Protein AF-A0A0G4H5V8-F1 (afdb_monomer_lite)

Radius of gyration: 31.7 Å; chains: 1; bounding box: 111×63×86 Å

Secondary structure (DSSP, 8-state):
------TTGGG--TTS----TT-EEEE--TT----TTS---EEEEEEEE-SSSEEEEEETTT--EEEEEGGGEEEGGG--PPPP----PPPPPP-----------------------PPPPPPPP--SPPPPPGGG--TT-EEEEEETTTTEEEEEEEEEEETTTTEEEEEEEE-S--S-GGGPPPEEEEE-TTSS-EEE-SSPPTT-EE-EEEEEGGGEEE-S----TTSPPPHHHHHHHTTS--S--------S-S-----PPP--SSPPP----SEEE--GGG---HHHHHHHHHHHHHHHHHHHHTT-EEEEEGGGS-HHHHHHPEEEEEEEEEEE-SSS-EEEEEEEEE--STTT----SPPPP--S--HHHHHHHHHHHTTSTT--HHHHEEEEEETTHHHHSBPPPPTT----EEEPPTTSTTTTTEEEEESB--TT-TTHHHHHHHHHHHHHHHTTEEE-SSTTEEEEESSSTT-TT--EEEEEEEETTEEEEEESSS-HHHHHHHHHHHSS--EEEE---TTSEEEETTEEEEEETTEEEE-

Foldseek 3Di:
DDDFDFLVNLQDDPVQDDDDQFFWKWFFDQDDDDDPDDDGTFIWGFHDDLGNFKTWIQTPVVRFIFIAGSVRIDHPPPDDPPDDPDPDDDDDDDDDDDDDDDDDDDDDDDDDDDDDDDDDDDDDDPDPDDQDALVVDDQQKKFWFADVVQRAIFIWGFHDGDNPPQKTWTQTKDFPDDDQQQPTAIATWWAAPLRPDIDGDNDHDPRTDGDIDIDHSVRTDGIRFDADPSRGGDPVVSVVNVPRDDPDDPPDDDPVQDADQDDDDDDDDDDDDDSDDQKDFDDLVVDDDPVLNVQQVVQVVVQVVLCVVLVFWDWAWLVVDDPVCNVLAFEKDKGWIFGDDDPPHTGIHIHTFTAQDCVRVVDDPADADDQAADVVLVVVQVSVQSSAPQFFLQFFKWKKFFPPQQSNFFDDQDPVNDFRWHAYHPPDPCNPTTIIGGRTGGHNHRNSLVRSVVQLVVLCVQLAWDDRSRRQKIWHWPDPRPDPPIDTQWMWGGGRRMIMIGGRVHGSVVVVVSSCVRGSTDMGIFDADPQQWDDTSNWIWRHDRRRIDTD

Organism: NCBI:txid1169474

Structure (mmCIF, N/CA/C/O backbone):
data_AF-A0A0G4H5V8-F1
#
_entry.id   AF-A0A0G4H5V8-F1
#
loop_
_atom_site.group_PDB
_atom_site.id
_atom_site.type_symbol
_atom_site.label_atom_id
_atom_site.label_alt_id
_atom_site.label_comp_id
_atom_site.label_asym_id
_atom_site.label_entity_id
_atom_site.label_seq_id
_atom_site.pdbx_PDB_ins_code
_atom_site.Cartn_x
_atom_site.Cartn_y
_atom_site.Cartn_z
_atom_site.occupancy
_atom_site.B_iso_or_equiv
_atom_site.auth_seq_id
_atom_site.auth_comp_id
_atom_site.auth_asym_id
_atom_site.auth_atom_id
_atom_site.pdbx_PDB_model_num
ATOM 1 N N . MET A 1 1 ? -2.722 22.878 10.806 1.00 26.52 1 MET A N 1
ATOM 2 C CA . MET A 1 1 ? -2.921 23.056 12.254 1.00 26.52 1 MET A CA 1
ATOM 3 C C . MET A 1 1 ? -4.417 22.971 12.486 1.00 26.52 1 MET A C 1
ATOM 5 O O . MET A 1 1 ? -5.141 23.813 11.977 1.00 26.52 1 MET A O 1
ATOM 9 N N . LEU A 1 2 ? -4.854 21.865 13.073 1.00 25.78 2 LEU A N 1
ATOM 10 C CA . LEU A 1 2 ? -6.201 21.616 13.584 1.00 25.78 2 LEU A CA 1
ATOM 11 C C . LEU A 1 2 ? -5.972 20.828 14.870 1.00 25.78 2 LEU A C 1
ATOM 13 O O . LEU A 1 2 ? -5.041 20.020 14.920 1.00 25.78 2 LEU A O 1
ATOM 17 N N . ASP A 1 3 ? -6.732 21.156 15.900 1.00 29.02 3 ASP A N 1
ATOM 18 C CA . ASP A 1 3 ? -6.190 21.107 17.250 1.00 29.02 3 ASP A CA 1
ATOM 19 C C . ASP A 1 3 ? -6.182 19.733 17.923 1.00 29.02 3 ASP A C 1
ATOM 21 O O . ASP A 1 3 ? -6.590 18.703 17.377 1.00 29.02 3 ASP A O 1
ATOM 25 N N . LEU A 1 4 ? -5.616 19.759 19.129 1.00 32.16 4 LEU A N 1
ATOM 26 C CA . LEU A 1 4 ? -5.672 18.708 20.132 1.00 32.16 4 LEU A CA 1
ATOM 27 C C . LEU A 1 4 ? -7.098 18.139 20.202 1.00 32.16 4 LEU A C 1
ATOM 29 O O . LEU A 1 4 ? -8.052 18.893 20.331 1.00 32.16 4 LEU A O 1
ATOM 33 N N . LEU A 1 5 ? -7.231 16.814 20.148 1.00 38.09 5 LEU A N 1
ATOM 34 C CA . LEU A 1 5 ? -8.481 16.140 20.488 1.00 38.09 5 LEU A CA 1
ATOM 35 C C . LEU A 1 5 ? -8.341 15.631 21.921 1.00 38.09 5 LEU A C 1
ATOM 37 O O . LEU A 1 5 ? -7.678 14.615 22.144 1.00 38.09 5 LEU A O 1
ATOM 41 N N . SER A 1 6 ? -8.915 16.332 22.898 1.00 39.09 6 SER A N 1
ATOM 42 C CA . SER A 1 6 ? -9.010 15.785 24.252 1.00 39.09 6 SER A CA 1
ATOM 43 C C . SER A 1 6 ? -10.015 14.629 24.297 1.00 39.09 6 SER A C 1
ATOM 45 O O . SER A 1 6 ? -10.951 14.537 23.493 1.00 39.09 6 SER A O 1
ATOM 47 N N . ALA A 1 7 ? -9.860 13.754 25.291 1.00 39.91 7 ALA A N 1
ATOM 48 C CA . ALA A 1 7 ? -10.780 12.646 25.535 1.00 39.91 7 ALA A CA 1
ATOM 49 C C . ALA A 1 7 ? -12.171 13.092 26.046 1.00 39.91 7 ALA A C 1
ATOM 51 O O . ALA A 1 7 ? -13.008 12.239 26.346 1.00 39.91 7 ALA A O 1
ATOM 52 N N . GLU A 1 8 ? -12.426 14.399 26.171 1.00 37.69 8 GLU A N 1
ATOM 53 C CA . GLU A 1 8 ? -13.725 14.984 26.534 1.00 37.69 8 GLU A CA 1
ATOM 54 C C . GLU A 1 8 ? -14.386 15.684 25.339 1.00 37.69 8 GLU A C 1
ATOM 56 O O . GLU A 1 8 ? -15.576 15.480 25.096 1.00 37.69 8 GLU A O 1
ATOM 61 N N . GLU A 1 9 ? -13.613 16.402 24.519 1.00 38.97 9 GLU A N 1
ATOM 62 C CA . GLU A 1 9 ? -14.087 16.973 23.248 1.00 38.97 9 GLU A CA 1
ATOM 63 C C . GLU A 1 9 ? -14.582 15.867 22.304 1.00 38.97 9 GLU A C 1
ATOM 65 O O . GLU A 1 9 ? -15.655 15.981 21.713 1.00 38.97 9 GLU A O 1
ATOM 70 N N . LEU A 1 10 ? -13.874 14.731 22.254 1.00 42.34 10 LEU A N 1
ATOM 71 C CA . LEU A 1 10 ? -14.280 13.554 21.475 1.00 42.34 10 LEU A CA 1
ATOM 72 C C . LEU A 1 10 ? -15.498 12.787 22.023 1.00 42.34 10 LEU A C 1
ATOM 74 O O . LEU A 1 10 ? -15.964 11.842 21.383 1.00 42.34 10 LEU A O 1
ATOM 78 N N . LYS A 1 11 ? -16.024 13.156 23.197 1.00 42.03 11 LYS A N 1
ATOM 79 C CA . LYS A 1 11 ? -17.272 12.583 23.731 1.00 42.03 11 LYS A CA 1
ATOM 80 C C . LYS A 1 11 ? -18.503 13.396 23.320 1.00 42.03 11 LYS A C 1
ATOM 82 O O . LYS A 1 11 ? -19.590 12.821 23.271 1.00 42.03 11 LYS A O 1
ATOM 87 N N . ASN A 1 12 ? -18.331 14.683 23.001 1.00 40.84 12 ASN A N 1
ATOM 88 C CA . ASN A 1 12 ? -19.408 15.673 22.911 1.00 40.84 12 ASN A CA 1
ATOM 89 C C . ASN A 1 12 ? -19.312 16.591 21.670 1.00 40.84 12 ASN A C 1
ATOM 91 O O . ASN A 1 12 ? -19.431 17.805 21.801 1.00 40.84 12 ASN A O 1
ATOM 95 N N . ASP A 1 13 ? -19.150 16.042 20.459 1.00 40.72 13 ASP A N 1
ATOM 96 C CA . ASP A 1 13 ? -19.415 16.796 19.217 1.00 40.72 13 ASP A CA 1
ATOM 97 C C . ASP A 1 13 ? -20.942 17.001 19.048 1.00 40.72 13 ASP A C 1
ATOM 99 O O . ASP A 1 13 ? -21.654 16.024 18.782 1.00 40.72 13 ASP A O 1
ATOM 103 N N . PRO A 1 14 ? -21.475 18.236 19.180 1.00 41.03 14 PRO A N 1
ATOM 104 C CA . PRO A 1 14 ? -22.914 18.496 19.119 1.00 41.03 14 PRO A CA 1
ATOM 105 C C . PRO A 1 14 ? -23.481 18.461 17.690 1.00 41.03 14 PRO A C 1
ATOM 107 O O . PRO A 1 14 ? -24.695 18.559 17.518 1.00 41.03 14 PRO A O 1
ATOM 110 N N . SER A 1 15 ? -22.639 18.335 16.656 1.00 40.31 15 SER A N 1
ATOM 111 C CA . SER A 1 15 ? -23.077 18.274 15.253 1.00 40.31 15 SER A CA 1
ATOM 112 C C . SER A 1 15 ? -23.499 16.869 14.800 1.00 40.31 15 SER A C 1
ATOM 114 O O . SER A 1 15 ? -24.153 16.716 13.765 1.00 40.31 15 SER A O 1
ATOM 116 N N . LEU A 1 16 ? -23.152 15.829 15.566 1.00 47.97 16 LEU A N 1
ATOM 117 C CA . LEU A 1 16 ? -23.389 14.433 15.203 1.00 47.97 16 LEU A CA 1
ATOM 118 C C . LEU A 1 16 ? -24.649 13.879 15.885 1.00 47.97 16 LEU A C 1
ATOM 120 O O . LEU A 1 16 ? -24.650 13.614 17.086 1.00 47.97 16 LEU A O 1
ATOM 124 N N . ARG A 1 17 ? -25.708 13.645 15.088 1.00 62.94 17 ARG A N 1
ATOM 125 C CA . ARG A 1 17 ? -26.963 12.990 15.517 1.00 62.94 17 ARG A CA 1
ATOM 126 C C . ARG A 1 17 ? -26.667 11.720 16.323 1.00 62.94 17 ARG A C 1
ATOM 128 O O . ARG A 1 17 ? -26.100 10.772 15.784 1.00 62.94 17 ARG A O 1
ATOM 135 N N . THR A 1 18 ? -27.073 11.701 17.588 1.00 72.19 18 THR A N 1
ATOM 136 C CA . THR A 1 18 ? -26.950 10.549 18.487 1.00 72.19 18 THR A CA 1
ATOM 137 C C . THR A 1 18 ? -28.110 9.569 18.308 1.00 72.19 18 THR A C 1
ATOM 139 O O . THR A 1 18 ? -29.171 9.941 17.812 1.00 72.19 18 THR A O 1
ATOM 142 N N . PHE A 1 19 ? -27.904 8.317 18.726 1.00 79.25 19 PHE A N 1
ATOM 143 C CA . PHE A 1 19 ? -28.938 7.279 18.734 1.00 79.25 19 PHE A CA 1
ATOM 144 C C . PHE A 1 19 ? -29.096 6.666 20.137 1.00 79.25 19 PHE A C 1
ATOM 146 O O . PHE A 1 19 ? -28.149 6.643 20.930 1.00 79.25 19 PHE A O 1
ATOM 153 N N . SER A 1 20 ? -30.287 6.156 20.433 1.00 83.00 20 SER A N 1
ATOM 154 C CA . SER A 1 20 ? -30.666 5.484 21.682 1.00 83.00 20 SER A CA 1
ATOM 155 C C . SER A 1 20 ? -30.776 3.969 21.493 1.00 83.00 20 SER A C 1
ATOM 157 O O . SER A 1 20 ? -30.981 3.485 20.383 1.00 83.00 20 SER A O 1
ATOM 159 N N . ALA A 1 21 ? -30.659 3.192 22.574 1.00 82.88 21 ALA A N 1
ATOM 160 C CA . ALA A 1 21 ? -30.933 1.755 22.517 1.00 82.88 21 ALA A CA 1
ATOM 161 C C . ALA A 1 21 ? -32.409 1.507 22.148 1.00 82.88 21 ALA A C 1
ATOM 163 O O . ALA A 1 21 ? -33.305 2.090 22.753 1.00 82.88 21 ALA A O 1
ATOM 164 N N . GLY A 1 22 ? -32.645 0.652 21.151 1.00 82.75 22 GLY A N 1
ATOM 165 C CA . GLY A 1 22 ? -33.952 0.435 20.525 1.00 82.75 22 GLY A CA 1
ATOM 166 C C . GLY A 1 22 ? -34.165 1.183 19.201 1.00 82.75 22 GLY A C 1
ATOM 167 O O . GLY A 1 22 ? -35.038 0.775 18.433 1.00 82.75 22 GLY A O 1
ATOM 168 N N . ASP A 1 23 ? -33.363 2.206 18.880 1.00 86.62 23 ASP A N 1
ATOM 169 C CA . ASP A 1 23 ? -33.519 2.966 17.632 1.00 86.62 23 ASP A CA 1
ATOM 170 C C . ASP A 1 23 ? -33.308 2.083 16.394 1.00 86.62 23 ASP A C 1
ATOM 172 O O . ASP A 1 23 ? -32.351 1.303 16.317 1.00 86.62 23 ASP A O 1
ATOM 176 N N . ARG A 1 24 ? -34.175 2.256 15.387 1.00 87.81 24 ARG A N 1
ATOM 177 C CA . ARG A 1 24 ? -34.030 1.627 14.067 1.00 87.81 24 ARG A CA 1
ATOM 178 C C . ARG A 1 24 ? -33.166 2.503 13.165 1.00 87.81 24 ARG A C 1
ATOM 180 O O . ARG A 1 24 ? -33.516 3.645 12.858 1.00 87.81 24 ARG A O 1
ATOM 187 N N . VAL A 1 25 ? -32.047 1.946 12.722 1.00 86.12 25 VAL A N 1
ATOM 188 C CA . VAL A 1 25 ? -31.023 2.629 11.929 1.00 86.12 25 VAL A CA 1
ATOM 189 C C . VAL A 1 25 ? -30.664 1.821 10.693 1.00 86.12 25 VAL A C 1
ATOM 191 O O . VAL A 1 25 ? -30.668 0.598 10.707 1.00 86.12 25 VAL A O 1
ATOM 194 N N . LEU A 1 26 ? -30.304 2.508 9.622 1.00 83.12 26 LEU A N 1
ATOM 195 C CA . LEU A 1 26 ? -29.723 1.923 8.424 1.00 83.12 26 LEU A CA 1
ATOM 196 C C . LEU A 1 26 ? -28.203 1.811 8.604 1.00 83.12 26 LEU A C 1
ATOM 198 O O . LEU A 1 26 ? -27.552 2.800 8.940 1.00 83.12 26 LEU A O 1
ATOM 202 N N . PHE A 1 27 ? -27.633 0.632 8.348 1.00 77.06 27 PHE A N 1
ATOM 203 C CA . PHE A 1 27 ? -26.201 0.324 8.453 1.00 77.06 27 PHE A CA 1
ATOM 204 C C . PHE A 1 27 ? -25.596 -0.096 7.103 1.00 77.06 27 PHE A C 1
ATOM 206 O O . PHE A 1 27 ? -26.189 -0.866 6.352 1.00 77.06 27 PHE A O 1
ATOM 213 N N . ASN A 1 28 ? -24.393 0.386 6.788 1.00 70.25 28 ASN A N 1
ATOM 214 C CA . ASN A 1 28 ? -23.673 0.063 5.546 1.00 70.25 28 ASN A CA 1
ATOM 215 C C . ASN A 1 28 ? -22.679 -1.097 5.780 1.00 70.25 28 ASN A C 1
ATOM 217 O O . ASN A 1 28 ? -21.627 -0.898 6.389 1.00 70.25 28 ASN A O 1
ATOM 221 N N . HIS A 1 29 ? -23.014 -2.310 5.318 1.00 54.62 29 HIS A N 1
ATOM 222 C CA . HIS A 1 29 ? -22.302 -3.548 5.686 1.00 54.62 29 HIS A CA 1
ATOM 223 C C . HIS A 1 29 ? -20.886 -3.674 5.064 1.00 54.62 29 HIS A C 1
ATOM 225 O O . HIS A 1 29 ? -20.757 -3.548 3.843 1.00 54.62 29 HIS A O 1
ATOM 231 N N . PRO A 1 30 ? -19.833 -4.044 5.831 1.00 46.50 30 PRO A N 1
ATOM 232 C CA . PRO A 1 30 ? -18.434 -4.094 5.363 1.00 46.50 30 PRO A CA 1
ATOM 233 C C . PRO A 1 30 ? -18.052 -5.082 4.242 1.00 46.50 30 PRO A C 1
ATOM 235 O O . PRO A 1 30 ? -16.892 -5.086 3.832 1.00 46.50 30 PRO A O 1
ATOM 238 N N . GLU A 1 31 ? -18.951 -5.970 3.802 1.00 39.50 31 GLU A N 1
ATOM 239 C CA . GLU A 1 31 ? -18.559 -7.247 3.160 1.00 39.50 31 GLU A CA 1
ATOM 240 C C . GLU A 1 31 ? -19.194 -7.525 1.789 1.00 39.50 31 GLU A C 1
ATOM 242 O O . GLU A 1 31 ? -18.703 -8.385 1.058 1.00 39.50 31 GLU A O 1
ATOM 247 N N . LYS A 1 32 ? -20.240 -6.789 1.384 1.00 42.03 32 LYS A N 1
ATOM 248 C CA . LYS A 1 32 ? -20.773 -6.902 0.018 1.00 42.03 32 LYS A CA 1
ATOM 249 C C . LYS A 1 32 ? -19.765 -6.313 -0.979 1.00 42.03 32 LYS A C 1
ATOM 251 O O . LYS A 1 32 ? -19.623 -5.093 -1.062 1.00 42.03 32 LYS A O 1
ATOM 256 N N . GLN A 1 33 ? -19.142 -7.158 -1.805 1.00 37.53 33 GLN A N 1
ATOM 257 C CA . GLN A 1 33 ? -18.724 -6.713 -3.141 1.00 37.53 33 GLN A CA 1
ATOM 258 C C . GLN A 1 33 ? -19.985 -6.328 -3.936 1.00 37.53 33 GLN A C 1
ATOM 260 O O . GLN A 1 33 ? -21.052 -6.901 -3.713 1.00 37.53 33 GLN A O 1
ATOM 265 N N . ARG A 1 34 ? -19.892 -5.311 -4.800 1.00 48.84 34 ARG A N 1
ATOM 266 C CA . ARG A 1 34 ? -21.060 -4.650 -5.401 1.00 48.84 34 ARG A CA 1
ATOM 267 C C . ARG A 1 34 ? -20.953 -4.515 -6.911 1.00 48.84 34 ARG A C 1
ATOM 269 O O . ARG A 1 34 ? -19.893 -4.175 -7.428 1.00 48.84 34 ARG A O 1
ATOM 276 N N . ASP A 1 35 ? -22.102 -4.653 -7.557 1.00 35.59 35 ASP A N 1
ATOM 277 C CA . ASP A 1 35 ? -22.381 -4.043 -8.853 1.00 35.59 35 ASP A CA 1
ATOM 278 C C . ASP A 1 35 ? -22.907 -2.603 -8.652 1.00 35.59 35 ASP A C 1
ATOM 280 O O . ASP A 1 35 ? -23.368 -2.247 -7.564 1.00 35.59 35 ASP A O 1
ATOM 284 N N . LYS A 1 36 ? -22.853 -1.745 -9.676 1.00 34.59 36 LYS A N 1
ATOM 285 C CA . LYS A 1 36 ? -23.056 -0.280 -9.554 1.00 34.59 36 LYS A CA 1
ATOM 286 C C . LYS A 1 36 ? -24.513 0.176 -9.282 1.00 34.59 36 LYS A C 1
ATOM 288 O O . LYS A 1 36 ? -24.812 1.348 -9.500 1.00 34.59 36 LYS A O 1
ATOM 293 N N . ARG A 1 37 ? -25.439 -0.712 -8.881 1.00 32.41 37 ARG A N 1
ATOM 294 C CA . ARG A 1 37 ? -26.902 -0.455 -8.922 1.00 32.41 37 ARG A CA 1
ATOM 295 C C . ARG A 1 37 ? -27.751 -0.890 -7.710 1.00 32.41 37 ARG A C 1
ATOM 297 O O . ARG A 1 37 ? -28.955 -0.663 -7.752 1.00 32.41 37 ARG A O 1
ATOM 304 N N . GLU A 1 38 ? -27.190 -1.476 -6.648 1.00 36.75 38 GLU A N 1
ATOM 305 C CA . GLU A 1 38 ? -27.955 -1.771 -5.412 1.00 36.75 38 GLU A CA 1
ATOM 306 C C . GLU A 1 38 ? -27.792 -0.684 -4.338 1.00 36.75 38 GLU A C 1
ATOM 308 O O . GLU A 1 38 ? -26.687 -0.180 -4.118 1.00 36.75 38 GLU A O 1
ATOM 313 N N . ASP A 1 39 ? -28.875 -0.389 -3.610 1.00 45.69 39 ASP A N 1
ATOM 314 C CA . ASP A 1 39 ? -28.857 0.529 -2.469 1.00 45.69 39 ASP A CA 1
ATOM 315 C C . ASP A 1 39 ? -28.046 -0.013 -1.277 1.00 45.69 39 ASP A C 1
ATOM 317 O O . ASP A 1 39 ? -27.973 -1.215 -1.007 1.00 45.69 39 ASP A O 1
ATOM 321 N N . LEU A 1 40 ? -27.371 0.897 -0.570 1.00 60.50 40 LEU A N 1
ATOM 322 C CA . LEU A 1 40 ? -26.175 0.556 0.213 1.00 60.50 40 LEU A CA 1
ATOM 323 C C . LEU A 1 40 ? -26.429 0.005 1.631 1.00 60.50 40 LEU A C 1
ATOM 325 O O . LEU A 1 40 ? -25.457 -0.355 2.301 1.00 60.50 40 LEU A O 1
ATOM 329 N N . TRP A 1 41 ? -27.677 -0.042 2.102 1.00 69.81 41 TRP A N 1
ATOM 330 C CA . TRP A 1 41 ? -27.992 -0.069 3.536 1.00 69.81 41 TRP A CA 1
ATOM 331 C C . TRP A 1 41 ? -28.858 -1.265 3.967 1.00 69.81 41 TRP A C 1
ATOM 333 O O . TRP A 1 41 ? -29.805 -1.640 3.283 1.00 69.81 41 TRP A O 1
ATOM 343 N N . GLU A 1 42 ? -28.547 -1.840 5.130 1.00 78.50 42 GLU A N 1
ATOM 344 C CA . GLU A 1 42 ? -29.331 -2.871 5.825 1.00 78.50 42 GLU A CA 1
ATOM 345 C C . GLU A 1 42 ? -29.970 -2.274 7.090 1.00 78.50 42 GLU A C 1
ATOM 347 O O . GLU A 1 42 ? -29.301 -1.559 7.834 1.00 78.50 42 GLU A O 1
ATOM 352 N N . ASP A 1 43 ? -31.241 -2.580 7.369 1.00 86.00 43 ASP A N 1
ATOM 353 C CA . ASP A 1 43 ? -31.868 -2.220 8.647 1.00 86.00 43 ASP A CA 1
ATOM 354 C C . ASP A 1 43 ? -31.156 -2.889 9.829 1.00 86.00 43 ASP A C 1
ATOM 356 O O . ASP A 1 43 ? -30.941 -4.102 9.854 1.00 86.00 43 ASP A O 1
ATOM 360 N N . ALA A 1 44 ? -30.904 -2.126 10.880 1.00 85.94 44 ALA A N 1
ATOM 361 C CA . ALA A 1 44 ? -30.344 -2.575 12.142 1.00 85.94 44 ALA A CA 1
ATOM 362 C C . ALA A 1 44 ? -31.038 -1.883 13.328 1.00 85.94 44 ALA A C 1
ATOM 364 O O . ALA A 1 44 ? -31.730 -0.874 13.177 1.00 85.94 44 ALA A O 1
ATOM 365 N N . ILE A 1 45 ? -30.855 -2.433 14.526 1.00 88.12 45 ILE A N 1
ATOM 366 C CA . ILE A 1 45 ? -31.380 -1.885 15.783 1.00 88.12 45 ILE A CA 1
ATOM 367 C C . ILE A 1 45 ? -30.207 -1.599 16.716 1.00 88.12 45 ILE A C 1
ATOM 369 O O . ILE A 1 45 ? -29.374 -2.480 16.939 1.00 88.12 45 ILE A O 1
ATOM 373 N N . ILE A 1 46 ? -30.133 -0.399 17.294 1.00 85.38 46 ILE A N 1
ATOM 374 C CA . ILE A 1 46 ? -29.136 -0.092 18.328 1.00 85.38 46 ILE A CA 1
ATOM 375 C C . ILE A 1 46 ? -29.406 -0.965 19.562 1.00 85.38 46 ILE A C 1
ATOM 377 O O . ILE A 1 46 ? -30.488 -0.913 20.144 1.00 85.38 46 ILE A O 1
ATOM 381 N N . LYS A 1 47 ? -28.414 -1.743 19.999 1.00 82.88 47 LYS A N 1
ATOM 382 C CA . LYS A 1 47 ? -28.468 -2.520 21.249 1.00 82.88 47 LYS A CA 1
ATOM 383 C C . LYS A 1 47 ? -27.896 -1.752 22.430 1.00 82.88 47 LYS A C 1
ATOM 385 O O . LYS A 1 47 ? -28.475 -1.769 23.508 1.00 82.88 47 LYS A O 1
ATOM 390 N N . GLN A 1 48 ? -26.758 -1.094 22.227 1.00 76.88 48 GLN A N 1
ATOM 391 C CA . GLN A 1 48 ? -26.006 -0.430 23.287 1.00 76.88 48 GLN A CA 1
ATOM 392 C C . GLN A 1 48 ? -25.197 0.728 22.703 1.00 76.88 48 GLN A C 1
ATOM 394 O O . GLN A 1 48 ? -24.693 0.631 21.585 1.00 76.88 48 GLN A O 1
ATOM 399 N N . ARG A 1 49 ? -25.040 1.805 23.472 1.00 77.06 49 ARG A N 1
ATOM 400 C CA . ARG A 1 49 ? -24.117 2.905 23.179 1.00 77.06 49 ARG A CA 1
ATOM 401 C C . ARG A 1 49 ? -22.917 2.791 24.118 1.00 77.06 49 ARG A C 1
ATOM 403 O O . ARG A 1 49 ? -23.114 2.695 25.323 1.00 77.06 49 ARG A O 1
ATOM 410 N N . HIS A 1 50 ? -21.703 2.814 23.569 1.00 59.97 50 HIS A N 1
ATOM 411 C CA . HIS A 1 50 ? -20.448 2.698 24.336 1.00 59.97 50 HIS A CA 1
ATOM 412 C C . HIS A 1 50 ? -19.742 4.041 24.547 1.00 59.97 50 HIS A C 1
ATOM 414 O O . HIS A 1 50 ? -18.851 4.153 25.376 1.00 59.97 50 HIS A O 1
ATOM 420 N N . GLY A 1 51 ? -20.138 5.080 23.812 1.00 61.84 51 GLY A N 1
ATOM 421 C CA . GLY A 1 51 ? -19.582 6.423 23.961 1.00 61.84 51 GLY A CA 1
ATOM 422 C C . GLY A 1 51 ? -20.217 7.419 22.996 1.00 61.84 51 GLY A C 1
ATOM 423 O O . GLY A 1 51 ? -21.273 7.148 22.418 1.00 61.84 51 GLY A O 1
ATOM 424 N N . GLY A 1 52 ? -19.554 8.559 22.779 1.00 56.88 52 GLY A N 1
ATOM 425 C CA . GLY A 1 52 ? -20.030 9.627 21.891 1.00 56.88 52 GLY A CA 1
ATOM 426 C C . GLY A 1 52 ? -20.483 9.110 20.519 1.00 56.88 52 GLY A C 1
ATOM 427 O O . GLY A 1 52 ? -21.593 9.418 20.078 1.00 56.88 52 GLY A O 1
ATOM 428 N N . HIS A 1 53 ? -19.666 8.252 19.896 1.00 63.25 53 HIS A N 1
ATOM 429 C CA . HIS A 1 53 ? -19.793 7.876 18.482 1.00 63.25 53 HIS A CA 1
ATOM 430 C C . HIS A 1 53 ? -19.772 6.361 18.193 1.00 63.25 53 HIS A C 1
ATOM 432 O O . HIS A 1 53 ? -19.619 5.974 17.034 1.00 63.25 53 HIS A O 1
ATOM 438 N N . VAL A 1 54 ? -19.912 5.496 19.206 1.00 65.12 54 VAL A N 1
ATOM 439 C CA . VAL A 1 54 ? -19.760 4.032 19.063 1.00 65.12 54 VAL A CA 1
ATOM 440 C C . VAL A 1 54 ? -20.958 3.286 19.646 1.00 65.12 54 VAL A C 1
ATOM 442 O O . VAL A 1 54 ? -21.375 3.550 20.776 1.00 65.12 54 VAL A O 1
ATOM 445 N N . TYR A 1 55 ? -21.485 2.334 18.874 1.00 73.19 55 TYR A N 1
ATOM 446 C CA . TYR A 1 55 ? -22.712 1.598 19.173 1.00 73.19 55 TYR A CA 1
ATOM 447 C C . TYR A 1 55 ? -22.541 0.103 18.886 1.00 73.19 55 TYR A C 1
ATOM 449 O O . TYR A 1 55 ? -21.982 -0.254 17.850 1.00 73.19 55 TYR A O 1
ATOM 457 N N . THR A 1 56 ? -23.083 -0.771 19.739 1.00 76.94 56 THR A N 1
ATOM 458 C CA . THR A 1 56 ? -23.459 -2.125 19.306 1.00 76.94 56 THR A CA 1
ATOM 459 C C . THR A 1 56 ? -24.788 -2.025 18.573 1.00 76.94 56 THR A C 1
ATOM 461 O O . THR A 1 56 ? -25.760 -1.504 19.123 1.00 76.94 56 THR A O 1
ATOM 464 N N . ILE A 1 57 ? -24.849 -2.567 17.363 1.00 81.81 57 ILE A N 1
ATOM 465 C CA . ILE A 1 57 ? -26.073 -2.721 16.573 1.00 81.81 57 ILE A CA 1
ATOM 466 C C . ILE A 1 57 ? -26.378 -4.205 16.377 1.00 81.81 57 ILE A C 1
ATOM 468 O O . ILE A 1 57 ? -25.451 -5.009 16.336 1.00 81.81 57 ILE A O 1
ATOM 472 N N . GLN A 1 58 ? -27.648 -4.568 16.210 1.00 82.62 58 GLN A N 1
ATOM 473 C CA . GLN A 1 58 ? -28.074 -5.876 15.710 1.00 82.62 58 GLN A CA 1
ATOM 474 C C . GLN A 1 58 ? -28.626 -5.723 14.293 1.00 82.62 58 GLN A C 1
ATOM 476 O O . GLN A 1 58 ? -29.543 -4.936 14.070 1.00 82.62 58 GLN A O 1
ATOM 481 N N . LEU A 1 59 ? -28.077 -6.479 13.347 1.00 81.12 59 LEU A N 1
ATOM 482 C CA . LEU A 1 59 ? -28.474 -6.492 11.941 1.00 81.12 59 LEU A CA 1
ATOM 483 C C . LEU A 1 59 ? -29.805 -7.233 11.757 1.00 81.12 59 LEU A C 1
ATOM 485 O O . LEU A 1 59 ? -29.944 -8.369 12.210 1.00 81.12 59 LEU A O 1
ATOM 489 N N . SER A 1 60 ? -30.786 -6.635 11.079 1.00 80.31 60 SER A N 1
ATOM 490 C CA . SER A 1 60 ? -32.144 -7.200 11.014 1.00 80.31 60 SER A CA 1
ATOM 491 C C . SER A 1 60 ? -32.222 -8.471 10.166 1.00 80.31 60 SER A C 1
ATOM 493 O O . SER A 1 60 ? -32.999 -9.367 10.499 1.00 80.31 60 SER A O 1
ATOM 495 N N . ARG A 1 61 ? -31.416 -8.597 9.097 1.00 72.75 61 ARG A N 1
ATOM 496 C CA . ARG A 1 61 ? -31.470 -9.764 8.196 1.00 72.75 61 ARG A CA 1
ATOM 497 C C . ARG A 1 61 ? -30.734 -10.974 8.761 1.00 72.75 61 ARG A C 1
ATOM 499 O O . ARG A 1 61 ? -31.156 -12.102 8.530 1.00 72.75 61 ARG A O 1
ATOM 506 N N . THR A 1 62 ? -29.625 -10.753 9.467 1.00 70.00 62 THR A N 1
ATOM 507 C CA . THR A 1 62 ? -28.780 -11.838 10.003 1.00 70.00 62 THR A CA 1
ATOM 508 C C . THR A 1 62 ? -28.982 -12.095 11.495 1.00 70.00 62 THR A C 1
ATOM 510 O O . THR A 1 62 ? -28.479 -13.094 12.003 1.00 70.00 62 THR A O 1
ATOM 513 N N . GLN A 1 63 ? -29.675 -11.195 12.203 1.00 75.38 63 GLN A N 1
ATOM 514 C CA . GLN A 1 63 ? -29.832 -11.161 13.665 1.00 75.38 63 GLN A CA 1
ATOM 515 C C . GLN A 1 63 ? -28.506 -11.121 14.453 1.00 75.38 63 GLN A C 1
ATOM 517 O O . GLN A 1 63 ? -28.518 -11.210 15.681 1.00 75.38 63 GLN A O 1
ATOM 522 N N . ARG A 1 64 ? -27.363 -10.932 13.778 1.00 68.56 64 ARG A N 1
ATOM 523 C CA . ARG A 1 64 ? -26.038 -10.810 14.401 1.00 68.56 64 ARG A CA 1
ATOM 524 C C . ARG A 1 64 ? -25.826 -9.411 14.960 1.00 68.56 64 ARG A C 1
ATOM 526 O O . ARG A 1 64 ? -26.243 -8.426 14.351 1.00 68.56 64 ARG A O 1
ATOM 533 N N . SER A 1 65 ? -25.122 -9.331 16.082 1.00 74.19 65 SER A N 1
ATOM 534 C CA . SER A 1 65 ? -24.663 -8.065 16.649 1.00 74.19 65 SER A CA 1
ATOM 535 C C . SER A 1 65 ? -23.273 -7.693 16.122 1.00 74.19 65 SER A C 1
ATOM 537 O O . SER A 1 65 ? -22.459 -8.565 15.836 1.00 74.19 65 SER A O 1
ATOM 539 N N . THR A 1 66 ? -22.973 -6.402 16.003 1.00 67.81 66 THR A N 1
ATOM 540 C CA . THR A 1 66 ? -21.634 -5.892 15.659 1.00 67.81 66 THR A CA 1
ATOM 541 C C . THR A 1 66 ? -21.428 -4.486 16.225 1.00 67.81 66 THR A C 1
ATOM 543 O O . THR A 1 66 ? -22.401 -3.815 16.574 1.00 67.81 66 THR A O 1
ATOM 546 N N . LEU A 1 67 ? -20.179 -4.020 16.317 1.00 70.88 67 LEU A N 1
ATOM 547 C CA . LEU A 1 67 ? -19.897 -2.612 16.600 1.00 70.88 67 LEU A CA 1
ATOM 548 C C . LEU A 1 67 ? -19.947 -1.781 15.315 1.00 70.88 67 LEU A C 1
ATOM 550 O O . LEU A 1 67 ? -19.397 -2.161 14.282 1.00 70.88 67 LEU A O 1
ATOM 554 N N . ALA A 1 68 ? -20.566 -0.609 15.412 1.00 67.44 68 ALA A N 1
ATOM 555 C CA . ALA A 1 68 ? -20.617 0.395 14.365 1.00 67.44 68 ALA A CA 1
ATOM 556 C C . ALA A 1 68 ? -20.202 1.766 14.915 1.00 67.44 68 ALA A C 1
ATOM 558 O O . ALA A 1 68 ? -20.625 2.192 15.994 1.00 67.44 68 ALA A O 1
ATOM 559 N N . HIS A 1 69 ? -19.391 2.480 14.137 1.00 73.12 69 HIS A N 1
ATOM 560 C CA . HIS A 1 69 ? -19.152 3.903 14.347 1.00 73.12 69 HIS A CA 1
ATOM 561 C C . HIS A 1 69 ? -20.333 4.714 13.792 1.00 73.12 69 HIS A C 1
ATOM 563 O O . HIS A 1 69 ? -20.933 4.330 12.789 1.00 73.12 69 HIS A O 1
ATOM 569 N N . ILE A 1 70 ? -20.641 5.866 14.391 1.00 68.75 70 ILE A N 1
ATOM 570 C CA . ILE A 1 70 ? -21.831 6.683 14.089 1.00 68.75 70 ILE A CA 1
ATOM 571 C C . ILE A 1 70 ? -21.979 7.054 12.603 1.00 68.75 70 ILE A C 1
ATOM 573 O O . ILE A 1 70 ? -23.087 7.147 12.091 1.00 68.75 70 ILE A O 1
ATOM 577 N N . ARG A 1 71 ? -20.860 7.197 11.877 1.00 64.69 71 ARG A N 1
ATOM 578 C CA . ARG A 1 71 ? -20.838 7.508 10.431 1.00 64.69 71 ARG A CA 1
ATOM 579 C C . ARG A 1 71 ? -21.157 6.314 9.518 1.00 64.69 71 ARG A C 1
ATOM 581 O O . ARG A 1 71 ? -21.330 6.503 8.318 1.00 64.69 71 ARG A O 1
ATOM 588 N N . CYS A 1 72 ? -21.239 5.106 10.071 1.00 68.62 72 CYS A N 1
ATOM 589 C CA . CYS A 1 72 ? -21.724 3.902 9.393 1.00 68.62 72 CYS A CA 1
ATOM 590 C C . CYS A 1 72 ? -23.244 3.715 9.557 1.00 68.62 72 CYS A C 1
ATOM 592 O O . CYS A 1 72 ? -23.769 2.710 9.081 1.00 68.62 72 CYS A O 1
ATOM 594 N N . LEU A 1 73 ? -23.926 4.654 10.232 1.00 72.94 73 LEU A N 1
ATOM 595 C CA . LEU A 1 73 ? -25.346 4.611 10.583 1.00 72.94 73 LEU A CA 1
ATOM 596 C C . LEU A 1 73 ? -26.112 5.803 9.984 1.00 72.94 73 LEU A C 1
ATOM 598 O O . LEU A 1 73 ? -25.561 6.891 9.811 1.00 72.94 73 LEU A O 1
ATOM 602 N N . ARG A 1 74 ? -27.403 5.608 9.707 1.00 80.31 74 ARG A N 1
ATOM 603 C CA . ARG A 1 74 ? -28.387 6.651 9.358 1.00 80.31 74 ARG A CA 1
ATOM 604 C C . ARG A 1 74 ? -29.735 6.350 10.030 1.00 80.31 74 ARG A C 1
ATOM 606 O O . ARG A 1 74 ? -29.991 5.184 10.316 1.00 80.31 74 ARG A O 1
ATOM 613 N N . PRO A 1 75 ? -30.626 7.330 10.259 1.00 78.81 75 PRO A N 1
ATOM 614 C CA . PRO A 1 75 ? -31.992 7.041 10.697 1.00 78.81 75 PRO A CA 1
ATOM 615 C C . PRO A 1 75 ? -32.757 6.219 9.648 1.00 78.81 75 PRO A C 1
ATOM 617 O O . PRO A 1 75 ? -32.657 6.500 8.456 1.00 78.81 75 PRO A O 1
ATOM 620 N N . SER A 1 76 ? -33.566 5.248 10.084 1.00 73.25 76 SER A N 1
ATOM 621 C CA . SER A 1 76 ? -34.457 4.475 9.193 1.00 73.25 76 SER A CA 1
ATOM 622 C C . SER A 1 76 ? -35.589 5.337 8.582 1.00 73.25 76 SER A C 1
ATOM 624 O O . SER A 1 76 ? -36.187 4.978 7.575 1.00 73.25 76 SER A O 1
ATOM 626 N N . SER A 1 77 ? -35.853 6.529 9.132 1.00 57.69 77 SER A N 1
ATOM 627 C CA . SER A 1 77 ? -36.915 7.445 8.687 1.00 57.69 77 SER A CA 1
ATOM 628 C C . SER A 1 77 ? -36.611 8.273 7.428 1.00 57.69 77 SER A C 1
ATOM 630 O O . SER A 1 77 ? -37.517 8.924 6.915 1.00 57.69 77 SER A O 1
ATOM 632 N N . GLU A 1 78 ? -35.378 8.269 6.905 1.00 47.03 78 GLU A N 1
ATOM 633 C CA . GLU A 1 78 ? -34.999 9.076 5.726 1.00 47.03 78 GLU A CA 1
ATOM 634 C C . GLU A 1 78 ? -35.204 8.351 4.374 1.00 47.03 78 GLU A C 1
ATOM 636 O O . GLU A 1 78 ? -34.844 8.885 3.326 1.00 47.03 78 GLU A O 1
ATOM 641 N N . THR A 1 79 ? -35.843 7.172 4.355 1.00 36.84 79 THR A N 1
ATOM 642 C CA . THR A 1 79 ? -36.258 6.479 3.119 1.00 36.84 79 THR A CA 1
ATOM 643 C C . THR A 1 79 ? -37.737 6.688 2.790 1.00 36.84 79 THR A C 1
ATOM 645 O O . THR A 1 79 ? -38.571 5.803 2.972 1.00 36.84 79 THR A O 1
ATOM 648 N N . SER A 1 80 ? -38.048 7.849 2.216 1.00 27.38 80 SER A N 1
ATOM 649 C CA . SER A 1 80 ? -39.119 7.965 1.218 1.00 27.38 80 SER A CA 1
ATOM 650 C C . SER A 1 80 ? -38.460 8.255 -0.132 1.00 27.38 80 SER A C 1
ATOM 652 O O . SER A 1 80 ? -37.828 9.306 -0.258 1.00 27.38 80 SER A O 1
ATOM 654 N N . PRO A 1 81 ? -38.545 7.366 -1.139 1.00 33.12 81 PRO A N 1
ATOM 655 C CA . PRO A 1 81 ? -38.046 7.697 -2.467 1.00 33.12 81 PRO A CA 1
ATOM 656 C C . PRO A 1 81 ? -38.870 8.861 -3.048 1.00 33.12 81 PRO A C 1
ATOM 658 O O . PRO A 1 81 ? -40.073 8.942 -2.775 1.00 33.12 81 PRO A O 1
ATOM 661 N N . PRO A 1 82 ? -38.284 9.742 -3.883 1.00 29.66 82 PRO A N 1
ATOM 662 C CA . PRO A 1 82 ? -39.092 10.625 -4.716 1.00 29.66 82 PRO A CA 1
ATOM 663 C C . PRO A 1 82 ? -40.000 9.734 -5.566 1.00 29.66 82 PRO A C 1
ATOM 665 O O . PRO A 1 82 ? -39.506 8.858 -6.276 1.00 29.66 82 PRO A O 1
ATOM 668 N N . ALA A 1 83 ? -41.317 9.899 -5.422 1.00 29.11 83 ALA A N 1
ATOM 669 C CA . ALA A 1 83 ? -42.283 8.915 -5.897 1.00 29.11 83 ALA A CA 1
ATOM 670 C C . ALA A 1 83 ? -42.062 8.580 -7.380 1.00 29.11 83 ALA A C 1
ATOM 672 O O . ALA A 1 83 ? -42.201 9.445 -8.251 1.00 29.11 83 ALA A O 1
ATOM 673 N N . SER A 1 84 ? -41.727 7.316 -7.657 1.00 29.00 84 SER A N 1
ATOM 674 C CA . SER A 1 84 ? -41.631 6.789 -9.015 1.00 29.00 84 SER A CA 1
ATOM 675 C C . SER A 1 84 ? -42.910 7.143 -9.761 1.00 29.00 84 SER A C 1
ATOM 677 O O . SER A 1 84 ? -43.995 6.767 -9.317 1.00 29.00 84 SER A O 1
ATOM 679 N N . ARG A 1 85 ? -42.798 7.865 -10.885 1.00 28.22 85 ARG A N 1
ATOM 680 C CA . ARG A 1 85 ? -43.949 8.180 -11.741 1.00 28.22 85 ARG A CA 1
ATOM 681 C C . ARG A 1 85 ? -44.534 6.877 -12.281 1.00 28.22 85 ARG A C 1
ATOM 683 O O . ARG A 1 85 ? -44.060 6.341 -13.280 1.00 28.22 85 ARG A O 1
ATOM 690 N N . SER A 1 86 ? -45.552 6.367 -11.599 1.00 26.28 86 SER A N 1
ATOM 691 C CA . SER A 1 86 ? -46.323 5.208 -12.017 1.00 26.28 86 SER A CA 1
ATOM 692 C C . SER A 1 86 ? -47.124 5.571 -13.263 1.00 26.28 86 SER A C 1
ATOM 694 O O . SER A 1 86 ? -48.153 6.239 -13.199 1.00 26.28 86 SER A O 1
ATOM 696 N N . PHE A 1 87 ? -46.643 5.114 -14.418 1.00 32.06 87 PHE A N 1
ATOM 697 C CA . PHE A 1 87 ? -47.449 5.072 -15.631 1.00 32.06 87 PHE A CA 1
ATOM 698 C C . PHE A 1 87 ? -48.597 4.078 -15.418 1.00 32.06 87 PHE A C 1
ATOM 700 O O . PHE A 1 87 ? -48.409 2.868 -15.516 1.00 32.06 87 PHE A O 1
ATOM 707 N N . LEU A 1 88 ? -49.783 4.602 -15.115 1.00 29.66 88 LEU A N 1
ATOM 708 C CA . LEU A 1 88 ? -51.053 3.881 -15.131 1.00 29.66 88 LEU A CA 1
ATOM 709 C C . LEU A 1 88 ? -52.089 4.693 -15.939 1.00 29.66 88 LEU A C 1
ATOM 711 O O . LEU A 1 88 ? -51.898 5.896 -16.135 1.00 29.66 88 LEU A O 1
ATOM 715 N N . PRO A 1 89 ? -53.098 4.028 -16.532 1.00 29.86 89 PRO A N 1
ATOM 716 C CA . PRO A 1 89 ? -53.678 4.468 -17.803 1.00 29.86 89 PRO A CA 1
ATOM 717 C C . PRO A 1 89 ? -54.736 5.576 -17.692 1.00 29.86 89 PRO A C 1
ATOM 719 O O . PRO A 1 89 ? -55.245 5.881 -16.616 1.00 29.86 89 PRO A O 1
ATOM 722 N N . HIS A 1 90 ? -55.093 6.147 -18.850 1.00 29.58 90 HIS A N 1
ATOM 723 C CA . HIS A 1 90 ? -56.183 7.115 -19.006 1.00 29.58 90 HIS A CA 1
ATOM 724 C C . HIS A 1 90 ? -57.507 6.638 -18.376 1.00 29.58 90 HIS A C 1
ATOM 726 O O . HIS A 1 90 ? -58.025 5.590 -18.769 1.00 29.58 90 HIS A O 1
ATOM 732 N N . PRO A 1 91 ? -58.127 7.449 -17.501 1.00 30.25 91 PRO A N 1
ATOM 733 C CA . PRO A 1 91 ? -59.559 7.386 -17.235 1.00 30.25 91 PRO A CA 1
ATOM 734 C C . PRO A 1 91 ? -60.356 7.926 -18.434 1.00 30.25 91 PRO A C 1
ATOM 736 O O . PRO A 1 91 ? -59.936 8.876 -19.094 1.00 30.25 91 PRO A O 1
ATOM 739 N N . LEU A 1 92 ? -61.522 7.337 -18.697 1.00 28.52 92 LEU A N 1
ATOM 740 C CA . LEU A 1 92 ? -62.472 7.792 -19.719 1.00 28.52 92 LEU A CA 1
ATOM 741 C C . LEU A 1 92 ? -63.289 9.009 -19.239 1.00 28.52 92 LEU A C 1
ATOM 743 O O . LEU A 1 92 ? -63.489 9.202 -18.039 1.00 28.52 92 LEU A O 1
ATOM 747 N N . ASN A 1 93 ? -63.804 9.798 -20.187 1.00 31.09 93 ASN A N 1
ATOM 748 C CA . ASN A 1 93 ? -64.676 10.952 -19.923 1.00 31.09 93 ASN A CA 1
ATOM 749 C C . ASN A 1 93 ? -66.023 10.555 -19.275 1.00 31.09 93 ASN A C 1
ATOM 751 O O . ASN A 1 93 ? -66.652 9.598 -19.733 1.00 31.09 93 ASN A O 1
ATOM 755 N N . PRO A 1 94 ? -66.557 11.369 -18.344 1.00 32.25 94 PRO A N 1
ATOM 756 C CA . PRO A 1 94 ? -67.993 11.515 -18.094 1.00 32.25 94 PRO A CA 1
ATOM 757 C C . PRO A 1 94 ? -68.637 12.567 -19.043 1.00 32.25 94 PRO A C 1
ATOM 759 O O . PRO A 1 94 ? -67.911 13.358 -19.649 1.00 32.25 94 PRO A O 1
ATOM 762 N N . PRO A 1 95 ? -69.979 12.602 -19.203 1.00 36.84 95 PRO A N 1
ATOM 763 C CA . PRO A 1 95 ? -70.638 13.320 -20.309 1.00 36.84 95 PRO A CA 1
ATOM 764 C C . PRO A 1 95 ? -71.333 14.664 -19.955 1.00 36.84 95 PRO A C 1
ATOM 766 O O . PRO A 1 95 ? -71.713 14.873 -18.811 1.00 36.84 95 PRO A O 1
ATOM 769 N N . HIS A 1 96 ? -71.521 15.508 -20.992 1.00 30.28 96 HIS A N 1
ATOM 770 C CA . HIS A 1 96 ? -72.688 16.352 -21.399 1.00 30.28 96 HIS A CA 1
ATOM 771 C C . HIS A 1 96 ? -73.692 16.932 -20.356 1.00 30.28 96 HIS A C 1
ATOM 773 O O . HIS A 1 96 ? -74.014 16.246 -19.391 1.00 30.28 96 HIS A O 1
ATOM 779 N N . PRO A 1 97 ? -74.326 18.124 -20.589 1.00 36.78 97 PRO A N 1
ATOM 780 C CA . PRO A 1 97 ? -75.007 18.493 -21.853 1.00 36.78 97 PRO A CA 1
ATOM 781 C C . PRO A 1 97 ? -74.867 20.009 -22.265 1.00 36.78 97 PRO A C 1
ATOM 783 O O . PRO A 1 97 ? -73.744 20.491 -22.151 1.00 36.78 97 PRO A O 1
ATOM 786 N N . PRO A 1 98 ? -75.816 20.730 -22.933 1.00 37.97 98 PRO A N 1
ATOM 787 C CA . PRO A 1 98 ? -75.580 21.123 -24.340 1.00 37.97 98 PRO A CA 1
ATOM 788 C C . PRO A 1 98 ? -75.908 22.594 -24.753 1.00 37.97 98 PRO A C 1
ATOM 790 O O . PRO A 1 98 ? -76.574 23.311 -24.023 1.00 37.97 98 PRO A O 1
ATOM 793 N N . SER A 1 99 ? -75.549 22.965 -26.000 1.00 26.55 99 SER A N 1
ATOM 794 C CA . SER A 1 99 ? -76.216 23.943 -26.916 1.00 26.55 99 SER A CA 1
ATOM 795 C C . SER A 1 99 ? -76.559 25.368 -26.397 1.00 26.55 99 SER A C 1
ATOM 797 O O . SER A 1 99 ? -77.387 25.539 -25.512 1.00 26.55 99 SER A O 1
ATOM 799 N N . SER A 1 100 ? -76.103 26.472 -27.011 1.00 28.08 100 SER A N 1
ATOM 800 C CA . SER A 1 100 ? -76.533 26.898 -28.365 1.00 28.08 100 SER A CA 1
ATOM 801 C C . SER A 1 100 ? -75.915 28.246 -28.818 1.00 28.08 100 SER A C 1
ATOM 803 O O . SER A 1 100 ? -75.735 29.126 -27.983 1.00 28.08 100 SER A O 1
ATOM 805 N N . SER A 1 101 ? -75.772 28.458 -30.146 1.00 28.66 101 SER A N 1
ATOM 806 C CA . SER A 1 101 ? -75.695 29.768 -30.875 1.00 28.66 101 SER A CA 1
ATOM 807 C C . SER A 1 101 ? -74.546 30.765 -30.543 1.00 28.66 101 SER A C 1
ATOM 809 O O . SER A 1 101 ? -73.979 30.712 -29.463 1.00 28.66 101 SER A O 1
ATOM 811 N N . LEU A 1 102 ? -74.107 31.705 -31.404 1.00 28.36 102 LEU A N 1
ATOM 812 C CA . LEU A 1 102 ? -74.573 32.236 -32.713 1.00 28.36 102 LEU A CA 1
ATOM 813 C C . LEU A 1 102 ? -73.352 32.625 -33.615 1.00 28.36 102 LEU A C 1
ATOM 815 O O . LEU A 1 102 ? -72.220 32.294 -33.269 1.00 28.36 102 LEU A O 1
ATOM 819 N N . SER A 1 103 ? -73.571 33.271 -34.772 1.00 28.16 103 SER A N 1
ATOM 820 C CA . SER A 1 103 ? -72.609 33.409 -35.901 1.00 28.16 103 SER A CA 1
ATOM 821 C C . SER A 1 103 ? -71.887 34.778 -36.041 1.00 28.16 103 SER A C 1
ATOM 823 O O . SER A 1 103 ? -72.123 35.688 -35.252 1.00 28.16 103 SER A O 1
ATOM 825 N N . ASP A 1 104 ? -71.106 34.907 -37.133 1.00 29.55 104 A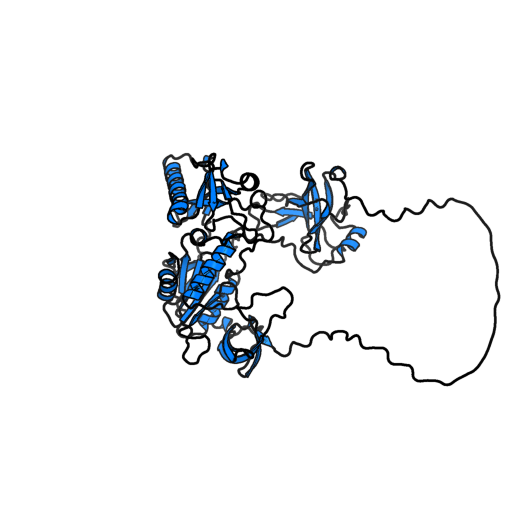SP A N 1
ATOM 826 C CA . ASP A 1 104 ? -70.644 36.132 -37.840 1.00 29.55 104 ASP A CA 1
ATOM 827 C C . ASP A 1 104 ? -69.406 36.888 -37.279 1.00 29.55 104 ASP A C 1
ATOM 829 O O . ASP A 1 104 ? -69.194 36.948 -36.075 1.00 29.55 104 ASP A O 1
ATOM 833 N N . SER A 1 105 ? -68.513 37.498 -38.088 1.00 28.38 105 SER A N 1
ATOM 834 C CA . SER A 1 105 ? -68.424 37.613 -39.567 1.00 28.38 105 SER A CA 1
ATOM 835 C C . SER A 1 105 ? -66.973 37.846 -40.071 1.00 28.38 105 SER A C 1
ATOM 837 O O . SER A 1 105 ? -66.089 38.198 -39.292 1.00 28.38 105 SER A O 1
ATOM 839 N N . GLN A 1 106 ? -66.728 37.689 -41.383 1.00 30.73 106 GLN A N 1
ATOM 840 C CA . GLN A 1 106 ? -65.466 38.031 -42.094 1.00 30.73 106 GLN A CA 1
ATOM 841 C C . GLN A 1 106 ? -65.517 39.492 -42.635 1.00 30.73 106 GLN A C 1
ATOM 843 O O . GLN A 1 106 ? -66.622 40.035 -42.701 1.00 30.73 106 GLN A O 1
ATOM 848 N N . PRO A 1 107 ? -64.398 40.162 -43.030 1.00 34.09 107 PRO A N 1
ATOM 849 C CA . PRO A 1 107 ? -63.791 39.961 -44.365 1.00 34.09 107 PRO A CA 1
ATOM 850 C C . PRO A 1 107 ? -62.251 40.211 -44.462 1.00 34.09 107 PRO A C 1
ATOM 852 O O . PRO A 1 107 ? -61.555 40.402 -43.469 1.00 34.09 107 PRO A O 1
ATOM 855 N N . SER A 1 108 ? -61.720 40.199 -45.692 1.00 29.05 108 SER A N 1
ATOM 856 C CA . SER A 1 108 ? -60.340 40.566 -46.124 1.00 29.05 108 SER A CA 1
ATOM 857 C C . SER A 1 108 ? -60.426 41.770 -47.116 1.00 29.05 108 SER A C 1
ATOM 859 O O . SER A 1 108 ? -61.538 42.299 -47.206 1.00 29.05 108 SER A O 1
ATOM 861 N N . PRO A 1 109 ? -59.412 42.240 -47.904 1.00 49.81 109 PRO A N 1
ATOM 862 C CA . PRO A 1 109 ? -58.012 41.821 -48.181 1.00 49.81 109 PRO A CA 1
ATOM 863 C C . PRO A 1 109 ? -57.026 42.991 -47.801 1.00 49.81 109 PRO A C 1
ATOM 865 O O . PRO A 1 109 ? -57.297 43.527 -46.726 1.00 49.81 109 PRO A O 1
ATOM 868 N N . PRO A 1 110 ? -55.944 43.465 -48.503 1.00 33.91 110 PRO A N 1
ATOM 869 C CA . PRO A 1 110 ? -55.273 43.110 -49.774 1.00 33.91 110 PRO A CA 1
ATOM 870 C C . PRO A 1 110 ? -53.709 43.027 -49.709 1.00 33.91 110 PRO A C 1
ATOM 872 O O . PRO A 1 110 ? -53.125 42.579 -48.728 1.00 33.91 110 PRO A O 1
ATOM 875 N N . SER A 1 111 ? -53.028 43.393 -50.806 1.00 29.25 111 SER A N 1
ATOM 876 C CA . SER A 1 111 ? -51.566 43.499 -51.066 1.00 29.25 111 SER A CA 1
ATOM 877 C C . SER A 1 111 ? -51.371 44.589 -52.166 1.00 29.25 111 SER A C 1
ATOM 879 O O . SER A 1 111 ? -52.384 45.220 -52.490 1.00 29.25 111 SER A O 1
ATOM 881 N N . PRO A 1 112 ? -50.205 44.834 -52.830 1.00 47.97 112 PRO A N 1
ATOM 882 C CA . PRO A 1 112 ? -48.820 44.346 -52.678 1.00 47.97 112 PRO A CA 1
ATOM 883 C C . PRO A 1 112 ? -47.910 45.493 -52.134 1.00 47.97 112 PRO A C 1
ATOM 885 O O . PRO A 1 112 ? -48.295 45.944 -51.055 1.00 47.97 112 PRO A O 1
ATOM 888 N N . PRO A 1 113 ? -46.786 46.025 -52.712 1.00 39.75 113 PRO A N 1
ATOM 889 C CA . PRO A 1 113 ? -46.062 45.817 -53.991 1.00 39.75 113 PRO A CA 1
ATOM 890 C C . PRO A 1 113 ? -44.747 44.995 -53.852 1.00 39.75 113 PRO A C 1
ATOM 892 O O . PRO A 1 113 ? -44.535 44.321 -52.850 1.00 39.75 113 PRO A O 1
ATOM 895 N N . HIS A 1 114 ? -43.858 45.056 -54.859 1.00 32.53 114 HIS A N 1
ATOM 896 C CA . HIS A 1 114 ? -42.496 44.486 -54.856 1.00 32.53 114 HIS A CA 1
ATOM 897 C C . HIS A 1 114 ? -41.403 45.571 -54.786 1.00 32.53 114 HIS A C 1
ATOM 899 O O . HIS A 1 114 ? -41.562 46.640 -55.374 1.00 32.53 114 HIS A O 1
ATOM 905 N N . ALA A 1 115 ? -40.243 45.234 -54.209 1.00 29.09 115 ALA A N 1
ATOM 906 C CA . ALA A 1 115 ? -38.938 45.826 -54.532 1.00 29.09 115 ALA A CA 1
ATOM 907 C C . ALA A 1 115 ? -37.823 44.790 -54.267 1.00 29.09 115 ALA A C 1
ATOM 909 O O . ALA A 1 115 ? -37.948 43.974 -53.355 1.00 29.09 115 ALA A O 1
ATOM 910 N N . SER A 1 116 ? -36.759 44.784 -55.077 1.00 28.89 116 SER A N 1
ATOM 911 C CA . SER A 1 116 ? -35.816 43.654 -55.159 1.00 28.89 116 SER A CA 1
ATOM 912 C C . SER A 1 116 ? -34.482 43.901 -54.449 1.00 28.89 116 SER A C 1
ATOM 914 O O . SER A 1 116 ? -33.846 44.931 -54.662 1.00 28.89 116 SER A O 1
ATOM 916 N N . SER A 1 117 ? -33.989 42.904 -53.711 1.00 31.75 117 SER A N 1
ATOM 917 C CA . SER A 1 117 ? -32.556 42.668 -53.449 1.00 31.75 117 SER A CA 1
ATOM 918 C C . SER A 1 117 ? -32.341 41.205 -53.024 1.00 31.75 117 SER A C 1
ATOM 920 O O . SER A 1 117 ? -33.280 40.589 -52.517 1.00 31.75 117 SER A O 1
ATOM 922 N N . PRO A 1 118 ? -31.168 40.603 -53.295 1.00 32.06 118 PRO A N 1
ATOM 923 C CA . PRO A 1 118 ? -30.999 39.154 -53.214 1.00 32.06 118 PRO A CA 1
ATOM 924 C C . PRO A 1 118 ? -30.908 38.646 -51.772 1.00 32.06 118 PRO A C 1
ATOM 926 O O . PRO A 1 118 ? -30.181 39.198 -50.951 1.00 32.06 118 PRO A O 1
ATOM 929 N N . ILE A 1 119 ? -31.592 37.533 -51.507 1.00 31.72 119 ILE A N 1
ATOM 930 C CA . ILE A 1 119 ? -31.369 36.693 -50.326 1.00 31.72 119 ILE A CA 1
ATOM 931 C C . ILE A 1 119 ? -30.055 35.925 -50.556 1.00 31.72 119 ILE A C 1
ATOM 933 O O . ILE A 1 119 ? -29.997 35.134 -51.502 1.00 31.72 119 ILE A O 1
ATOM 937 N N . PRO A 1 120 ? -29.001 36.111 -49.737 1.00 29.94 120 PRO A N 1
ATOM 938 C CA . PRO A 1 120 ? -27.893 35.162 -49.693 1.00 29.94 120 PRO A CA 1
ATOM 939 C C . PRO A 1 120 ? -28.444 33.817 -49.218 1.00 29.94 120 PRO A C 1
ATOM 941 O O . PRO A 1 120 ? -29.270 33.795 -48.303 1.00 29.94 120 PRO A O 1
ATOM 944 N N . LEU A 1 121 ? -28.016 32.708 -49.829 1.00 31.16 121 LEU A N 1
ATOM 945 C CA . LEU A 1 121 ? -28.483 31.382 -49.418 1.00 31.16 121 LEU A CA 1
ATOM 946 C C . LEU A 1 121 ? -28.291 31.187 -47.910 1.00 31.16 121 LEU A C 1
ATOM 948 O O . LEU A 1 121 ? -27.287 31.623 -47.342 1.00 31.16 121 LEU A O 1
ATOM 952 N N . ALA A 1 122 ? -29.250 30.504 -47.281 1.00 33.59 122 ALA A N 1
ATOM 953 C CA . ALA A 1 122 ? -29.074 30.033 -45.918 1.00 33.59 122 ALA A CA 1
ATOM 954 C C . ALA A 1 122 ? -27.754 29.243 -45.834 1.00 33.59 122 ALA A C 1
ATOM 956 O O . ALA A 1 122 ? -27.520 28.392 -46.700 1.00 33.59 122 ALA A O 1
ATOM 957 N N . PRO A 1 123 ? -26.899 29.491 -44.825 1.00 31.80 123 PRO A N 1
ATOM 958 C CA . PRO A 1 123 ? -25.833 28.560 -44.503 1.00 31.80 123 PRO A CA 1
ATOM 959 C C . PRO A 1 123 ? -26.470 27.187 -44.295 1.00 31.80 123 PRO A C 1
ATOM 961 O O . PRO A 1 123 ? -27.431 27.071 -43.531 1.00 31.80 123 PRO A O 1
ATOM 964 N N . SER A 1 124 ? -25.974 26.181 -45.014 1.00 31.31 124 SER A N 1
ATOM 965 C CA . SER A 1 124 ? -26.432 24.801 -44.874 1.00 31.31 124 SER A CA 1
ATOM 966 C C . SER A 1 124 ? -26.418 24.381 -43.406 1.00 31.31 124 SER A C 1
ATOM 968 O O . SER A 1 124 ? -25.561 24.833 -42.640 1.00 31.31 124 SER A O 1
ATOM 970 N N . GLU A 1 125 ? -27.320 23.475 -43.024 1.00 34.62 125 GLU A N 1
ATOM 971 C CA . GLU A 1 125 ? -27.172 22.752 -41.759 1.00 34.62 125 GLU A CA 1
ATOM 972 C C . GLU A 1 125 ? -25.741 22.196 -41.675 1.00 34.62 125 GLU A C 1
ATOM 974 O O . GLU A 1 125 ? -25.242 21.684 -42.685 1.00 34.62 125 GLU A O 1
ATOM 979 N N . PRO A 1 126 ? -25.046 22.325 -40.529 1.00 33.09 126 PRO A N 1
ATOM 980 C CA . PRO A 1 126 ? -23.678 21.852 -40.419 1.00 33.09 126 PRO A CA 1
ATOM 981 C C . PRO A 1 126 ? -23.662 20.340 -40.634 1.00 33.09 126 PRO A C 1
ATOM 983 O O . PRO A 1 126 ? -24.160 19.57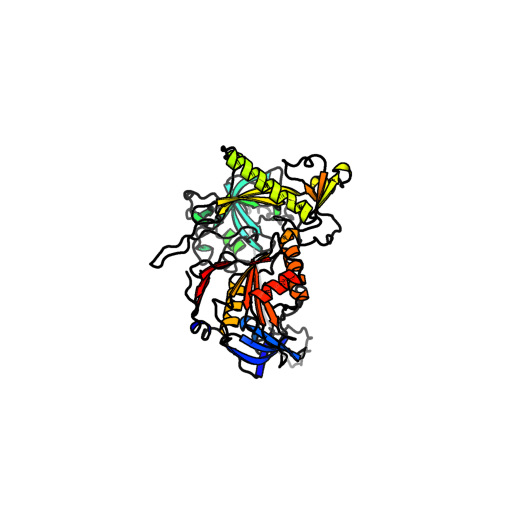5 -39.805 1.00 33.09 126 PRO A O 1
ATOM 986 N N . THR A 1 127 ? -23.086 19.927 -41.765 1.00 32.00 127 THR A N 1
ATOM 987 C CA . THR A 1 127 ? -22.778 18.533 -42.081 1.00 32.00 127 THR A CA 1
ATOM 988 C C . THR A 1 127 ? -22.096 17.895 -40.877 1.00 32.00 127 THR A C 1
ATOM 990 O O . THR A 1 127 ? -21.279 18.554 -40.234 1.00 32.00 127 THR A O 1
ATOM 993 N N . LEU A 1 128 ? -22.427 16.633 -40.575 1.00 39.28 128 LEU A N 1
ATOM 994 C CA . LEU A 1 128 ? -21.861 15.878 -39.451 1.00 39.28 128 LEU A CA 1
ATOM 995 C C . LEU A 1 128 ? -20.333 16.051 -39.422 1.00 39.28 128 LEU A C 1
ATOM 997 O O . LEU A 1 128 ? -19.644 15.544 -40.304 1.00 39.28 128 LEU A O 1
ATOM 1001 N N . GLY A 1 129 ? -19.849 16.849 -38.467 1.00 38.62 129 GLY A N 1
ATOM 1002 C CA . GLY A 1 129 ? -18.570 17.537 -38.617 1.00 38.62 129 GLY A CA 1
ATOM 1003 C C . GLY A 1 129 ? -17.380 16.590 -38.681 1.00 38.62 129 GLY A C 1
ATOM 1004 O O . GLY A 1 129 ? -17.238 15.712 -37.830 1.00 38.62 129 GLY A O 1
ATOM 1005 N N . GLU A 1 130 ? -16.500 16.813 -39.658 1.00 47.94 130 GLU A N 1
ATOM 1006 C CA . GLU A 1 130 ? -15.149 16.259 -39.621 1.00 47.94 130 GLU A CA 1
ATOM 1007 C C . GLU A 1 130 ? -14.454 16.742 -38.338 1.00 47.94 130 GLU A C 1
ATOM 1009 O O . GLU A 1 130 ? -14.580 17.907 -37.945 1.00 47.94 130 GLU A O 1
ATOM 1014 N N . LEU A 1 131 ? -13.745 15.838 -37.655 1.00 56.47 131 LEU A N 1
ATOM 1015 C CA . LEU A 1 131 ? -12.914 16.218 -36.514 1.00 56.47 131 LEU A CA 1
ATOM 1016 C C . LEU A 1 131 ? -11.818 17.180 -37.007 1.00 56.47 131 LEU A C 1
ATOM 1018 O O . LEU A 1 131 ? -11.224 16.912 -38.054 1.00 56.47 131 LEU A O 1
ATOM 1022 N N . PRO A 1 132 ? -11.539 18.284 -36.287 1.00 62.94 132 PRO A N 1
ATOM 1023 C CA . PRO A 1 132 ? -10.547 19.260 -36.722 1.00 62.94 132 PRO A CA 1
ATOM 1024 C C . PRO A 1 132 ? -9.171 18.598 -36.820 1.00 62.94 132 PRO A C 1
ATOM 1026 O O . PRO A 1 132 ? -8.749 17.900 -35.895 1.00 62.94 132 PRO A O 1
ATOM 1029 N N . SER A 1 133 ? -8.465 18.835 -37.922 1.00 77.00 133 SER A N 1
ATOM 1030 C CA . SER A 1 133 ? -7.120 18.304 -38.124 1.00 77.00 133 SER A CA 1
ATOM 1031 C C . SER A 1 133 ? -6.153 18.942 -37.131 1.00 77.00 133 SER A C 1
ATOM 1033 O O . SER A 1 133 ? -6.289 20.118 -36.788 1.00 77.00 133 SER A O 1
ATOM 1035 N N . ILE A 1 134 ? -5.111 18.218 -36.712 1.00 76.00 134 ILE A N 1
ATOM 1036 C CA . ILE A 1 134 ? -4.056 18.809 -35.879 1.00 76.00 134 ILE A CA 1
ATOM 1037 C C . ILE A 1 134 ? -3.372 20.010 -36.562 1.00 76.00 134 ILE A C 1
ATOM 1039 O O . ILE A 1 134 ? -2.981 20.958 -35.883 1.00 76.00 134 ILE A O 1
ATOM 1043 N N . HIS A 1 135 ? -3.316 20.029 -37.899 1.00 77.25 135 HIS A N 1
ATOM 1044 C CA . HIS A 1 135 ? -2.773 21.152 -38.671 1.00 77.25 135 HIS A CA 1
ATOM 1045 C C . HIS A 1 135 ? -3.645 22.422 -38.619 1.00 77.25 135 HIS A C 1
ATOM 1047 O O . HIS A 1 135 ? -3.148 23.510 -38.913 1.00 77.25 135 HIS A O 1
ATOM 1053 N N . ASP A 1 136 ? -4.914 22.317 -38.208 1.00 82.19 136 ASP A N 1
ATOM 1054 C CA . ASP A 1 136 ? -5.794 23.478 -38.041 1.00 82.19 136 ASP A CA 1
ATOM 1055 C C . ASP A 1 136 ? -5.449 24.289 -36.782 1.00 82.19 136 ASP A C 1
ATOM 1057 O O . ASP A 1 136 ? -5.926 25.414 -36.633 1.00 82.19 136 ASP A O 1
ATOM 1061 N N . PHE A 1 137 ? -4.694 23.722 -35.832 1.00 85.00 137 PHE A N 1
ATOM 1062 C CA . PHE A 1 137 ? -4.366 24.352 -34.550 1.00 85.00 137 PHE A CA 1
ATOM 1063 C C . PHE A 1 137 ? -3.107 25.206 -34.637 1.00 85.00 137 PHE A C 1
ATOM 1065 O O . PHE A 1 137 ? -2.157 24.897 -35.357 1.00 85.00 137 PHE A O 1
ATOM 1072 N N . HIS A 1 138 ? -3.077 26.300 -33.874 1.00 86.19 138 HIS A N 1
ATOM 1073 C CA . HIS A 1 138 ? -1.955 27.238 -33.885 1.00 86.19 138 HIS A CA 1
ATOM 1074 C C . HIS A 1 138 ? -1.426 27.508 -32.474 1.00 86.19 138 HIS A C 1
ATOM 1076 O O . HIS A 1 138 ? -2.182 27.629 -31.507 1.00 86.19 138 HIS A O 1
ATOM 1082 N N . GLN A 1 139 ? -0.101 27.641 -32.348 1.00 85.75 139 GLN A N 1
ATOM 1083 C CA . GLN A 1 139 ? 0.525 27.975 -31.071 1.00 85.75 139 GLN A CA 1
ATOM 1084 C C . GLN A 1 139 ? 0.003 29.331 -30.577 1.00 85.75 139 GLN A C 1
ATOM 1086 O O . GLN A 1 139 ? 0.112 30.356 -31.247 1.00 85.75 139 GLN A O 1
ATOM 1091 N N . GLY A 1 140 ? -0.557 29.334 -29.373 1.00 84.56 140 GLY A N 1
ATOM 1092 C CA . GLY A 1 140 ? -1.169 30.493 -28.747 1.00 84.56 140 GLY A CA 1
ATOM 1093 C C . GLY A 1 140 ? -2.690 30.591 -28.888 1.00 84.56 140 GLY A C 1
ATOM 1094 O O . GLY A 1 140 ? -3.266 31.507 -28.298 1.00 84.56 140 GLY A O 1
ATOM 1095 N N . GLU A 1 141 ? -3.343 29.663 -29.589 1.00 88.69 141 GLU A N 1
ATOM 1096 C CA . GLU A 1 141 ? -4.803 29.541 -29.596 1.00 88.69 141 GLU A CA 1
ATOM 1097 C C . GLU A 1 141 ? -5.342 29.226 -28.187 1.00 88.69 141 GLU A C 1
ATOM 1099 O O . GLU A 1 141 ? -4.736 28.465 -27.432 1.00 88.69 141 GLU A O 1
ATOM 1104 N N . MET A 1 142 ? -6.488 29.807 -27.827 1.00 88.88 142 MET A N 1
ATOM 1105 C CA . MET A 1 142 ? -7.228 29.468 -26.607 1.00 88.88 142 MET A CA 1
ATOM 1106 C C . MET A 1 142 ? -8.331 28.457 -26.933 1.00 88.88 142 MET A C 1
ATOM 1108 O O . MET A 1 142 ? -9.155 28.720 -27.812 1.00 88.88 142 MET A O 1
ATOM 1112 N N . ILE A 1 143 ? -8.381 27.351 -26.193 1.00 85.31 143 ILE A N 1
ATOM 1113 C CA . ILE A 1 143 ? -9.345 26.261 -26.394 1.00 85.31 143 ILE A CA 1
ATOM 1114 C C . ILE A 1 143 ? -10.062 25.891 -25.090 1.00 85.31 143 ILE A C 1
ATOM 1116 O O . ILE A 1 143 ? -9.564 26.161 -23.991 1.00 85.31 143 ILE A O 1
ATOM 1120 N N . ILE A 1 144 ? -11.208 25.220 -25.223 1.00 82.06 144 ILE A N 1
ATOM 1121 C CA . ILE A 1 144 ? -11.823 24.436 -24.148 1.00 82.06 144 ILE A CA 1
ATOM 1122 C C . ILE A 1 144 ? -11.835 22.965 -24.542 1.00 82.06 144 ILE A C 1
ATOM 1124 O O . ILE A 1 144 ? -12.276 22.618 -25.639 1.00 82.06 144 ILE A O 1
ATOM 1128 N N . TRP A 1 145 ? -11.413 22.116 -23.608 1.00 84.62 145 TRP A N 1
ATOM 1129 C CA . TRP A 1 145 ? -11.541 20.662 -23.690 1.00 84.62 145 TRP A CA 1
ATOM 1130 C C . TRP A 1 145 ? -12.402 20.124 -22.542 1.00 84.62 145 TRP A C 1
ATOM 1132 O O . TRP A 1 145 ? -12.650 20.818 -21.550 1.00 84.62 145 TRP A O 1
ATOM 1142 N N . GLU A 1 146 ? -12.880 18.894 -22.689 1.00 80.25 146 GLU A N 1
ATOM 1143 C CA . GLU A 1 146 ? -13.813 18.219 -21.793 1.00 80.25 146 GLU A CA 1
ATOM 1144 C C . GLU A 1 146 ? -13.289 16.831 -21.420 1.00 80.25 146 GLU A C 1
ATOM 1146 O O . GLU A 1 146 ? -13.102 15.981 -22.283 1.00 80.25 146 GLU A O 1
ATOM 1151 N N . VAL A 1 147 ? -13.078 16.589 -20.124 1.00 71.19 147 VAL A N 1
ATOM 1152 C CA . VAL A 1 147 ? -12.552 15.303 -19.633 1.00 71.19 147 VAL A CA 1
ATOM 1153 C C . VAL A 1 147 ? -13.694 14.298 -19.496 1.00 71.19 147 VAL A C 1
ATOM 1155 O O . VAL A 1 147 ? -14.541 14.425 -18.600 1.00 71.19 147 VAL A O 1
ATOM 1158 N N . SER A 1 148 ? -13.706 13.309 -20.391 1.00 64.12 148 SER A N 1
ATOM 1159 C CA . SER A 1 148 ? -14.806 12.369 -20.642 1.00 64.12 148 SER A CA 1
ATOM 1160 C C . SER A 1 148 ? -15.381 11.687 -19.395 1.00 64.12 148 SER A C 1
ATOM 1162 O O . SER A 1 148 ? -16.602 11.596 -19.263 1.00 64.12 148 SER A O 1
ATOM 1164 N N . GLU A 1 149 ? -14.554 11.277 -18.430 1.00 57.06 149 GLU A N 1
ATOM 1165 C CA . GLU A 1 149 ? -14.993 10.591 -17.203 1.00 57.06 149 GLU A CA 1
ATOM 1166 C C . GLU A 1 149 ? -15.739 11.507 -16.224 1.00 57.06 149 GLU A C 1
ATOM 1168 O O . GLU A 1 149 ? -16.412 11.029 -15.310 1.00 57.06 149 GLU A O 1
ATOM 1173 N N . THR A 1 150 ? -15.598 12.827 -16.377 1.00 59.78 150 THR A N 1
ATOM 1174 C CA . THR A 1 150 ? -16.130 13.822 -15.431 1.00 59.78 150 THR A CA 1
ATOM 1175 C C . THR A 1 150 ? -17.080 14.835 -16.060 1.00 59.78 150 THR A C 1
ATOM 1177 O O . THR A 1 150 ? -17.764 15.539 -15.318 1.00 59.78 150 THR A O 1
ATOM 1180 N N . GLN A 1 151 ? -17.108 14.938 -17.396 1.00 68.75 151 GLN A N 1
ATOM 1181 C CA . GLN A 1 151 ? -17.853 15.955 -18.157 1.00 68.75 151 GLN A CA 1
ATOM 1182 C C . GLN A 1 151 ? -17.526 17.402 -17.714 1.00 68.75 151 GLN A C 1
ATOM 1184 O O . GLN A 1 151 ? -18.305 18.340 -17.916 1.00 68.75 151 GLN A O 1
ATOM 1189 N N . LYS A 1 152 ? -16.355 17.590 -17.084 1.00 67.75 152 LYS A N 1
ATOM 1190 C CA . LYS A 1 152 ? -15.825 18.894 -16.685 1.00 67.75 152 LYS A CA 1
ATOM 1191 C C . LYS A 1 152 ? -15.071 19.514 -17.852 1.00 67.75 152 LYS A C 1
ATOM 1193 O O . LYS A 1 152 ? -14.225 18.865 -18.464 1.00 67.75 152 LYS A O 1
ATOM 1198 N N . ARG A 1 153 ? -15.359 20.792 -18.097 1.00 76.62 153 ARG A N 1
ATOM 1199 C CA . ARG A 1 153 ? -14.723 21.617 -19.126 1.00 76.62 153 ARG A CA 1
ATOM 1200 C C . ARG A 1 153 ? -13.625 22.487 -18.525 1.00 76.62 153 ARG A C 1
ATOM 1202 O O . ARG A 1 153 ? -13.813 23.069 -17.453 1.00 76.62 153 ARG A O 1
ATOM 1209 N N . PHE A 1 154 ? -12.503 22.594 -19.226 1.00 80.19 154 PHE A N 1
ATOM 1210 C CA . PHE A 1 154 ? -11.319 23.336 -18.794 1.00 80.19 154 PHE A CA 1
ATOM 1211 C C . PHE A 1 154 ? -10.853 24.294 -19.888 1.00 80.19 154 PHE A C 1
ATOM 1213 O O . PHE A 1 154 ? -11.009 24.006 -21.068 1.00 80.19 154 PHE A O 1
ATOM 1220 N N . LEU A 1 155 ? -10.299 25.439 -19.486 1.00 85.94 155 LEU A N 1
ATOM 1221 C CA . LEU A 1 155 ? -9.775 26.469 -20.383 1.00 85.94 155 LEU A CA 1
ATOM 1222 C C . LEU A 1 155 ? -8.249 26.370 -20.433 1.00 85.94 155 LEU A C 1
ATOM 1224 O O . LEU A 1 155 ? -7.602 26.236 -19.391 1.00 85.94 155 LEU A O 1
ATOM 1228 N N . GLY A 1 156 ? -7.659 26.526 -21.615 1.00 84.06 156 GLY A N 1
ATOM 1229 C CA . GLY A 1 156 ? -6.208 26.599 -21.745 1.00 84.06 156 GLY A CA 1
ATOM 1230 C C . GLY A 1 156 ? -5.739 27.208 -23.056 1.00 84.06 156 GLY A C 1
ATOM 1231 O O . GLY A 1 156 ? -6.537 27.533 -23.933 1.00 84.06 156 GLY A O 1
ATOM 1232 N N . LYS A 1 157 ? -4.422 27.379 -23.157 1.00 88.25 157 LYS A N 1
ATOM 1233 C CA . LYS A 1 157 ? -3.726 27.963 -24.302 1.00 88.25 157 LYS A CA 1
ATOM 1234 C C . LYS A 1 157 ? -2.805 26.923 -24.929 1.00 88.25 157 LYS A C 1
ATOM 1236 O O . LYS A 1 157 ? -1.948 26.394 -24.226 1.00 88.25 157 LYS A O 1
ATOM 1241 N N . VAL A 1 158 ? -2.942 26.658 -26.224 1.00 86.25 158 VAL A N 1
ATOM 1242 C CA . VAL A 1 158 ? -2.033 25.775 -26.970 1.00 86.25 158 VAL A CA 1
ATOM 1243 C C . VAL A 1 158 ? -0.620 26.363 -26.914 1.00 86.25 158 VAL A C 1
ATOM 1245 O O . VAL A 1 158 ? -0.412 27.528 -27.257 1.00 86.25 158 VAL A O 1
ATOM 1248 N N . VAL A 1 159 ? 0.355 25.577 -26.463 1.00 87.06 159 VAL A N 1
ATOM 1249 C CA . VAL A 1 159 ? 1.780 25.951 -26.390 1.00 87.06 159 VAL A CA 1
ATOM 1250 C C . VAL A 1 159 ? 2.684 25.028 -27.205 1.00 87.06 159 VAL A C 1
ATOM 1252 O O . VAL A 1 159 ? 3.795 25.435 -27.535 1.00 87.06 159 VAL A O 1
ATOM 1255 N N . GLY A 1 160 ? 2.200 23.849 -27.589 1.00 79.06 160 GLY A N 1
ATOM 1256 C CA . GLY A 1 160 ? 2.895 22.884 -28.438 1.00 79.06 160 GLY A CA 1
ATOM 1257 C C . GLY A 1 160 ? 1.897 21.992 -29.175 1.00 79.06 160 GLY A C 1
ATOM 1258 O O . GLY A 1 160 ? 0.736 21.891 -28.779 1.00 79.06 160 GLY A O 1
ATOM 1259 N N . ILE A 1 161 ? 2.342 21.390 -30.274 1.00 82.31 161 ILE A N 1
ATOM 1260 C CA . ILE A 1 161 ? 1.534 20.573 -31.186 1.00 82.31 161 ILE A CA 1
ATOM 1261 C C . ILE A 1 161 ? 2.422 19.398 -31.616 1.00 82.31 161 ILE A C 1
ATOM 1263 O O . ILE A 1 161 ? 3.504 19.640 -32.152 1.00 82.31 161 ILE A O 1
ATOM 1267 N N . ASP A 1 162 ? 2.012 18.151 -31.364 1.00 75.69 162 ASP A N 1
ATOM 1268 C CA . ASP A 1 162 ? 2.742 16.957 -31.812 1.00 75.69 162 ASP A CA 1
ATOM 1269 C C . ASP A 1 162 ? 2.003 16.254 -32.957 1.00 75.69 162 ASP A C 1
ATOM 1271 O O . ASP A 1 162 ? 1.190 15.348 -32.760 1.00 75.69 162 ASP A O 1
ATOM 1275 N N . GLU A 1 163 ? 2.357 16.651 -34.180 1.00 75.44 163 GLU A N 1
ATOM 1276 C CA . GLU A 1 163 ? 1.857 16.093 -35.444 1.00 75.44 163 GLU A CA 1
ATOM 1277 C C . GLU A 1 163 ? 2.061 14.570 -35.585 1.00 75.44 163 GLU A C 1
ATOM 1279 O O . GLU A 1 163 ? 1.481 13.959 -36.477 1.00 75.44 163 GLU A O 1
ATOM 1284 N N . LYS A 1 164 ? 2.888 13.930 -34.741 1.00 68.06 164 LYS A N 1
ATOM 1285 C CA . LYS A 1 164 ? 3.142 12.476 -34.789 1.00 68.06 164 LYS A CA 1
ATOM 1286 C C . LYS A 1 164 ? 2.277 11.660 -33.837 1.00 68.06 164 LYS A C 1
ATOM 1288 O O . LYS A 1 164 ? 2.271 10.434 -33.951 1.00 68.06 164 LYS A O 1
ATOM 1293 N N . THR A 1 165 ? 1.620 12.303 -32.876 1.00 59.22 165 THR A N 1
ATOM 1294 C CA . THR A 1 165 ? 0.736 11.636 -31.907 1.00 59.22 165 THR A CA 1
ATOM 1295 C C . THR A 1 165 ? -0.692 12.174 -31.919 1.00 59.22 165 THR A C 1
ATOM 1297 O O . THR A 1 165 ? -1.540 11.589 -31.256 1.00 59.22 165 THR A O 1
ATOM 1300 N N . GLU A 1 166 ? -0.958 13.233 -32.693 1.00 73.88 166 GLU A N 1
ATOM 1301 C CA . GLU A 1 166 ? -2.249 13.935 -32.762 1.00 73.88 166 GLU A CA 1
ATOM 1302 C C . GLU A 1 166 ? -2.668 14.545 -31.408 1.00 73.88 166 GLU A C 1
ATOM 1304 O O . GLU A 1 166 ? -3.846 14.619 -31.060 1.00 73.88 166 GLU A O 1
ATOM 1309 N N . LEU A 1 167 ? -1.673 15.014 -30.641 1.00 73.00 167 LEU A N 1
ATOM 1310 C CA . LEU A 1 167 ? -1.843 15.603 -29.310 1.00 73.00 167 LEU A CA 1
ATOM 1311 C C . LEU A 1 167 ? -1.411 17.075 -29.264 1.00 73.00 167 LEU A C 1
ATOM 1313 O O . LEU A 1 167 ? -0.425 17.485 -29.884 1.00 73.00 167 LEU A O 1
ATOM 1317 N N . LEU A 1 168 ? -2.122 17.867 -28.460 1.00 71.50 168 LEU A N 1
ATOM 1318 C CA . LEU A 1 168 ? -1.797 19.264 -28.168 1.00 71.50 168 LEU A CA 1
ATOM 1319 C C . LEU A 1 168 ? -1.182 19.398 -26.770 1.00 71.50 168 LEU A C 1
ATOM 1321 O O . LEU A 1 168 ? -1.734 18.893 -25.792 1.00 71.50 168 LEU A O 1
ATOM 1325 N N . GLU A 1 169 ? -0.090 20.155 -26.650 1.00 78.06 169 GLU A N 1
ATOM 1326 C CA . GLU A 1 169 ? 0.382 20.650 -25.354 1.00 78.06 169 GLU A CA 1
ATOM 1327 C C . GLU A 1 169 ? -0.364 21.944 -25.014 1.00 78.06 169 GLU A C 1
ATOM 1329 O O . GLU A 1 169 ? -0.266 22.946 -25.730 1.00 78.06 169 GLU A O 1
ATOM 1334 N N . VAL A 1 170 ? -1.107 21.944 -23.909 1.00 73.88 170 VAL A N 1
ATOM 1335 C CA . VAL A 1 170 ? -2.028 23.022 -23.532 1.00 73.88 170 VAL A CA 1
ATOM 1336 C C . VAL A 1 170 ? -1.691 23.530 -22.135 1.00 73.88 170 VAL A C 1
ATOM 1338 O O . VAL A 1 170 ? -1.824 22.817 -21.144 1.00 73.88 170 VAL A O 1
ATOM 1341 N N . HIS A 1 171 ? -1.282 24.792 -22.029 1.00 85.50 171 HIS A N 1
ATOM 1342 C CA . HIS A 1 171 ? -1.096 25.468 -20.745 1.00 85.50 171 HIS A CA 1
ATOM 1343 C C . HIS A 1 171 ? -2.468 25.772 -20.137 1.00 85.50 171 HIS A C 1
ATOM 1345 O O . HIS A 1 171 ? -3.240 26.534 -20.718 1.00 85.50 171 HIS A O 1
ATOM 1351 N N . ALA A 1 172 ? -2.785 25.195 -18.978 1.00 84.19 172 ALA A N 1
ATOM 1352 C CA . ALA A 1 172 ? -4.068 25.375 -18.300 1.00 84.19 172 ALA A CA 1
ATOM 1353 C C . ALA A 1 172 ? -4.266 26.806 -17.756 1.00 84.19 172 ALA A C 1
ATOM 1355 O O . ALA A 1 172 ? -3.318 27.475 -17.332 1.00 84.19 172 ALA A O 1
ATOM 1356 N N . TRP A 1 173 ? -5.513 27.284 -17.747 1.00 86.50 173 TRP A N 1
ATOM 1357 C CA . TRP A 1 173 ? -5.923 28.594 -17.224 1.00 86.50 173 TRP A CA 1
ATOM 1358 C C . TRP A 1 173 ? -7.056 28.446 -16.203 1.00 86.50 173 TRP A C 1
ATOM 1360 O O . TRP A 1 173 ? -7.899 27.556 -16.292 1.00 86.50 173 TRP A O 1
ATOM 1370 N N . GLY A 1 174 ? -7.111 29.352 -15.227 1.00 83.94 174 GLY A N 1
ATOM 1371 C CA . GLY A 1 174 ? -8.119 29.313 -14.165 1.00 83.94 174 GLY A CA 1
ATOM 1372 C C . GLY A 1 174 ? -8.265 30.638 -13.425 1.00 83.94 174 GLY A C 1
ATOM 1373 O O . GLY A 1 174 ? -7.653 31.640 -13.793 1.00 83.94 174 GLY A O 1
ATOM 1374 N N . SER A 1 175 ? -9.098 30.657 -12.382 1.00 77.75 175 SER A N 1
ATOM 1375 C CA . SER A 1 175 ? -9.417 31.868 -11.617 1.00 77.75 175 SER A CA 1
ATOM 1376 C C . SER A 1 175 ? -9.327 31.637 -10.111 1.00 77.75 175 SER A C 1
ATOM 1378 O O . SER A 1 175 ? -9.718 30.584 -9.615 1.00 77.75 175 SER A O 1
ATOM 1380 N N . LEU A 1 176 ? -8.868 32.658 -9.381 1.00 60.72 176 LEU A N 1
ATOM 1381 C CA . LEU A 1 176 ? -8.825 32.690 -7.911 1.00 60.72 176 LEU A CA 1
ATOM 1382 C C . LEU A 1 176 ? -10.150 33.134 -7.263 1.00 60.72 176 LEU A C 1
ATOM 1384 O O . LEU A 1 176 ? -10.243 33.150 -6.039 1.00 60.72 176 LEU A O 1
ATOM 1388 N N . ARG A 1 177 ? -11.155 33.560 -8.043 1.00 59.03 177 ARG A N 1
ATOM 1389 C CA . ARG A 1 177 ? -12.421 34.090 -7.507 1.00 59.03 177 ARG A CA 1
ATOM 1390 C C . ARG A 1 177 ? -13.567 33.090 -7.669 1.00 59.03 177 ARG A C 1
ATOM 1392 O O . ARG A 1 177 ? -13.903 32.698 -8.785 1.00 59.03 177 ARG A O 1
ATOM 1399 N N . HIS A 1 178 ? -14.196 32.744 -6.548 1.00 56.12 178 HIS A N 1
ATOM 1400 C CA . HIS A 1 178 ? -15.475 32.030 -6.505 1.00 56.12 178 HIS A CA 1
ATOM 1401 C C . HIS A 1 178 ? -16.630 32.947 -6.972 1.00 56.12 178 HIS A C 1
ATOM 1403 O O . HIS A 1 178 ? -16.467 34.167 -7.062 1.00 56.12 178 HIS A O 1
ATOM 1409 N N . GLY A 1 179 ? -17.795 32.367 -7.285 1.00 60.84 179 GLY A N 1
ATOM 1410 C CA . GLY A 1 179 ? -18.949 33.070 -7.867 1.00 60.84 179 GLY A CA 1
ATOM 1411 C C . GLY A 1 179 ? -19.132 32.827 -9.373 1.00 60.84 179 GLY A C 1
ATOM 1412 O O . GLY A 1 179 ? -18.407 32.038 -9.982 1.00 60.84 179 GLY A O 1
ATOM 1413 N N . ALA A 1 180 ? -20.124 33.481 -9.986 1.00 69.25 180 ALA A N 1
ATOM 1414 C CA . ALA A 1 180 ? -20.570 33.199 -11.359 1.00 69.25 180 ALA A CA 1
ATOM 1415 C C . ALA A 1 180 ? -19.475 33.397 -12.431 1.00 69.25 180 ALA A C 1
ATOM 1417 O O . ALA A 1 180 ? -18.768 34.405 -12.414 1.00 69.25 180 ALA A O 1
ATOM 1418 N N . LEU A 1 181 ? -19.395 32.480 -13.411 1.00 68.50 181 LEU A N 1
ATOM 1419 C CA . LEU A 1 181 ? -18.364 32.461 -14.468 1.00 68.50 181 LEU A CA 1
ATOM 1420 C C . LEU A 1 181 ? -18.181 33.814 -15.178 1.00 68.50 181 LEU A C 1
ATOM 1422 O O . LEU A 1 181 ? -17.050 34.255 -15.358 1.00 68.50 181 LEU A O 1
ATOM 1426 N N . LYS A 1 182 ? -19.283 34.509 -15.496 1.00 69.50 182 LYS A N 1
ATOM 1427 C CA . LYS A 1 182 ? -19.293 35.831 -16.158 1.00 69.50 182 LYS A CA 1
ATOM 1428 C C . LYS A 1 182 ? -18.519 36.939 -15.422 1.00 69.50 182 LYS A C 1
ATOM 1430 O O . LYS A 1 182 ? -18.165 37.949 -16.022 1.00 69.50 182 LYS A O 1
ATOM 1435 N N . ASN A 1 183 ? -18.255 36.751 -14.127 1.00 73.62 183 ASN A N 1
ATOM 1436 C CA . ASN A 1 183 ? -17.528 37.693 -13.275 1.00 73.62 183 ASN A CA 1
ATOM 1437 C C . ASN A 1 183 ? -16.091 37.227 -12.957 1.00 73.62 183 ASN A C 1
ATOM 1439 O O . ASN A 1 183 ? -15.373 37.931 -12.243 1.00 73.62 183 ASN A O 1
ATOM 1443 N N . ARG A 1 184 ? -15.662 36.051 -13.442 1.00 81.06 184 ARG A N 1
ATOM 1444 C CA . ARG A 1 184 ? -14.317 35.511 -13.192 1.00 81.06 184 ARG A CA 1
ATOM 1445 C C . ARG A 1 184 ? -13.306 36.083 -14.187 1.00 81.06 184 ARG A C 1
ATOM 1447 O O . ARG A 1 184 ? -13.568 36.161 -15.383 1.00 81.06 184 ARG A O 1
ATOM 1454 N N . MET A 1 185 ? -12.133 36.441 -13.671 1.00 79.75 185 MET A N 1
ATOM 1455 C CA . MET A 1 185 ? -10.941 36.761 -14.462 1.00 79.75 185 MET A CA 1
ATOM 1456 C C . MET A 1 185 ? -10.065 35.510 -14.523 1.00 79.75 185 MET A C 1
ATOM 1458 O O . MET A 1 185 ? -9.742 34.949 -13.471 1.00 79.75 185 MET A O 1
ATOM 1462 N N . PHE A 1 186 ? -9.706 35.067 -15.720 1.00 83.19 186 PHE A N 1
ATOM 1463 C CA . PHE A 1 186 ? -8.890 33.886 -15.967 1.00 83.19 186 PHE A CA 1
ATOM 1464 C C . PHE A 1 186 ? -7.439 34.286 -16.235 1.00 83.19 186 PHE A C 1
ATOM 1466 O O . PHE A 1 186 ? -7.163 35.231 -16.972 1.00 83.19 186 PHE A O 1
ATOM 1473 N N . ALA A 1 187 ? -6.511 33.540 -15.644 1.00 83.88 187 ALA A N 1
ATOM 1474 C CA . ALA A 1 187 ? -5.078 33.736 -15.803 1.00 83.88 187 ALA A CA 1
ATOM 1475 C C . ALA A 1 187 ? -4.356 32.381 -15.956 1.00 83.88 187 ALA A C 1
ATOM 1477 O O . ALA A 1 187 ? -4.878 31.360 -15.489 1.00 83.88 187 ALA A O 1
ATOM 1478 N N . PRO A 1 188 ? -3.154 32.360 -16.567 1.00 82.31 188 PRO A N 1
ATOM 1479 C CA . PRO A 1 188 ? -2.359 31.146 -16.717 1.00 82.31 188 PRO A CA 1
ATOM 1480 C C . PRO A 1 188 ? -2.055 30.483 -15.372 1.00 82.31 188 PRO A C 1
ATOM 1482 O O . PRO A 1 188 ? -1.789 31.161 -14.372 1.00 82.31 188 PRO A O 1
ATOM 1485 N N . MET A 1 189 ? -2.077 29.152 -15.361 1.00 84.06 189 MET A N 1
ATOM 1486 C CA . MET A 1 189 ? -1.834 28.331 -14.183 1.00 84.06 189 MET A CA 1
ATOM 1487 C C . MET A 1 189 ? -0.350 27.972 -14.043 1.00 84.06 189 MET A C 1
ATOM 1489 O O . MET A 1 189 ? 0.270 27.454 -14.969 1.00 84.06 189 MET A O 1
ATOM 1493 N N . TRP A 1 190 ? 0.222 28.204 -12.864 1.00 81.56 190 TRP A N 1
ATOM 1494 C CA . TRP A 1 190 ? 1.625 27.914 -12.564 1.00 81.56 190 TRP A CA 1
ATOM 1495 C C . TRP A 1 190 ? 1.738 26.959 -11.381 1.00 81.56 190 TRP A C 1
ATOM 1497 O O . TRP A 1 190 ? 1.225 27.253 -10.296 1.00 81.56 190 TRP A O 1
ATOM 1507 N N . ARG A 1 191 ? 2.446 25.841 -11.563 1.00 77.00 191 ARG A N 1
ATOM 1508 C CA . ARG A 1 191 ? 2.659 24.809 -10.537 1.00 77.00 191 ARG A CA 1
ATOM 1509 C C . ARG A 1 191 ? 4.125 24.795 -10.104 1.00 77.00 191 ARG A C 1
ATOM 1511 O O . ARG A 1 191 ? 5.029 24.895 -10.932 1.00 77.00 191 ARG A O 1
ATOM 1518 N N . ARG A 1 192 ? 4.405 24.657 -8.804 1.00 76.69 192 ARG A N 1
ATOM 1519 C CA . ARG A 1 192 ? 5.778 24.337 -8.360 1.00 76.69 192 ARG A CA 1
ATOM 1520 C C . ARG A 1 192 ? 6.170 22.920 -8.806 1.00 76.69 192 ARG A C 1
ATOM 1522 O O . ARG A 1 192 ? 5.298 22.053 -8.802 1.00 76.69 192 ARG A O 1
ATOM 1529 N N . PRO A 1 193 ? 7.463 22.629 -9.054 1.00 61.53 193 PRO A N 1
ATOM 1530 C CA . PRO A 1 193 ? 7.939 21.259 -9.289 1.00 61.53 193 PRO A CA 1
ATOM 1531 C C . PRO A 1 193 ? 7.575 20.258 -8.176 1.00 61.53 193 PRO A C 1
ATOM 1533 O O . PRO A 1 193 ? 7.519 19.061 -8.422 1.00 61.53 193 PRO A O 1
ATOM 1536 N N . THR A 1 194 ? 7.291 20.740 -6.961 1.00 55.81 194 THR A N 1
ATOM 1537 C CA . THR A 1 194 ? 6.814 19.940 -5.819 1.00 55.81 194 THR A CA 1
ATOM 1538 C C . THR A 1 194 ? 5.290 19.750 -5.772 1.00 55.81 194 THR A C 1
ATOM 1540 O O . THR A 1 194 ? 4.767 19.297 -4.761 1.00 55.81 194 THR A O 1
ATOM 1543 N N . GLY A 1 195 ? 4.546 20.133 -6.815 1.00 48.50 195 GLY A N 1
ATOM 1544 C CA . GLY A 1 195 ? 3.112 19.863 -6.986 1.00 48.50 195 GLY A CA 1
ATOM 1545 C C . GLY A 1 195 ? 2.147 20.682 -6.113 1.00 48.50 195 GLY A C 1
ATOM 1546 O O . GLY A 1 195 ? 1.177 21.233 -6.625 1.00 48.50 195 GLY A O 1
ATOM 1547 N N . HIS A 1 196 ? 2.412 20.805 -4.810 1.00 51.12 196 HIS A N 1
ATOM 1548 C CA . HIS A 1 196 ? 1.437 21.217 -3.787 1.00 51.12 196 HIS A CA 1
ATOM 1549 C C . HIS A 1 196 ? 1.025 22.703 -3.773 1.00 51.12 196 HIS A C 1
ATOM 1551 O O . HIS A 1 196 ? 0.239 23.105 -2.914 1.00 51.12 196 HIS A O 1
ATOM 1557 N N . ARG A 1 197 ? 1.549 23.552 -4.669 1.00 66.38 197 ARG A N 1
ATOM 1558 C CA . ARG A 1 197 ? 1.123 24.959 -4.787 1.00 66.38 197 ARG A CA 1
ATOM 1559 C C . ARG A 1 197 ? 0.926 25.369 -6.241 1.00 66.38 197 ARG A C 1
ATOM 1561 O O . ARG A 1 197 ? 1.842 25.266 -7.059 1.00 66.38 197 ARG A O 1
ATOM 1568 N N . ILE A 1 198 ? -0.278 25.878 -6.485 1.00 71.38 198 ILE A N 1
ATOM 1569 C CA . ILE A 1 198 ? -0.800 26.397 -7.746 1.00 71.38 198 ILE A CA 1
ATOM 1570 C C . ILE A 1 198 ? -0.966 27.914 -7.602 1.00 71.38 198 ILE A C 1
ATOM 1572 O O . ILE A 1 198 ? -1.328 28.397 -6.526 1.00 71.38 198 ILE A O 1
ATOM 1576 N N . ARG A 1 199 ? -0.717 28.672 -8.671 1.00 78.50 199 ARG A N 1
ATOM 1577 C CA . ARG A 1 199 ? -1.016 30.109 -8.759 1.00 78.50 199 ARG A CA 1
ATOM 1578 C C . ARG A 1 199 ? -1.625 30.444 -10.115 1.00 78.50 199 ARG A C 1
ATOM 1580 O O . ARG A 1 199 ? -1.113 29.980 -11.125 1.00 78.50 199 ARG A O 1
ATOM 1587 N N . TYR A 1 200 ? -2.642 31.302 -10.133 1.00 82.00 200 TYR A N 1
ATOM 1588 C CA . TYR A 1 200 ? -3.200 31.874 -11.362 1.00 82.00 200 TYR A CA 1
ATOM 1589 C C . TYR A 1 200 ? -2.775 33.343 -11.453 1.00 82.00 200 TYR A C 1
ATOM 1591 O O . TYR A 1 200 ? -3.183 34.156 -10.624 1.00 82.00 200 TYR A O 1
ATOM 1599 N N . GLN A 1 201 ? -1.887 33.669 -12.394 1.00 83.50 201 GLN A N 1
ATOM 1600 C CA . GLN A 1 201 ? -1.330 35.018 -12.588 1.00 83.50 201 GLN A CA 1
ATOM 1601 C C . GLN A 1 201 ? -0.724 35.146 -13.996 1.00 83.50 201 GLN A C 1
ATOM 1603 O O . GLN A 1 201 ? -0.230 34.163 -14.533 1.00 83.50 201 GLN A O 1
ATOM 1608 N N . HIS A 1 202 ? -0.735 36.330 -14.618 1.00 82.44 202 HIS A N 1
ATOM 1609 C CA . HIS A 1 202 ? -0.238 36.479 -16.001 1.00 82.44 202 HIS A CA 1
ATOM 1610 C C . HIS A 1 202 ? 1.292 36.401 -16.131 1.00 82.44 202 HIS A C 1
ATOM 1612 O O . HIS A 1 202 ? 1.794 35.947 -17.153 1.00 82.44 202 HIS A O 1
ATOM 1618 N N . GLN A 1 203 ? 2.037 36.801 -15.097 1.00 85.75 203 GLN A N 1
ATOM 1619 C CA . GLN A 1 203 ? 3.496 36.654 -15.039 1.00 85.75 203 GLN A CA 1
ATOM 1620 C C . GLN A 1 203 ? 3.877 35.338 -14.353 1.00 85.75 203 GLN A C 1
ATOM 1622 O O . GLN A 1 203 ? 3.270 34.987 -13.339 1.00 85.75 203 GLN A O 1
ATOM 1627 N N . GLN A 1 204 ? 4.912 34.652 -14.842 1.00 84.69 204 GLN A N 1
ATOM 1628 C CA . GLN A 1 204 ? 5.440 33.430 -14.229 1.00 84.69 204 GLN A CA 1
ATOM 1629 C C . GLN A 1 204 ? 6.034 33.718 -12.832 1.00 84.69 204 GLN A C 1
ATOM 1631 O O . GLN A 1 204 ? 6.980 34.500 -12.721 1.00 84.69 204 GLN A O 1
ATOM 1636 N N . PRO A 1 205 ? 5.525 33.108 -11.744 1.00 84.50 205 PRO A N 1
ATOM 1637 C CA . PRO A 1 205 ? 6.090 33.304 -10.414 1.00 84.50 205 PRO A CA 1
ATOM 1638 C C . PRO A 1 205 ? 7.402 32.511 -10.241 1.00 84.50 205 PRO A C 1
ATOM 1640 O O . PRO A 1 205 ? 7.464 31.349 -10.652 1.00 84.50 205 PRO A O 1
ATOM 1643 N N . PRO A 1 206 ? 8.432 33.060 -9.560 1.00 76.00 206 PRO A N 1
ATOM 1644 C CA . PRO A 1 206 ? 9.719 32.387 -9.371 1.00 76.00 206 PRO A CA 1
ATOM 1645 C C . PRO A 1 206 ? 9.592 30.957 -8.825 1.00 76.00 206 PRO A C 1
ATOM 1647 O O . PRO A 1 206 ? 8.813 30.695 -7.900 1.00 76.00 206 PRO A O 1
ATOM 1650 N N . SER A 1 207 ? 10.363 30.033 -9.404 1.00 78.44 207 SER A N 1
ATOM 1651 C CA . SER A 1 207 ? 10.350 28.593 -9.083 1.00 78.44 207 SER A CA 1
ATOM 1652 C C . SER A 1 207 ? 9.013 27.869 -9.339 1.00 78.44 207 SER A C 1
ATOM 1654 O O . SER A 1 207 ? 8.713 26.883 -8.661 1.00 78.44 207 SER A O 1
ATOM 1656 N N . HIS A 1 208 ? 8.205 28.340 -10.294 1.00 80.19 208 HIS A N 1
ATOM 1657 C CA . HIS A 1 208 ? 7.029 27.625 -10.806 1.00 80.19 208 HIS A CA 1
ATOM 1658 C C . HIS A 1 208 ? 7.151 27.428 -12.322 1.00 80.19 208 HIS A C 1
ATOM 1660 O O . HIS A 1 208 ? 7.667 28.297 -13.025 1.00 80.19 208 HIS A O 1
ATOM 1666 N N . ASN A 1 209 ? 6.632 26.308 -12.811 1.00 80.38 209 ASN A N 1
ATOM 1667 C CA . ASN A 1 209 ? 6.538 25.958 -14.227 1.00 80.38 209 ASN A CA 1
ATOM 1668 C C . ASN A 1 209 ? 5.095 26.207 -14.715 1.00 80.38 209 ASN A C 1
ATOM 1670 O O . ASN A 1 209 ? 4.184 26.249 -13.876 1.00 80.38 209 ASN A O 1
ATOM 1674 N N . PRO A 1 210 ? 4.855 26.385 -16.028 1.00 78.12 210 PRO A N 1
ATOM 1675 C CA . PRO A 1 210 ? 3.496 26.375 -16.564 1.00 78.12 210 PRO A CA 1
ATOM 1676 C C . PRO A 1 210 ? 2.853 25.002 -16.324 1.00 78.12 210 PRO A C 1
ATOM 1678 O O . PRO A 1 210 ? 3.542 23.981 -16.365 1.00 78.12 210 PRO A O 1
ATOM 1681 N N . ASP A 1 211 ? 1.549 24.971 -16.050 1.00 78.88 211 ASP A N 1
ATOM 1682 C CA . ASP A 1 211 ? 0.818 23.711 -15.916 1.00 78.88 211 ASP A CA 1
ATOM 1683 C C . ASP A 1 211 ? 0.372 23.215 -17.292 1.00 78.88 211 ASP A C 1
ATOM 1685 O O . ASP A 1 211 ? -0.569 23.762 -17.865 1.00 78.88 211 ASP A O 1
ATOM 1689 N N . ILE A 1 212 ? 1.088 22.233 -17.842 1.00 78.12 212 ILE A N 1
ATOM 1690 C CA . ILE A 1 212 ? 0.828 21.695 -19.181 1.00 78.12 212 ILE A CA 1
ATOM 1691 C C . ILE A 1 212 ? -0.016 20.426 -19.080 1.00 78.12 212 ILE A C 1
ATOM 1693 O O . ILE A 1 212 ? 0.370 19.458 -18.423 1.00 78.12 212 ILE A O 1
ATOM 1697 N N . CYS A 1 213 ? -1.156 20.440 -19.760 1.00 72.62 213 CYS A N 1
ATOM 1698 C CA . CYS A 1 213 ? -1.972 19.274 -20.061 1.00 72.62 213 CYS A CA 1
ATOM 1699 C C . CYS A 1 213 ? -1.648 18.784 -21.481 1.00 72.62 213 CYS A C 1
ATOM 1701 O O . CYS A 1 213 ? -1.293 19.587 -22.343 1.00 72.62 213 CYS A O 1
ATOM 1703 N N . ILE A 1 214 ? -1.776 17.480 -21.718 1.00 76.06 214 ILE A N 1
ATOM 1704 C CA . ILE A 1 214 ? -1.665 16.872 -23.049 1.00 76.06 214 ILE A CA 1
ATOM 1705 C C . ILE A 1 214 ? -3.074 16.441 -23.443 1.00 76.06 214 ILE A C 1
ATOM 1707 O O . ILE A 1 214 ? -3.666 15.654 -22.708 1.00 76.06 214 ILE A O 1
ATOM 1711 N N . ILE A 1 215 ? -3.605 17.006 -24.527 1.00 74.94 215 ILE A N 1
ATOM 1712 C CA . ILE A 1 215 ? -5.025 16.933 -24.905 1.00 74.94 215 ILE A CA 1
ATOM 1713 C C . ILE A 1 215 ? -5.167 16.275 -26.279 1.00 74.94 215 ILE A C 1
ATOM 1715 O O . ILE A 1 215 ? -4.421 16.628 -27.196 1.00 74.94 215 ILE A O 1
ATOM 1719 N N . ALA A 1 216 ? -6.118 15.353 -26.426 1.00 77.38 216 ALA A N 1
ATOM 1720 C CA . ALA A 1 216 ? -6.460 14.733 -27.707 1.00 77.38 216 ALA A CA 1
ATOM 1721 C C . ALA A 1 216 ? -7.529 15.538 -28.471 1.00 77.38 216 ALA A C 1
ATOM 1723 O O . ALA A 1 216 ? -8.333 16.258 -27.875 1.00 77.38 216 ALA A O 1
ATOM 1724 N N . LEU A 1 217 ? -7.546 15.429 -29.805 1.00 78.00 217 LEU A N 1
ATOM 1725 C CA . LEU A 1 217 ? -8.432 16.224 -30.673 1.00 78.00 217 LEU A CA 1
ATOM 1726 C C . LEU A 1 217 ? -9.929 16.020 -30.370 1.00 78.00 217 LEU A C 1
ATOM 1728 O O . LEU A 1 217 ? -10.716 16.961 -30.476 1.00 78.00 217 LEU A O 1
ATOM 1732 N N . ASP A 1 218 ? -10.321 14.815 -29.951 1.00 78.56 218 ASP A N 1
ATOM 1733 C CA . ASP A 1 218 ? -11.696 14.427 -29.620 1.00 78.56 218 ASP A CA 1
ATOM 1734 C C . ASP A 1 218 ? -12.158 14.885 -28.223 1.00 78.56 218 ASP A C 1
ATOM 1736 O O . ASP A 1 218 ? -13.358 14.879 -27.940 1.00 78.56 218 ASP A O 1
ATOM 1740 N N . GLU A 1 219 ? -11.252 15.358 -27.361 1.00 78.50 219 GLU A N 1
ATOM 1741 C CA . GLU A 1 219 ? -11.593 16.009 -26.086 1.00 78.50 219 GLU A CA 1
ATOM 1742 C C . GLU A 1 219 ? -12.005 17.481 -26.271 1.00 78.50 219 GLU A C 1
ATOM 1744 O O . GLU A 1 219 ? -12.603 18.087 -25.378 1.00 78.50 219 GLU A O 1
ATOM 1749 N N . ILE A 1 220 ? -11.690 18.091 -27.417 1.00 81.75 220 ILE A N 1
ATOM 1750 C CA . ILE A 1 220 ? -11.860 19.530 -27.661 1.00 81.75 220 ILE A CA 1
ATOM 1751 C C . ILE A 1 220 ? -13.341 19.861 -27.920 1.00 81.75 220 ILE A C 1
ATOM 1753 O O . ILE A 1 220 ? -14.086 19.086 -28.524 1.00 81.75 220 ILE A O 1
ATOM 1757 N N . ARG A 1 221 ? -13.804 21.015 -27.416 1.00 82.38 221 ARG A N 1
ATOM 1758 C CA . ARG A 1 221 ? -15.209 21.469 -27.503 1.00 82.38 221 ARG A CA 1
ATOM 1759 C C . ARG A 1 221 ? -15.380 22.892 -28.018 1.00 82.38 221 ARG A C 1
ATOM 1761 O O . ARG A 1 221 ? -16.352 23.156 -28.716 1.00 82.38 221 ARG A O 1
ATOM 1768 N N . GLU A 1 222 ? -14.458 23.799 -27.702 1.00 83.44 222 GLU A N 1
ATOM 1769 C CA . GLU A 1 222 ? -14.431 25.155 -28.267 1.00 83.44 222 GLU A CA 1
ATOM 1770 C C . GLU A 1 222 ? -12.998 25.559 -28.625 1.00 83.44 222 GLU A C 1
ATOM 1772 O O . GLU A 1 222 ? -12.033 25.108 -28.005 1.00 83.44 222 GLU A O 1
ATOM 1777 N N . ARG A 1 223 ? -12.880 26.433 -29.626 1.00 86.31 223 ARG A N 1
ATOM 1778 C CA . ARG A 1 223 ? -11.631 26.868 -30.263 1.00 86.31 223 ARG A CA 1
ATOM 1779 C C . ARG A 1 223 ? -11.602 28.385 -30.444 1.00 86.31 223 ARG A C 1
ATOM 1781 O O . ARG A 1 223 ? -12.638 29.038 -30.328 1.00 86.31 223 ARG A O 1
ATOM 1788 N N . CYS A 1 224 ? -10.426 28.945 -30.735 1.00 83.44 224 CYS A N 1
ATOM 1789 C CA . CYS A 1 224 ? -10.229 30.377 -31.017 1.00 83.44 224 CYS A CA 1
ATOM 1790 C C . CYS A 1 224 ? -10.828 31.351 -29.965 1.00 83.44 224 CYS A C 1
ATOM 1792 O O . CYS A 1 224 ? -11.309 32.437 -30.304 1.00 83.44 224 CYS A O 1
ATOM 1794 N N . ILE A 1 225 ? -10.808 30.988 -28.676 1.00 83.56 225 ILE A N 1
ATOM 1795 C CA . ILE A 1 225 ? -11.538 31.712 -27.618 1.00 83.56 225 ILE A CA 1
ATOM 1796 C C . ILE A 1 225 ? -10.863 33.050 -27.273 1.00 83.56 225 ILE A C 1
ATOM 1798 O O . ILE A 1 225 ? -9.879 33.117 -26.533 1.00 83.56 225 ILE A O 1
ATOM 1802 N N . SER A 1 226 ? -11.438 34.152 -27.748 1.00 83.69 226 SER A N 1
ATOM 1803 C CA . SER A 1 226 ? -10.953 35.500 -27.430 1.00 83.69 226 SER A CA 1
ATOM 1804 C C . SER A 1 226 ? -11.392 35.936 -26.026 1.00 83.69 226 SER A C 1
ATOM 1806 O O . SER A 1 226 ? -12.559 36.267 -25.807 1.00 83.69 226 SER A O 1
ATOM 1808 N N . LEU A 1 227 ? -10.457 35.949 -25.068 1.00 82.25 227 LEU A N 1
ATOM 1809 C CA . LEU A 1 227 ? -10.664 36.560 -23.748 1.00 82.25 227 LEU A CA 1
ATOM 1810 C C . LEU A 1 227 ? -10.698 38.096 -23.842 1.00 82.25 227 LEU A C 1
ATOM 1812 O O . LEU A 1 227 ? -10.036 38.689 -24.693 1.00 82.25 227 LEU A O 1
ATOM 1816 N N . SER A 1 228 ? -11.421 38.749 -22.928 1.00 80.69 228 SER A N 1
ATOM 1817 C CA . SER A 1 228 ? -11.387 40.213 -22.787 1.00 80.69 228 SER A CA 1
ATOM 1818 C C . SER A 1 228 ? -10.011 40.710 -22.297 1.00 80.69 228 SER A C 1
ATOM 1820 O O . SER A 1 228 ? -9.245 39.917 -21.735 1.00 80.69 228 SER A O 1
ATOM 1822 N N . PRO A 1 229 ? -9.686 42.015 -22.423 1.00 72.88 229 PRO A N 1
ATOM 1823 C CA . PRO A 1 229 ? -8.438 42.584 -21.895 1.00 72.88 229 PRO A CA 1
ATOM 1824 C C . PRO A 1 229 ? -8.236 42.356 -20.386 1.00 72.88 229 PRO A C 1
ATOM 1826 O O . PRO A 1 229 ? -7.107 42.283 -19.908 1.00 72.88 229 PRO A O 1
ATOM 1829 N N . GLU A 1 230 ? -9.325 42.188 -19.632 1.00 73.88 230 GLU A N 1
ATOM 1830 C CA . GLU A 1 230 ? -9.345 41.877 -18.196 1.00 73.88 230 GLU A CA 1
ATOM 1831 C C . GLU A 1 230 ? -9.341 40.359 -17.908 1.00 73.88 230 GLU A C 1
ATOM 1833 O O . GLU A 1 230 ? -9.580 39.939 -16.772 1.00 73.88 230 GLU A O 1
ATOM 1838 N N . GLY A 1 231 ? -9.124 39.525 -18.930 1.00 76.50 231 GLY A N 1
ATOM 1839 C CA . GLY A 1 231 ? -9.070 38.067 -18.836 1.00 76.50 231 GLY A CA 1
ATOM 1840 C C . GLY A 1 231 ? -10.430 37.382 -18.664 1.00 76.50 231 GLY A C 1
ATOM 1841 O O . GLY A 1 231 ? -10.481 36.290 -18.102 1.00 76.50 231 GLY A O 1
ATOM 1842 N N . ARG A 1 232 ? -11.549 37.994 -19.074 1.00 82.06 232 ARG A N 1
ATOM 1843 C CA . ARG A 1 232 ? -12.888 37.383 -18.931 1.00 82.06 232 ARG A CA 1
ATOM 1844 C C . ARG A 1 232 ? -13.283 36.577 -20.166 1.00 82.06 232 ARG A C 1
ATOM 1846 O O . ARG A 1 232 ? -12.886 36.909 -21.278 1.00 82.06 232 ARG A O 1
ATOM 1853 N N . LEU A 1 233 ? -14.097 35.541 -19.967 1.00 80.19 233 LEU A N 1
ATOM 1854 C CA . LEU A 1 233 ? -14.677 34.754 -21.059 1.00 80.19 233 LEU A CA 1
ATOM 1855 C C . LEU A 1 233 ? -15.764 35.545 -21.815 1.00 80.19 233 LEU A C 1
ATOM 1857 O O . LEU A 1 233 ? -16.521 36.283 -21.174 1.00 80.19 233 LEU A O 1
ATOM 1861 N N . PRO A 1 234 ? -15.889 35.369 -23.144 1.00 77.56 234 PRO A N 1
ATOM 1862 C CA . PRO A 1 234 ? -16.936 36.007 -23.934 1.00 77.56 234 PRO A CA 1
ATOM 1863 C C . PRO A 1 234 ? -18.319 35.399 -23.649 1.00 77.56 234 PRO A C 1
ATOM 1865 O O . PRO A 1 234 ? -18.453 34.243 -23.242 1.00 77.56 234 PRO A O 1
ATOM 1868 N N . HIS A 1 235 ? -19.378 36.179 -23.893 1.00 66.75 235 HIS A N 1
ATOM 1869 C CA . HIS A 1 235 ? -20.759 35.778 -23.593 1.00 66.75 235 HIS A CA 1
ATOM 1870 C C . HIS A 1 235 ? -21.253 34.541 -24.364 1.00 66.75 235 HIS A C 1
ATOM 1872 O O . HIS A 1 235 ? -22.120 33.837 -23.852 1.00 66.75 235 HIS A O 1
ATOM 1878 N N . SER A 1 236 ? -20.680 34.243 -25.533 1.00 64.25 236 SER A N 1
ATOM 1879 C CA . SER A 1 236 ? -20.927 33.016 -26.304 1.00 64.25 236 SER A CA 1
ATOM 1880 C C . SER A 1 236 ? -20.455 31.763 -25.555 1.00 64.25 236 SER A C 1
ATOM 1882 O O . SER A 1 236 ? -21.269 30.919 -25.185 1.00 64.25 236 SER A O 1
ATOM 1884 N N . THR A 1 237 ? -19.161 31.683 -25.241 1.00 64.44 237 THR A N 1
ATOM 1885 C CA . THR A 1 237 ? -18.539 30.575 -24.491 1.00 64.44 237 THR A CA 1
ATOM 1886 C C . THR A 1 237 ? -19.141 30.395 -23.094 1.00 64.44 237 THR A C 1
ATOM 1888 O O . THR A 1 237 ? -19.265 29.281 -22.585 1.00 64.44 237 THR A O 1
ATOM 1891 N N . LEU A 1 238 ? -19.605 31.479 -22.463 1.00 60.84 238 LEU A N 1
ATOM 1892 C CA . LEU A 1 238 ? -20.313 31.388 -21.183 1.00 60.84 238 LEU A CA 1
ATOM 1893 C C . LEU A 1 238 ? -21.628 30.592 -21.272 1.00 60.84 238 LEU A C 1
ATOM 1895 O O . LEU A 1 238 ? -21.979 29.935 -20.293 1.00 60.84 238 LEU A O 1
ATOM 1899 N N . ALA A 1 239 ? -22.334 30.598 -22.408 1.00 52.44 239 ALA A N 1
ATOM 1900 C CA . ALA A 1 239 ? -23.521 29.762 -22.600 1.00 52.44 239 ALA A CA 1
ATOM 1901 C C . ALA A 1 239 ? -23.149 28.269 -22.678 1.00 52.44 239 ALA A C 1
ATOM 1903 O O . ALA A 1 239 ? -23.738 27.452 -21.970 1.00 52.44 239 ALA A O 1
ATOM 1904 N N . ALA A 1 240 ? -22.117 27.925 -23.455 1.00 50.78 240 ALA A N 1
ATOM 1905 C CA . ALA A 1 240 ? -21.633 26.551 -23.621 1.00 50.78 240 ALA A CA 1
ATOM 1906 C C . ALA A 1 240 ? -21.037 25.945 -22.332 1.00 50.78 240 ALA A C 1
ATOM 1908 O O . ALA A 1 240 ? -21.142 24.738 -22.107 1.00 50.78 240 ALA A O 1
ATOM 1909 N N . LEU A 1 241 ? -20.461 26.765 -21.448 1.00 53.97 241 LEU A N 1
ATOM 1910 C CA . LEU A 1 241 ? -19.967 26.331 -20.135 1.00 53.97 241 LEU A CA 1
ATOM 1911 C C . LEU A 1 241 ? -21.056 26.196 -19.054 1.00 53.97 241 LEU A C 1
ATOM 1913 O O . LEU A 1 241 ? -20.801 25.585 -18.018 1.00 53.97 241 LEU A O 1
ATOM 1917 N N . SER A 1 242 ? -22.258 26.748 -19.251 1.00 44.69 242 SER A N 1
ATOM 1918 C CA . SER A 1 242 ? -23.269 26.854 -18.180 1.00 44.69 242 SER A CA 1
ATOM 1919 C C . SER A 1 242 ? -24.075 25.572 -17.909 1.00 44.69 242 SER A C 1
ATOM 1921 O O . SER A 1 242 ? -24.928 25.575 -17.025 1.00 44.69 242 SER A O 1
ATOM 1923 N N . VAL A 1 243 ? -23.827 24.477 -18.638 1.00 37.34 243 VAL A N 1
ATOM 1924 C CA . VAL A 1 243 ? -24.629 23.237 -18.549 1.00 37.34 243 VAL A CA 1
ATOM 1925 C C . VAL A 1 243 ? -24.118 22.251 -17.481 1.00 37.34 243 VAL A C 1
ATOM 1927 O O . VAL A 1 243 ? -24.915 21.484 -16.946 1.00 37.34 243 VAL A O 1
ATOM 1930 N N . THR A 1 244 ? -22.826 22.272 -17.117 1.00 34.69 244 THR A N 1
ATOM 1931 C CA . THR A 1 244 ? -22.223 21.273 -16.197 1.00 34.69 244 THR A CA 1
ATOM 1932 C C . THR A 1 244 ? -21.414 21.840 -15.019 1.00 34.69 244 THR A C 1
ATOM 1934 O O . THR A 1 244 ? -20.749 21.084 -14.308 1.00 34.69 244 THR A O 1
ATOM 1937 N N . THR A 1 245 ? -21.487 23.143 -14.713 1.00 32.34 245 THR A N 1
ATOM 1938 C CA . THR A 1 245 ? -20.818 23.693 -13.514 1.00 32.34 245 THR A CA 1
ATOM 1939 C C . THR A 1 245 ? -21.598 23.465 -12.218 1.00 32.34 245 THR A C 1
ATOM 1941 O O . THR A 1 245 ? -22.218 24.382 -11.680 1.00 32.34 245 THR A O 1
ATOM 1944 N N . ALA A 1 246 ? -21.468 22.268 -11.647 1.00 25.23 246 ALA A N 1
ATOM 1945 C CA . ALA A 1 246 ? -21.502 22.136 -10.192 1.00 25.23 246 ALA A CA 1
ATOM 1946 C C . ALA A 1 246 ? -20.314 22.911 -9.583 1.00 25.23 246 ALA A C 1
ATOM 1948 O O . ALA A 1 246 ? -19.219 22.915 -10.156 1.00 25.23 246 ALA A O 1
ATOM 1949 N N . GLU A 1 247 ? -20.493 23.552 -8.423 1.00 33.47 247 GLU A N 1
ATOM 1950 C CA . GLU A 1 247 ? -19.411 24.280 -7.743 1.00 33.47 247 GLU A CA 1
ATOM 1951 C C . GLU A 1 247 ? -18.389 23.310 -7.129 1.00 33.47 247 GLU A C 1
ATOM 1953 O O . GLU A 1 247 ? -18.427 22.958 -5.954 1.00 33.47 247 GLU A O 1
ATOM 1958 N N . SER A 1 248 ? -17.463 22.852 -7.969 1.00 28.67 248 SER A N 1
ATOM 1959 C CA . SER A 1 248 ? -16.393 21.922 -7.633 1.00 28.67 248 SER A CA 1
ATOM 1960 C C . SER A 1 248 ? -15.061 22.534 -8.052 1.00 28.67 248 SER A C 1
ATOM 1962 O O . SER A 1 248 ? -14.848 22.817 -9.232 1.00 28.67 248 SER A O 1
ATOM 1964 N N . GLU A 1 249 ? -14.166 22.753 -7.086 1.00 31.86 249 GLU A N 1
ATOM 1965 C CA . GLU A 1 249 ? -12.821 23.270 -7.346 1.00 31.86 249 GLU A CA 1
ATOM 1966 C C . GLU A 1 249 ? -12.057 22.408 -8.363 1.00 31.86 249 GLU A C 1
ATOM 1968 O O . GLU A 1 249 ? -12.256 21.191 -8.467 1.00 31.86 249 GLU A O 1
ATOM 1973 N N . TYR A 1 250 ? -11.103 23.029 -9.062 1.00 31.05 250 TYR A N 1
ATOM 1974 C CA . TYR A 1 250 ? -10.098 22.299 -9.827 1.00 31.05 250 TYR A CA 1
ATOM 1975 C C . TYR A 1 250 ? -9.093 21.628 -8.881 1.00 31.05 250 TYR A C 1
ATOM 1977 O O . TYR A 1 250 ? -7.984 22.109 -8.653 1.00 31.05 250 TYR A O 1
ATOM 1985 N N . ARG A 1 251 ? -9.494 20.476 -8.340 1.00 26.14 251 ARG A N 1
ATOM 1986 C CA . ARG A 1 251 ? -8.557 19.391 -8.055 1.00 26.14 251 ARG A CA 1
ATOM 1987 C C . ARG A 1 251 ? -8.521 18.495 -9.296 1.00 26.14 251 ARG A C 1
ATOM 1989 O O . ARG A 1 251 ? -9.504 17.783 -9.514 1.00 26.14 251 ARG A O 1
ATOM 1996 N N . PRO A 1 252 ? -7.452 18.519 -10.116 1.00 27.28 252 PRO A N 1
ATOM 1997 C CA . PRO A 1 252 ? -7.228 17.434 -11.064 1.00 27.28 252 PRO A CA 1
ATOM 1998 C C . PRO A 1 252 ? -7.108 16.122 -10.282 1.00 27.28 252 PRO A C 1
ATOM 2000 O O . PRO A 1 252 ? -6.675 16.130 -9.124 1.00 27.28 252 PRO A O 1
ATOM 2003 N N . SER A 1 253 ? -7.523 15.012 -10.896 1.00 25.00 253 SER A N 1
ATOM 2004 C CA . SER A 1 253 ? -7.500 13.699 -10.246 1.00 25.00 253 SER A CA 1
ATOM 2005 C C . SER A 1 253 ? -6.093 13.393 -9.731 1.00 25.00 253 SER A C 1
ATOM 2007 O O . SER A 1 253 ? -5.130 13.397 -10.498 1.00 25.00 253 SER A O 1
ATOM 2009 N N . LEU A 1 254 ? -5.966 13.171 -8.421 1.00 26.05 254 LEU A N 1
ATOM 2010 C CA . LEU A 1 254 ? -4.709 12.726 -7.833 1.00 26.05 254 LEU A CA 1
ATOM 2011 C C . LEU A 1 254 ? -4.563 11.233 -8.105 1.00 26.05 254 LEU A C 1
ATOM 2013 O O . LEU A 1 254 ? -5.094 10.405 -7.367 1.00 26.05 254 LEU A O 1
ATOM 2017 N N . ASP A 1 255 ? -3.807 10.924 -9.156 1.00 23.39 255 ASP A N 1
ATOM 2018 C CA . ASP A 1 255 ? -3.073 9.668 -9.276 1.00 23.39 255 ASP A CA 1
ATOM 2019 C C . ASP A 1 255 ? -2.405 9.367 -7.912 1.00 23.39 255 ASP A C 1
ATOM 2021 O O . ASP A 1 255 ? -1.619 10.200 -7.436 1.00 23.39 255 ASP A O 1
ATOM 2025 N N . PRO A 1 256 ? -2.735 8.254 -7.222 1.00 25.20 256 PRO A N 1
ATOM 2026 C CA . PRO A 1 256 ? -2.330 7.993 -5.833 1.00 25.20 256 PRO A CA 1
ATOM 2027 C C . PRO A 1 256 ? -0.841 7.610 -5.686 1.00 25.20 256 PRO A C 1
ATOM 2029 O O . PRO A 1 256 ? -0.458 6.867 -4.785 1.00 25.20 256 PRO A O 1
ATOM 2032 N N . SER A 1 257 ? 0.012 8.120 -6.577 1.00 29.62 257 SER A N 1
ATOM 2033 C CA . SER A 1 257 ? 1.399 7.710 -6.798 1.00 29.62 257 SER A CA 1
ATOM 2034 C C . SER A 1 257 ? 2.448 8.739 -6.317 1.00 29.62 257 SER A C 1
ATOM 2036 O O . SER A 1 257 ? 3.603 8.686 -6.753 1.00 29.62 257 SER A O 1
ATOM 2038 N N . VAL A 1 258 ? 2.093 9.672 -5.418 1.00 23.70 258 VAL A N 1
ATOM 2039 C CA . VAL A 1 258 ? 3.044 10.614 -4.782 1.00 23.70 258 VAL A CA 1
ATOM 2040 C C . VAL A 1 258 ? 2.732 10.817 -3.292 1.00 23.70 258 VAL A C 1
ATOM 2042 O O . VAL A 1 258 ? 1.652 11.287 -2.943 1.00 23.70 258 VAL A O 1
ATOM 2045 N N . CYS A 1 259 ? 3.706 10.528 -2.421 1.00 23.28 259 CYS A N 1
ATOM 2046 C CA . CYS A 1 259 ? 3.619 10.761 -0.974 1.00 23.28 259 CYS A CA 1
ATOM 2047 C C . CYS A 1 259 ? 3.615 12.275 -0.633 1.00 23.28 259 CYS A C 1
ATOM 2049 O O . CYS A 1 259 ? 4.506 12.996 -1.100 1.00 23.28 259 CYS A O 1
ATOM 2051 N N . PRO A 1 260 ? 2.637 12.794 0.136 1.00 25.50 260 PRO A N 1
ATOM 2052 C CA . PRO A 1 260 ? 2.530 14.220 0.466 1.00 25.50 260 PRO A CA 1
ATOM 2053 C C . PRO A 1 260 ? 3.439 14.692 1.622 1.00 25.50 260 PRO A C 1
ATOM 2055 O O . PRO A 1 260 ? 3.033 14.708 2.781 1.00 25.50 260 PRO A O 1
ATOM 2058 N N . ALA A 1 261 ? 4.611 15.254 1.299 1.00 23.22 261 ALA A N 1
ATOM 2059 C CA . ALA A 1 261 ? 5.521 15.832 2.300 1.00 23.22 261 ALA A CA 1
ATOM 2060 C C . ALA A 1 261 ? 6.092 17.220 1.926 1.00 23.22 261 ALA A C 1
ATOM 2062 O O . ALA A 1 261 ? 7.277 17.339 1.616 1.00 23.22 261 ALA A O 1
ATOM 2063 N N . ALA A 1 262 ? 5.273 18.287 1.995 1.00 21.77 262 ALA A N 1
ATOM 2064 C CA . ALA A 1 262 ? 5.747 19.674 2.197 1.00 21.77 262 ALA A CA 1
ATOM 2065 C C . ALA A 1 262 ? 4.620 20.695 2.499 1.00 21.77 262 ALA A C 1
ATOM 2067 O O . ALA A 1 262 ? 4.175 21.424 1.607 1.00 21.77 262 ALA A O 1
ATOM 2068 N N . PHE A 1 263 ? 4.241 20.862 3.772 1.00 22.58 263 PHE A N 1
ATOM 2069 C CA . PHE A 1 263 ? 3.626 22.111 4.248 1.00 22.58 263 PHE A CA 1
ATOM 2070 C C . PHE A 1 263 ? 4.440 22.690 5.408 1.00 22.58 263 PHE A C 1
ATOM 2072 O O . PHE A 1 263 ? 4.359 22.227 6.539 1.00 22.58 263 PHE A O 1
ATOM 2079 N N . ALA A 1 264 ? 5.236 23.721 5.114 1.00 24.34 264 ALA A N 1
ATOM 2080 C CA . ALA A 1 264 ? 5.974 24.453 6.136 1.00 24.34 264 ALA A CA 1
ATOM 2081 C C . ALA A 1 264 ? 5.000 25.191 7.068 1.00 24.34 264 ALA A C 1
ATOM 2083 O O . ALA A 1 264 ? 4.129 25.932 6.600 1.00 24.34 264 ALA A O 1
ATOM 2084 N N . ALA A 1 265 ? 5.166 24.997 8.375 1.00 24.91 265 ALA A N 1
ATOM 2085 C CA . ALA A 1 265 ? 4.435 25.739 9.391 1.00 24.91 265 ALA A CA 1
ATOM 2086 C C . ALA A 1 265 ? 4.872 27.214 9.429 1.00 24.91 265 ALA A C 1
ATOM 2088 O O . ALA A 1 265 ? 6.044 27.531 9.229 1.00 24.91 265 ALA A O 1
ATOM 2089 N N . SER A 1 266 ? 3.932 28.100 9.764 1.00 23.27 266 SER A N 1
ATOM 2090 C CA . SER A 1 266 ? 4.262 29.326 10.497 1.00 23.27 266 SER A CA 1
ATOM 2091 C C . SER A 1 266 ? 4.113 29.003 11.983 1.00 23.27 266 SER A C 1
ATOM 2093 O O . SER A 1 266 ? 3.162 28.311 12.353 1.00 23.27 266 SER A O 1
ATOM 2095 N N . ALA A 1 267 ? 5.068 29.419 12.812 1.00 25.00 267 ALA A N 1
ATOM 2096 C CA . ALA A 1 267 ? 5.238 28.877 14.158 1.00 25.00 267 ALA A CA 1
ATOM 2097 C C . ALA A 1 267 ? 4.831 29.857 15.266 1.00 25.00 267 ALA A C 1
ATOM 2099 O O . ALA A 1 267 ? 5.208 31.026 15.238 1.00 25.00 267 ALA A O 1
ATOM 2100 N N . THR A 1 268 ? 4.176 29.329 16.303 1.00 23.41 268 THR A N 1
ATOM 2101 C CA . THR A 1 268 ? 4.095 29.946 17.636 1.00 23.41 268 THR A CA 1
ATOM 2102 C C . THR A 1 268 ? 4.275 28.877 18.719 1.00 23.41 268 THR A C 1
ATOM 2104 O O . THR A 1 268 ? 3.368 28.092 18.976 1.00 23.41 268 THR A O 1
ATOM 2107 N N . ALA A 1 269 ? 5.460 28.872 19.335 1.00 27.38 269 ALA A N 1
ATOM 2108 C CA . ALA A 1 269 ? 5.775 28.340 20.668 1.00 27.38 269 ALA A CA 1
ATOM 2109 C C . ALA A 1 269 ? 5.225 26.950 21.083 1.00 27.38 269 ALA A C 1
ATOM 2111 O O . ALA A 1 269 ? 4.372 26.820 21.957 1.00 27.38 269 ALA A O 1
ATOM 2112 N N . SER A 1 270 ? 5.818 25.885 20.549 1.00 26.53 270 SER A N 1
ATOM 2113 C CA . SER A 1 270 ? 6.265 24.706 21.323 1.00 26.53 270 SER A CA 1
ATOM 2114 C C . SER A 1 270 ? 7.221 23.892 20.443 1.00 26.53 270 SER A C 1
ATOM 2116 O O . SER A 1 270 ? 7.139 23.993 19.218 1.00 26.53 270 SER A O 1
ATOM 2118 N N . GLU A 1 271 ? 8.180 23.174 21.036 1.00 28.94 271 GLU A N 1
ATOM 2119 C CA . GLU A 1 271 ? 9.294 22.576 20.282 1.00 28.94 271 GLU A CA 1
ATOM 2120 C C . GLU A 1 271 ? 8.797 21.564 19.226 1.00 28.94 271 GLU A C 1
ATOM 2122 O O . GLU A 1 271 ? 8.130 20.587 19.579 1.00 28.94 271 GLU A O 1
ATOM 2127 N N . PRO A 1 272 ? 9.056 21.797 17.923 1.00 32.06 272 PRO A N 1
ATOM 2128 C CA . PRO A 1 272 ? 8.514 20.964 16.858 1.00 32.06 272 PRO A CA 1
ATOM 2129 C C . PRO A 1 272 ? 9.396 19.741 16.586 1.00 32.06 272 PRO A C 1
ATOM 2131 O O . PRO A 1 272 ? 10.621 19.844 16.530 1.00 32.06 272 PRO A O 1
ATOM 2134 N N . CYS A 1 273 ? 8.768 18.597 16.295 1.00 36.81 273 CYS A N 1
ATOM 2135 C CA . CYS A 1 273 ? 9.482 17.446 15.746 1.00 36.81 273 CYS A CA 1
ATOM 2136 C C . CYS A 1 273 ? 10.168 17.815 14.408 1.00 36.81 273 CYS A C 1
ATOM 2138 O O . CYS A 1 273 ? 9.695 18.663 13.643 1.00 36.81 273 CYS A O 1
ATOM 2140 N N . SER A 1 274 ? 11.324 17.203 14.141 1.00 36.53 274 SER A N 1
ATOM 2141 C CA . SER A 1 274 ? 12.274 17.632 13.105 1.00 36.53 274 SER A CA 1
ATOM 2142 C C . SER A 1 274 ? 11.738 17.387 11.680 1.00 36.53 274 SER A C 1
ATOM 2144 O O . SER A 1 274 ? 11.846 16.288 11.134 1.00 36.53 274 SER A O 1
ATOM 2146 N N . ASN A 1 275 ? 11.202 18.446 11.054 1.00 38.75 275 ASN A N 1
ATOM 2147 C CA . ASN A 1 275 ? 10.582 18.505 9.712 1.00 38.75 275 ASN A CA 1
ATOM 2148 C C . ASN A 1 275 ? 11.512 18.171 8.508 1.00 38.75 275 ASN A C 1
ATOM 2150 O O . ASN A 1 275 ? 11.249 18.582 7.376 1.00 38.75 275 ASN A O 1
ATOM 2154 N N . ALA A 1 276 ? 12.624 17.458 8.704 1.00 47.22 276 ALA A N 1
ATOM 2155 C CA . ALA A 1 276 ? 13.574 17.157 7.634 1.00 47.22 276 ALA A CA 1
ATOM 2156 C C . ALA A 1 276 ? 13.107 15.994 6.738 1.00 47.22 276 ALA A C 1
ATOM 2158 O O . ALA A 1 276 ? 12.727 14.926 7.220 1.00 47.22 276 ALA A O 1
ATOM 2159 N N . THR A 1 277 ? 13.223 16.166 5.417 1.00 54.06 277 THR A N 1
ATOM 2160 C CA . THR A 1 277 ? 12.780 15.188 4.411 1.00 54.06 277 THR A CA 1
ATOM 2161 C C . THR A 1 277 ? 13.413 13.810 4.625 1.00 54.06 277 THR A C 1
ATOM 2163 O O . THR A 1 277 ? 14.641 13.659 4.577 1.00 54.06 277 THR A O 1
ATOM 2166 N N . THR A 1 278 ? 12.585 12.782 4.827 1.00 68.75 278 THR A N 1
ATOM 2167 C CA . THR A 1 278 ? 13.042 11.419 5.151 1.00 68.75 278 THR A CA 1
ATOM 2168 C C . THR A 1 278 ? 13.905 10.811 4.045 1.00 68.75 278 THR A C 1
ATOM 2170 O O . THR A 1 278 ? 14.877 10.127 4.351 1.00 68.75 278 THR A O 1
ATOM 2173 N N . HIS A 1 279 ? 13.622 11.115 2.775 1.00 73.88 279 HIS A N 1
ATOM 2174 C CA . HIS A 1 279 ? 14.398 10.671 1.615 1.00 73.88 279 HIS A CA 1
ATOM 2175 C C . HIS A 1 279 ? 14.878 11.861 0.774 1.00 73.88 279 HIS A C 1
ATOM 2177 O O . HIS A 1 279 ? 14.105 12.770 0.482 1.00 73.88 279 HIS A O 1
ATOM 2183 N N . ILE A 1 280 ? 16.139 11.827 0.342 1.00 80.69 280 ILE A N 1
ATOM 2184 C CA . ILE A 1 280 ? 16.691 12.718 -0.694 1.00 80.69 280 ILE A CA 1
ATOM 2185 C C . ILE A 1 280 ? 17.019 11.860 -1.920 1.00 80.69 280 ILE A C 1
ATOM 2187 O O . ILE A 1 280 ? 17.597 10.787 -1.764 1.00 80.69 280 ILE A O 1
ATOM 2191 N N . LEU A 1 281 ? 16.645 12.299 -3.125 1.00 82.62 281 LEU A N 1
ATOM 2192 C CA . LEU A 1 281 ? 16.956 11.586 -4.372 1.00 82.62 281 LEU A CA 1
ATOM 2193 C C . LEU A 1 281 ? 18.457 11.644 -4.682 1.00 82.62 281 LEU A C 1
ATOM 2195 O O . LEU A 1 281 ? 19.039 12.726 -4.740 1.00 82.62 281 LEU A O 1
ATOM 2199 N N . VAL A 1 282 ? 19.059 10.484 -4.942 1.00 83.62 282 VAL A N 1
ATOM 2200 C CA . VAL A 1 282 ? 20.466 10.369 -5.346 1.00 83.62 282 VAL A CA 1
ATOM 2201 C C . VAL A 1 282 ? 20.568 10.458 -6.866 1.00 83.62 282 VAL A C 1
ATOM 2203 O O . VAL A 1 282 ? 19.919 9.704 -7.592 1.00 83.62 282 VAL A O 1
ATOM 2206 N N . ARG A 1 283 ? 21.426 11.350 -7.368 1.00 81.50 283 ARG A N 1
ATOM 2207 C CA . ARG A 1 283 ? 21.862 11.339 -8.770 1.00 81.50 283 ARG A CA 1
ATOM 2208 C C . ARG A 1 283 ? 23.211 10.633 -8.829 1.00 81.50 283 ARG A C 1
ATOM 2210 O O . ARG A 1 283 ? 24.213 11.213 -8.448 1.00 81.50 283 ARG A O 1
ATOM 2217 N N . VAL A 1 284 ? 23.240 9.387 -9.304 1.00 77.75 284 VAL A N 1
ATOM 2218 C CA . VAL A 1 284 ? 24.441 8.521 -9.248 1.00 77.75 284 VAL A CA 1
ATOM 2219 C C . VAL A 1 284 ? 25.674 9.158 -9.905 1.00 77.75 284 VAL A C 1
ATOM 2221 O O . VAL A 1 284 ? 26.770 9.046 -9.379 1.00 77.75 284 VAL A O 1
ATOM 2224 N N . ARG A 1 285 ? 25.493 9.908 -11.001 1.00 80.12 285 ARG A N 1
ATOM 2225 C CA . ARG A 1 285 ? 26.568 10.659 -11.686 1.00 80.12 285 ARG A CA 1
ATOM 2226 C C . ARG A 1 285 ? 27.194 11.792 -10.848 1.00 80.12 285 ARG A C 1
ATOM 2228 O O . ARG A 1 285 ? 28.225 12.331 -11.235 1.00 80.12 285 ARG A O 1
ATOM 2235 N N . ASP A 1 286 ? 26.519 12.215 -9.780 1.00 81.94 286 ASP A N 1
ATOM 2236 C CA . ASP A 1 286 ? 26.977 13.266 -8.874 1.00 81.94 286 ASP A CA 1
ATOM 2237 C C . ASP A 1 286 ? 27.818 12.665 -7.716 1.00 81.94 286 ASP A C 1
ATOM 2239 O O . ASP A 1 286 ? 28.544 13.414 -7.065 1.00 81.94 286 ASP A O 1
ATOM 2243 N N . LEU A 1 287 ? 27.763 11.337 -7.489 1.00 83.62 287 LEU A N 1
ATOM 2244 C CA . LEU A 1 287 ? 28.574 10.616 -6.495 1.00 83.62 287 LEU A CA 1
ATOM 2245 C C . LEU A 1 287 ? 30.026 10.509 -6.976 1.00 83.62 287 LEU A C 1
ATOM 2247 O O . LEU A 1 287 ? 30.309 9.846 -7.977 1.00 83.62 287 LEU A O 1
ATOM 2251 N N . LYS A 1 288 ? 30.954 11.144 -6.258 1.00 83.44 288 LYS A N 1
ATOM 2252 C CA . LYS A 1 288 ? 32.386 11.177 -6.618 1.00 83.44 288 LYS A CA 1
ATOM 2253 C C . LYS A 1 288 ? 33.282 10.395 -5.665 1.00 83.44 288 LYS A C 1
ATOM 2255 O O . LYS A 1 288 ? 34.404 10.075 -6.045 1.00 83.44 288 LYS A O 1
ATOM 2260 N N . ASP A 1 289 ? 32.805 10.119 -4.458 1.00 88.31 289 ASP A N 1
ATOM 2261 C CA . ASP A 1 289 ? 33.540 9.360 -3.455 1.00 88.31 289 ASP A CA 1
ATOM 2262 C C . ASP A 1 289 ? 33.452 7.849 -3.765 1.00 88.31 289 ASP A C 1
ATOM 2264 O O . ASP A 1 289 ? 32.340 7.324 -3.912 1.00 88.31 289 ASP A O 1
ATOM 2268 N N . PRO A 1 290 ? 34.585 7.127 -3.877 1.00 89.12 290 PRO A N 1
ATOM 2269 C CA . PRO A 1 290 ? 34.590 5.673 -4.002 1.00 89.12 290 PRO A CA 1
ATOM 2270 C C . PRO A 1 290 ? 33.833 4.944 -2.881 1.00 89.12 290 PRO A C 1
ATOM 2272 O O . PRO A 1 290 ? 33.259 3.887 -3.146 1.00 89.12 290 PRO A O 1
ATOM 2275 N N . GLU A 1 291 ? 33.789 5.481 -1.655 1.00 88.00 291 GLU A N 1
ATOM 2276 C CA . GLU A 1 291 ? 33.038 4.857 -0.562 1.00 88.00 291 GLU A CA 1
ATOM 2277 C C . GLU A 1 291 ? 31.524 5.018 -0.759 1.00 88.00 291 GLU A C 1
ATOM 2279 O O . GLU A 1 291 ? 30.799 4.023 -0.715 1.00 88.00 291 GLU A O 1
ATOM 2284 N N . GLU A 1 292 ? 31.035 6.223 -1.084 1.00 86.31 292 GLU A N 1
ATOM 2285 C CA . GLU A 1 292 ? 29.622 6.438 -1.443 1.00 86.31 292 GLU A CA 1
ATOM 2286 C C . GLU A 1 292 ? 29.192 5.533 -2.607 1.00 86.31 292 GLU A C 1
ATOM 2288 O O . GLU A 1 292 ? 28.109 4.942 -2.579 1.00 86.31 292 GLU A O 1
ATOM 2293 N N . GLN A 1 293 ? 30.049 5.384 -3.624 1.00 88.12 293 GLN A N 1
ATOM 2294 C CA . GLN A 1 293 ? 29.800 4.495 -4.760 1.00 88.12 293 GLN A CA 1
ATOM 2295 C C . GLN A 1 293 ? 29.741 3.018 -4.334 1.00 88.12 293 GLN A C 1
ATOM 2297 O O . GLN A 1 293 ? 28.854 2.291 -4.785 1.00 88.12 293 GLN A O 1
ATOM 2302 N N . ALA A 1 294 ? 30.627 2.565 -3.441 1.00 89.25 294 ALA A N 1
ATOM 2303 C CA . ALA A 1 294 ? 30.603 1.202 -2.912 1.00 89.25 294 ALA A CA 1
ATOM 2304 C C . ALA A 1 294 ? 29.354 0.936 -2.049 1.00 89.25 294 ALA A C 1
ATOM 2306 O O . ALA A 1 294 ? 28.695 -0.095 -2.216 1.00 89.25 294 ALA A O 1
ATOM 2307 N N . GLN A 1 295 ? 28.974 1.879 -1.180 1.00 87.81 295 GLN A N 1
ATOM 2308 C CA . GLN A 1 295 ? 27.751 1.804 -0.372 1.00 87.81 295 GLN A CA 1
ATOM 2309 C C . GLN A 1 295 ? 26.487 1.784 -1.254 1.00 87.81 295 GLN A C 1
ATOM 2311 O O . GLN A 1 295 ? 25.578 0.979 -1.028 1.00 87.81 295 GLN A O 1
ATOM 2316 N N . HIS A 1 296 ? 26.438 2.614 -2.302 1.00 90.12 296 HIS A N 1
ATOM 2317 C CA . HIS A 1 296 ? 25.363 2.640 -3.300 1.00 90.12 296 HIS A CA 1
ATOM 2318 C C . HIS A 1 296 ? 25.229 1.304 -4.049 1.00 90.12 296 HIS A C 1
ATOM 2320 O O . HIS A 1 296 ? 24.132 0.740 -4.113 1.00 90.12 296 HIS A O 1
ATOM 2326 N N . GLN A 1 297 ? 26.338 0.747 -4.543 1.00 89.69 297 GLN A N 1
ATOM 2327 C CA . GLN A 1 297 ? 26.355 -0.555 -5.219 1.00 89.69 297 GLN A CA 1
ATOM 2328 C C . GLN A 1 297 ? 25.944 -1.700 -4.281 1.00 89.69 297 GLN A C 1
ATOM 2330 O O . GLN A 1 297 ? 25.169 -2.573 -4.680 1.00 89.69 297 GLN A O 1
ATOM 2335 N N . ALA A 1 298 ? 26.393 -1.685 -3.022 1.00 90.62 298 ALA A N 1
ATOM 2336 C CA . ALA A 1 298 ? 25.956 -2.642 -2.006 1.00 90.62 298 ALA A CA 1
ATOM 2337 C C . ALA A 1 298 ? 24.443 -2.537 -1.734 1.00 90.62 298 ALA A C 1
ATOM 2339 O O . ALA A 1 298 ? 23.766 -3.562 -1.623 1.00 90.62 298 ALA A O 1
ATOM 2340 N N . GLY A 1 299 ? 23.895 -1.316 -1.708 1.00 90.38 299 GLY A N 1
ATOM 2341 C CA . GLY A 1 299 ? 22.457 -1.049 -1.622 1.00 90.38 299 GLY A CA 1
ATOM 2342 C C . GLY A 1 299 ? 21.668 -1.671 -2.778 1.00 90.38 299 GLY A C 1
ATOM 2343 O O . GLY A 1 299 ? 20.723 -2.427 -2.535 1.00 90.38 299 GLY A O 1
ATOM 2344 N N . ARG A 1 300 ? 22.093 -1.437 -4.028 1.00 93.31 300 ARG A N 1
ATOM 2345 C CA . ARG A 1 300 ? 21.491 -2.066 -5.219 1.00 93.31 300 ARG A CA 1
ATOM 2346 C C . ARG A 1 300 ? 21.591 -3.589 -5.187 1.00 93.31 300 ARG A C 1
ATOM 2348 O O . ARG A 1 300 ? 20.585 -4.264 -5.386 1.00 93.31 300 ARG A O 1
ATOM 2355 N N . LYS A 1 301 ? 22.765 -4.149 -4.873 1.00 93.31 301 LYS A N 1
ATOM 2356 C CA . LYS A 1 301 ? 22.976 -5.606 -4.785 1.00 93.31 301 LYS A CA 1
ATOM 2357 C C . LYS A 1 301 ? 22.083 -6.254 -3.720 1.00 93.31 301 LYS A C 1
ATOM 2359 O O . LYS A 1 301 ? 21.513 -7.314 -3.969 1.00 93.31 301 LYS A O 1
ATOM 2364 N N . LYS A 1 302 ? 21.916 -5.607 -2.559 1.00 92.81 302 LYS A N 1
ATOM 2365 C CA . LYS A 1 302 ? 21.026 -6.066 -1.479 1.00 92.81 302 LYS A CA 1
ATOM 2366 C C . LYS A 1 302 ? 19.550 -6.028 -1.883 1.00 92.81 302 LYS A C 1
ATOM 2368 O O . LYS A 1 302 ? 18.812 -6.942 -1.534 1.00 92.81 302 LYS A O 1
ATOM 2373 N N . GLU A 1 303 ? 19.119 -4.994 -2.602 1.00 94.44 303 GLU A N 1
ATOM 2374 C CA . GLU A 1 303 ? 17.743 -4.884 -3.101 1.00 94.44 303 GLU A CA 1
ATOM 2375 C C . GLU A 1 303 ? 17.458 -5.904 -4.216 1.00 94.44 303 GLU A C 1
ATOM 2377 O O . GLU A 1 303 ? 16.441 -6.591 -4.162 1.00 94.44 303 GLU A O 1
ATOM 2382 N N . LEU A 1 304 ? 18.379 -6.073 -5.173 1.00 94.38 304 LEU A N 1
ATOM 2383 C CA . LEU A 1 304 ? 18.278 -7.079 -6.236 1.00 94.38 304 LEU A CA 1
ATOM 2384 C C . LEU A 1 304 ? 18.206 -8.503 -5.666 1.00 94.38 304 LEU A C 1
ATOM 2386 O O . LEU A 1 304 ? 17.367 -9.288 -6.095 1.00 94.38 304 LEU A O 1
ATOM 2390 N N . GLY A 1 305 ? 19.016 -8.822 -4.649 1.00 94.75 305 GLY A N 1
ATOM 2391 C CA . GLY A 1 305 ? 19.001 -10.136 -3.995 1.00 94.75 305 GLY A CA 1
ATOM 2392 C C . GLY A 1 305 ? 17.627 -10.552 -3.451 1.00 94.75 305 GLY A C 1
ATOM 2393 O O . GLY A 1 305 ? 17.319 -11.744 -3.408 1.00 94.75 305 GLY A O 1
ATOM 2394 N N . LYS A 1 306 ? 16.754 -9.587 -3.115 1.00 94.56 306 LYS A N 1
ATOM 2395 C CA . LYS A 1 306 ? 15.372 -9.864 -2.692 1.00 94.56 306 LYS A CA 1
ATOM 2396 C C . LYS A 1 306 ? 14.523 -10.487 -3.794 1.00 94.56 306 LYS A C 1
ATOM 2398 O O . LYS A 1 306 ? 13.626 -11.255 -3.466 1.00 94.56 306 LYS A O 1
ATOM 2403 N N . PHE A 1 307 ? 14.781 -10.180 -5.068 1.00 94.50 307 PHE A N 1
ATOM 2404 C CA . PHE A 1 307 ? 14.008 -10.755 -6.173 1.00 94.50 307 PHE A CA 1
ATOM 2405 C C . PHE A 1 307 ? 14.183 -12.277 -6.226 1.00 94.50 307 PHE A C 1
ATOM 2407 O O . PHE A 1 307 ? 13.203 -12.985 -6.449 1.00 94.50 307 PHE A O 1
ATOM 2414 N N . GLU A 1 308 ? 15.381 -12.776 -5.906 1.00 92.81 308 GLU A N 1
ATOM 2415 C CA . GLU A 1 308 ? 15.634 -14.212 -5.751 1.00 92.81 308 GLU A CA 1
ATOM 2416 C C . GLU A 1 308 ? 15.147 -14.727 -4.381 1.00 92.81 308 GLU A C 1
ATOM 2418 O O . GLU A 1 308 ? 14.413 -15.708 -4.325 1.00 92.81 308 GLU A O 1
ATOM 2423 N N . THR A 1 309 ? 15.464 -14.038 -3.269 1.00 94.38 309 THR A N 1
ATOM 2424 C CA . THR A 1 309 ? 15.071 -14.474 -1.902 1.00 94.38 309 THR A CA 1
ATOM 2425 C C . THR A 1 309 ? 13.558 -14.644 -1.737 1.00 94.38 309 THR A C 1
ATOM 2427 O O . THR A 1 309 ? 13.111 -15.555 -1.046 1.00 94.38 309 THR A O 1
ATOM 2430 N N . TYR A 1 310 ? 12.763 -13.775 -2.363 1.00 94.00 310 TYR A N 1
ATOM 2431 C CA . TYR A 1 310 ? 11.304 -13.838 -2.306 1.00 94.00 310 TYR A CA 1
ATOM 2432 C C . TYR A 1 310 ? 10.676 -14.589 -3.491 1.00 94.00 310 TYR A C 1
ATOM 2434 O O . TYR A 1 310 ? 9.455 -14.738 -3.492 1.00 94.00 310 TYR A O 1
ATOM 2442 N N . GLY A 1 311 ? 11.445 -15.068 -4.479 1.00 95.12 311 GLY A N 1
ATOM 2443 C CA . GLY A 1 311 ? 10.902 -15.720 -5.680 1.00 95.12 311 GLY A CA 1
ATOM 2444 C C . GLY A 1 311 ? 9.953 -14.802 -6.458 1.00 95.12 311 GLY A C 1
ATOM 2445 O O . GLY A 1 311 ? 8.789 -15.131 -6.674 1.00 95.12 311 GLY A O 1
ATOM 2446 N N . VAL A 1 312 ? 10.423 -13.595 -6.785 1.00 96.06 312 VAL A N 1
ATOM 2447 C CA . VAL A 1 312 ? 9.615 -12.518 -7.388 1.00 96.06 312 VAL A CA 1
ATOM 2448 C C . VAL A 1 312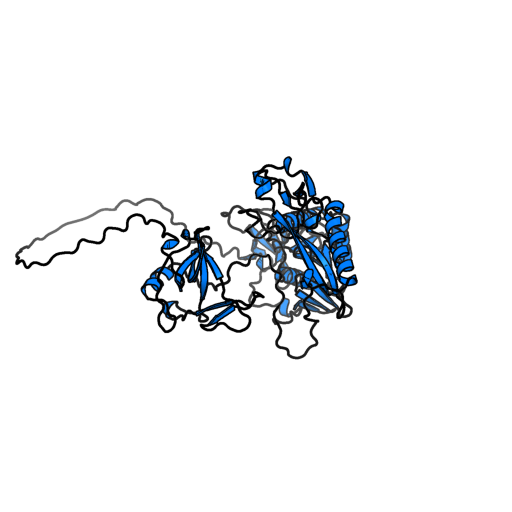 ? 9.432 -12.709 -8.894 1.00 96.06 312 VAL A C 1
ATOM 2450 O O . VAL A 1 312 ? 8.421 -12.266 -9.444 1.00 96.06 312 VAL A O 1
ATOM 2453 N N . LYS A 1 313 ? 10.396 -13.358 -9.558 1.00 95.44 313 LYS A N 1
ATOM 2454 C CA . LYS A 1 313 ? 10.433 -13.526 -11.014 1.00 95.44 313 LYS A CA 1
ATOM 2455 C C . LYS A 1 313 ? 10.956 -14.883 -11.470 1.00 95.44 313 LYS A C 1
ATOM 2457 O O . LYS A 1 313 ? 11.666 -15.556 -10.729 1.00 95.44 313 LYS A O 1
ATOM 2462 N N . GLU A 1 314 ? 10.711 -15.184 -12.740 1.00 96.12 314 GLU A N 1
ATOM 2463 C CA . GLU A 1 314 ? 11.452 -16.166 -13.538 1.00 96.12 314 GLU A CA 1
ATOM 2464 C C . GLU A 1 314 ? 12.200 -15.447 -14.672 1.00 96.12 314 GLU A C 1
ATOM 2466 O O . GLU A 1 314 ? 11.652 -14.534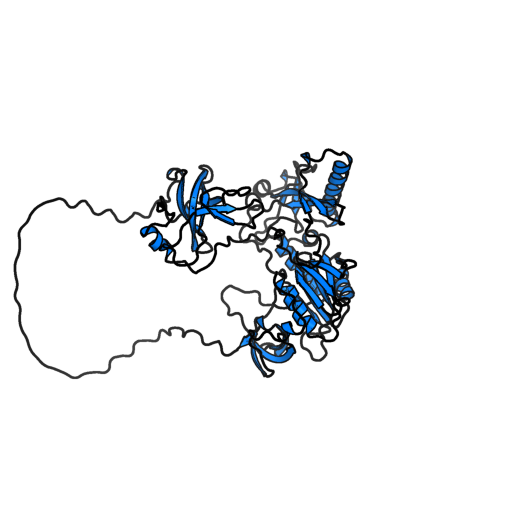 -15.295 1.00 96.12 314 GLU A O 1
ATOM 2471 N N . SER A 1 315 ? 13.450 -15.835 -14.945 1.00 97.12 315 SER A N 1
ATOM 2472 C CA . SER A 1 315 ? 14.243 -15.283 -16.055 1.00 97.12 315 SER A CA 1
ATOM 2473 C C . SER A 1 315 ? 13.961 -16.066 -17.341 1.00 97.12 315 SER A C 1
ATOM 2475 O O . SER A 1 315 ? 14.413 -17.198 -17.491 1.00 97.12 315 SER A O 1
ATOM 2477 N N . ILE A 1 316 ? 13.225 -15.467 -18.280 1.00 97.81 316 ILE A N 1
ATOM 2478 C CA . ILE A 1 316 ? 12.809 -16.097 -19.541 1.00 97.81 316 ILE A CA 1
ATOM 2479 C C . ILE A 1 316 ? 13.646 -15.531 -20.702 1.00 97.81 316 ILE A C 1
ATOM 2481 O O . ILE A 1 316 ? 13.652 -14.310 -20.884 1.00 97.81 316 ILE A O 1
ATOM 2485 N N . PRO A 1 317 ? 14.342 -16.358 -21.510 1.00 97.88 317 PRO A N 1
ATOM 2486 C CA . PRO A 1 317 ? 15.099 -15.877 -22.667 1.00 97.88 317 PRO A CA 1
ATOM 2487 C C . PRO A 1 317 ? 14.216 -15.055 -23.610 1.00 97.88 317 PRO A C 1
ATOM 2489 O O . PRO A 1 317 ? 13.088 -15.455 -23.900 1.00 97.88 317 PRO A O 1
ATOM 2492 N N . ILE A 1 318 ? 14.723 -13.925 -24.117 1.00 95.94 318 ILE A N 1
ATOM 2493 C CA . ILE A 1 318 ? 13.953 -13.000 -24.971 1.00 95.94 318 ILE A CA 1
ATOM 2494 C C . ILE A 1 318 ? 13.295 -13.736 -26.141 1.00 95.94 318 ILE A C 1
ATOM 2496 O O . ILE A 1 318 ? 12.140 -13.454 -26.460 1.00 95.94 318 ILE A O 1
ATOM 2500 N N . ASP A 1 319 ? 13.986 -14.711 -26.734 1.00 95.44 319 ASP A N 1
ATOM 2501 C CA . ASP A 1 319 ? 13.479 -15.451 -27.887 1.00 95.44 319 ASP A CA 1
ATOM 2502 C C . ASP A 1 319 ? 12.363 -16.459 -27.589 1.00 95.44 319 ASP A C 1
ATOM 2504 O O . ASP A 1 319 ? 11.614 -16.803 -28.503 1.00 95.44 319 ASP A O 1
ATOM 2508 N N . ALA A 1 320 ? 12.156 -16.827 -26.322 1.00 95.88 320 ALA A N 1
ATOM 2509 C CA . ALA A 1 320 ? 11.002 -17.610 -25.879 1.00 95.88 320 ALA A CA 1
ATOM 2510 C C . ALA A 1 320 ? 9.755 -16.747 -25.579 1.00 95.88 320 ALA A C 1
ATOM 2512 O O . ALA A 1 320 ? 8.647 -17.273 -25.491 1.00 95.88 320 ALA A O 1
ATOM 2513 N N . VAL A 1 321 ? 9.899 -15.422 -25.434 1.00 94.69 321 VAL A N 1
ATOM 2514 C CA . VAL A 1 321 ? 8.781 -14.514 -25.112 1.00 94.69 321 VAL A CA 1
ATOM 2515 C C . VAL A 1 321 ? 8.017 -14.107 -26.389 1.00 94.69 321 VAL A C 1
ATOM 2517 O O . VAL A 1 321 ? 8.654 -13.830 -27.412 1.00 94.69 321 VAL A O 1
ATOM 2520 N N . PRO A 1 322 ? 6.672 -13.994 -26.378 1.00 92.44 322 PRO A N 1
ATOM 2521 C CA . PRO A 1 322 ? 5.904 -13.519 -27.533 1.00 92.44 322 PRO A CA 1
ATOM 2522 C C . PRO A 1 322 ? 6.317 -12.109 -28.019 1.00 92.44 322 PRO A C 1
ATOM 2524 O O . PRO A 1 322 ? 6.524 -11.215 -27.194 1.00 92.44 322 PRO A O 1
ATOM 2527 N N . PRO A 1 323 ? 6.391 -11.834 -29.340 1.00 91.19 323 PRO A N 1
ATOM 2528 C CA . PRO A 1 323 ? 6.791 -10.519 -29.864 1.00 91.19 323 PRO A CA 1
ATOM 2529 C C . PRO A 1 323 ? 5.880 -9.336 -29.485 1.00 91.19 323 PRO A C 1
ATOM 2531 O O . PRO A 1 323 ? 6.294 -8.182 -29.603 1.00 91.19 323 PRO A O 1
ATOM 2534 N N . SER A 1 324 ? 4.643 -9.580 -29.041 1.00 88.12 324 SER A N 1
ATOM 2535 C CA . SER A 1 324 ? 3.802 -8.581 -28.362 1.00 88.12 324 SER A CA 1
ATOM 2536 C C . SER A 1 324 ? 4.416 -8.202 -27.010 1.00 88.12 324 SER A C 1
ATOM 2538 O O . SER A 1 324 ? 4.871 -7.071 -26.841 1.00 88.12 324 SER A O 1
ATOM 2540 N N . ALA A 1 325 ? 4.545 -9.179 -26.109 1.00 88.19 325 ALA A N 1
ATOM 2541 C CA . ALA A 1 325 ? 5.125 -9.033 -24.777 1.00 88.19 325 ALA A CA 1
ATOM 2542 C C . ALA A 1 325 ? 6.556 -8.456 -24.788 1.00 88.19 325 ALA A C 1
ATOM 2544 O O . ALA A 1 325 ? 6.872 -7.595 -23.972 1.00 88.19 325 ALA A O 1
ATOM 2545 N N . ARG A 1 326 ? 7.412 -8.816 -25.761 1.00 91.19 326 ARG A N 1
ATOM 2546 C CA . ARG A 1 326 ? 8.752 -8.196 -25.919 1.00 91.19 326 ARG A CA 1
ATOM 2547 C C . ARG A 1 326 ? 8.703 -6.670 -26.088 1.00 91.19 326 ARG A C 1
ATOM 2549 O O . ARG A 1 326 ? 9.633 -5.978 -25.665 1.00 91.19 326 ARG A O 1
ATOM 2556 N N . ARG A 1 327 ? 7.650 -6.154 -26.736 1.00 87.38 327 ARG A N 1
ATOM 2557 C CA . ARG A 1 327 ? 7.449 -4.724 -27.037 1.00 87.38 327 ARG A CA 1
ATOM 2558 C C . ARG A 1 327 ? 6.724 -3.974 -25.917 1.00 87.38 327 ARG A C 1
ATOM 2560 O O . ARG A 1 327 ? 6.929 -2.769 -25.799 1.00 87.38 327 ARG A O 1
ATOM 2567 N N . THR A 1 328 ? 5.922 -4.660 -25.102 1.00 88.44 328 THR A N 1
ATOM 2568 C CA . THR A 1 328 ? 5.196 -4.076 -23.957 1.00 88.44 328 THR A CA 1
ATOM 2569 C C . THR A 1 328 ? 5.881 -4.285 -22.602 1.00 88.44 328 THR A C 1
ATOM 2571 O O . THR A 1 328 ? 5.478 -3.646 -21.636 1.00 88.44 328 THR A O 1
ATOM 2574 N N . ALA A 1 329 ? 6.926 -5.119 -22.516 1.00 92.44 329 ALA A N 1
ATOM 2575 C CA . ALA A 1 329 ? 7.642 -5.404 -21.271 1.00 92.44 329 ALA A CA 1
ATOM 2576 C C . ALA A 1 329 ? 8.119 -4.127 -20.551 1.00 92.44 329 ALA A C 1
ATOM 2578 O O . ALA A 1 329 ? 8.920 -3.346 -21.077 1.00 92.44 329 ALA A O 1
ATOM 2579 N N . ILE A 1 330 ? 7.637 -3.938 -19.321 1.00 94.94 330 ILE A N 1
ATOM 2580 C CA . ILE A 1 330 ? 7.818 -2.702 -18.550 1.00 94.94 330 ILE A CA 1
ATOM 2581 C C . ILE A 1 330 ? 9.259 -2.658 -18.010 1.00 94.94 330 ILE A C 1
ATOM 2583 O O . ILE A 1 330 ? 9.706 -3.629 -17.402 1.00 94.94 330 ILE A O 1
ATOM 2587 N N . PRO A 1 331 ? 10.035 -1.576 -18.201 1.00 96.06 331 PRO A N 1
ATOM 2588 C CA . PRO A 1 331 ? 11.412 -1.536 -17.721 1.00 96.06 331 PRO A CA 1
ATOM 2589 C C . PRO A 1 331 ? 11.466 -1.361 -16.200 1.00 96.06 331 PRO A C 1
ATOM 2591 O O . PRO A 1 331 ? 10.788 -0.490 -15.642 1.00 96.06 331 PRO A O 1
ATOM 2594 N N . LEU A 1 332 ? 12.314 -2.149 -15.535 1.00 96.25 332 LEU A N 1
ATOM 2595 C CA . LEU A 1 332 ? 12.703 -1.891 -14.153 1.00 96.25 332 LEU A CA 1
ATOM 2596 C C . LEU A 1 332 ? 13.706 -0.730 -14.081 1.00 96.25 332 LEU A C 1
ATOM 2598 O O . LEU A 1 332 ? 14.588 -0.577 -14.927 1.00 96.25 332 LEU A O 1
ATOM 2602 N N . ILE A 1 333 ? 13.560 0.099 -13.051 1.00 93.62 333 ILE A N 1
ATOM 2603 C CA . ILE A 1 333 ? 14.336 1.312 -12.807 1.00 93.62 333 ILE A CA 1
ATOM 2604 C C . ILE A 1 333 ? 14.763 1.398 -11.341 1.00 93.62 333 ILE A C 1
ATOM 2606 O O . ILE A 1 333 ? 14.002 1.087 -10.421 1.00 93.62 333 ILE A O 1
ATOM 2610 N N . TRP A 1 334 ? 15.983 1.880 -11.119 1.00 93.25 334 TRP A N 1
ATOM 2611 C CA . TRP A 1 334 ? 16.496 2.153 -9.782 1.00 93.25 334 TRP A CA 1
ATOM 2612 C C . TRP A 1 334 ? 15.929 3.460 -9.222 1.00 93.25 334 TRP A C 1
ATOM 2614 O O . TRP A 1 334 ? 15.958 4.509 -9.870 1.00 93.25 334 TRP A O 1
ATOM 2624 N N . ARG A 1 335 ? 15.434 3.404 -7.985 1.00 90.69 335 ARG A N 1
ATOM 2625 C CA . ARG A 1 335 ? 15.046 4.560 -7.172 1.00 90.69 335 ARG A CA 1
ATOM 2626 C C . ARG A 1 335 ? 16.019 4.675 -6.004 1.00 90.69 335 ARG A C 1
ATOM 2628 O O . ARG A 1 335 ? 15.775 4.147 -4.922 1.00 90.69 335 ARG A O 1
ATOM 2635 N N . ASP A 1 336 ? 17.146 5.331 -6.259 1.00 89.62 336 ASP A N 1
ATOM 2636 C CA . ASP A 1 336 ? 18.211 5.532 -5.276 1.00 89.62 336 ASP A CA 1
ATOM 2637 C C . ASP A 1 336 ? 17.933 6.766 -4.407 1.00 89.62 336 ASP A C 1
ATOM 2639 O O . ASP A 1 336 ? 17.647 7.856 -4.911 1.00 89.62 336 ASP A O 1
ATOM 2643 N N . THR A 1 337 ? 18.012 6.599 -3.086 1.00 87.31 337 THR A N 1
ATOM 2644 C CA . THR A 1 337 ? 17.762 7.673 -2.116 1.00 87.31 337 THR A CA 1
ATOM 2645 C C . THR A 1 337 ? 18.717 7.626 -0.928 1.00 87.31 337 THR A C 1
ATOM 2647 O O . THR A 1 337 ? 19.172 6.554 -0.543 1.00 87.31 337 THR A O 1
ATOM 2650 N N . LEU A 1 338 ? 18.956 8.775 -0.297 1.00 83.62 338 LEU A N 1
ATOM 2651 C CA . LEU A 1 338 ? 19.562 8.880 1.031 1.00 83.62 338 LEU A CA 1
ATOM 2652 C C . LEU A 1 338 ? 18.450 8.956 2.090 1.00 83.62 338 LEU A C 1
ATOM 2654 O O . LEU A 1 338 ? 17.835 10.016 2.278 1.00 83.62 338 LEU A O 1
ATOM 2658 N N . LYS A 1 339 ? 18.172 7.831 2.767 1.00 82.88 339 LYS A N 1
ATOM 2659 C CA . LYS A 1 339 ? 17.187 7.753 3.861 1.00 82.88 339 LYS A CA 1
ATOM 2660 C C . LYS A 1 339 ? 17.805 8.302 5.152 1.00 82.88 339 LYS A C 1
ATOM 2662 O O . LYS A 1 339 ? 18.867 7.837 5.549 1.00 82.88 339 LYS A O 1
ATOM 2667 N N . ARG A 1 340 ? 17.119 9.226 5.836 1.00 77.56 340 ARG A N 1
ATOM 2668 C CA . ARG A 1 340 ? 17.443 9.660 7.209 1.00 77.56 340 ARG A CA 1
ATOM 2669 C C . ARG A 1 340 ? 17.309 8.487 8.191 1.00 77.56 340 ARG A C 1
ATOM 2671 O O . ARG A 1 340 ? 16.290 7.793 8.169 1.00 77.56 340 ARG A O 1
ATOM 2678 N N . VAL A 1 341 ? 18.325 8.286 9.030 1.00 74.19 341 VAL A N 1
ATOM 2679 C CA . VAL A 1 341 ? 18.338 7.272 10.105 1.00 74.19 341 VAL A CA 1
ATOM 2680 C C . VAL A 1 341 ? 18.273 7.948 11.471 1.00 74.19 341 VAL A C 1
ATOM 2682 O O . VAL A 1 341 ? 17.399 7.622 12.266 1.00 74.19 341 VAL A O 1
ATOM 2685 N N . SER A 1 342 ? 19.129 8.944 11.696 1.00 71.19 342 SER A N 1
ATOM 2686 C CA . SER A 1 342 ? 19.124 9.814 12.877 1.00 71.19 342 SER A CA 1
ATOM 2687 C C . SER A 1 342 ? 19.124 11.290 12.451 1.00 71.19 342 SER A C 1
ATOM 2689 O O . SER A 1 342 ? 18.968 11.595 11.266 1.00 71.19 342 SER A O 1
ATOM 2691 N N . GLU A 1 343 ? 19.270 12.238 13.384 1.00 69.88 343 GLU A N 1
ATOM 2692 C CA . GLU A 1 343 ? 19.266 13.668 13.041 1.00 69.88 343 GLU A CA 1
ATOM 2693 C C . GLU A 1 343 ? 20.318 14.003 11.966 1.00 69.88 343 GLU A C 1
ATOM 2695 O O . GLU A 1 343 ? 19.991 14.661 10.971 1.00 69.88 343 GLU A O 1
ATOM 2700 N N . HIS A 1 344 ? 21.534 13.486 12.160 1.00 74.31 344 HIS A N 1
ATOM 2701 C CA . HIS A 1 344 ? 22.746 13.809 11.404 1.00 74.31 344 HIS A CA 1
ATOM 2702 C C . HIS A 1 344 ? 23.142 12.735 10.373 1.00 74.31 344 HIS A C 1
ATOM 2704 O O . HIS A 1 344 ? 24.049 12.955 9.577 1.00 74.31 344 HIS A O 1
ATOM 2710 N N . GLU A 1 345 ? 22.470 11.582 10.365 1.00 79.56 345 GLU A N 1
ATOM 2711 C CA . GLU A 1 345 ? 22.872 10.401 9.593 1.00 79.56 345 GLU A CA 1
ATOM 2712 C C . GLU A 1 345 ? 21.891 10.083 8.458 1.00 79.56 345 GLU A C 1
ATOM 2714 O O . GLU A 1 345 ? 20.665 10.049 8.642 1.00 79.56 345 GLU A O 1
ATOM 2719 N N . ARG A 1 346 ? 22.440 9.776 7.278 1.00 83.38 346 ARG A N 1
ATOM 2720 C CA . ARG A 1 346 ? 21.692 9.242 6.138 1.00 83.38 346 ARG A CA 1
ATOM 2721 C C . ARG A 1 346 ? 22.417 8.048 5.535 1.00 83.38 346 ARG A C 1
ATOM 2723 O O . ARG A 1 346 ? 23.624 8.102 5.350 1.00 83.38 346 ARG A O 1
ATOM 2730 N N . ILE A 1 347 ? 21.659 7.020 5.161 1.00 85.06 347 ILE A N 1
ATOM 2731 C CA . ILE A 1 347 ? 22.171 5.820 4.486 1.00 85.06 347 ILE A CA 1
ATOM 2732 C C . ILE A 1 347 ? 21.611 5.706 3.069 1.00 85.06 347 ILE A C 1
ATOM 2734 O O . ILE A 1 347 ? 20.470 6.104 2.802 1.00 85.06 347 ILE A O 1
ATOM 2738 N N . PHE A 1 348 ? 22.380 5.102 2.165 1.00 88.19 348 PHE A N 1
ATOM 2739 C CA . PHE A 1 348 ? 21.888 4.741 0.839 1.00 88.19 348 PHE A CA 1
ATOM 2740 C C . PHE A 1 348 ? 20.793 3.666 0.937 1.00 88.19 348 PHE A C 1
ATOM 2742 O O . PHE A 1 348 ? 20.994 2.578 1.475 1.00 88.19 348 PHE A O 1
ATOM 2749 N N . LYS A 1 349 ? 19.618 3.966 0.376 1.00 88.12 349 LYS A N 1
ATOM 2750 C CA . LYS A 1 349 ? 18.522 3.022 0.138 1.00 88.12 349 LYS A CA 1
ATOM 2751 C C . LYS A 1 349 ? 18.092 3.107 -1.324 1.00 88.12 349 LYS A C 1
ATOM 2753 O O . LYS A 1 349 ? 17.378 4.030 -1.724 1.00 88.12 349 LYS A O 1
ATOM 2758 N N . SER A 1 350 ? 18.511 2.110 -2.091 1.00 91.38 350 SER A N 1
ATOM 2759 C CA . SER A 1 350 ? 17.968 1.782 -3.409 1.00 91.38 350 SER A CA 1
ATOM 2760 C C . SER A 1 350 ? 16.645 1.028 -3.260 1.00 91.38 350 SER A C 1
ATOM 2762 O O . SER A 1 350 ? 16.516 0.182 -2.375 1.00 91.38 350 SER A O 1
ATOM 2764 N N . ARG A 1 351 ? 15.678 1.300 -4.140 1.00 92.12 351 ARG A N 1
ATOM 2765 C CA . ARG A 1 351 ? 14.593 0.362 -4.472 1.00 92.12 351 ARG A CA 1
ATOM 2766 C C . ARG A 1 351 ? 14.634 0.014 -5.959 1.00 92.12 351 ARG A C 1
ATOM 2768 O O . ARG A 1 351 ? 14.949 0.888 -6.769 1.00 92.12 351 ARG A O 1
ATOM 2775 N N . LEU A 1 352 ? 14.294 -1.224 -6.315 1.00 94.75 352 LEU A N 1
ATOM 2776 C CA . LEU A 1 352 ? 14.105 -1.640 -7.708 1.00 94.75 352 LEU A CA 1
ATOM 2777 C C . LEU A 1 352 ? 12.606 -1.630 -8.021 1.00 94.75 352 LEU A C 1
ATOM 2779 O O . LEU A 1 352 ? 11.840 -2.396 -7.438 1.00 94.75 352 LEU A O 1
ATOM 2783 N N . CYS A 1 353 ? 12.185 -0.734 -8.912 1.00 95.06 353 CYS A N 1
ATOM 2784 C CA . CYS A 1 353 ? 10.774 -0.490 -9.208 1.00 95.06 353 CYS A CA 1
ATOM 2785 C C . CYS A 1 353 ? 10.478 -0.707 -10.693 1.00 95.06 353 CYS A C 1
ATOM 2787 O O . CYS A 1 353 ? 11.293 -0.347 -11.535 1.00 95.06 353 CYS A O 1
ATOM 2789 N N . ALA A 1 354 ? 9.290 -1.191 -11.039 1.00 94.81 354 ALA A N 1
ATOM 2790 C CA . ALA A 1 354 ? 8.778 -1.077 -12.398 1.00 94.81 354 ALA A CA 1
ATOM 2791 C C . ALA A 1 354 ? 8.449 0.385 -12.737 1.00 94.81 354 ALA A C 1
ATOM 2793 O O . ALA A 1 354 ? 8.053 1.176 -11.877 1.00 94.81 354 ALA A O 1
ATOM 2794 N N . ASN A 1 355 ? 8.609 0.755 -14.006 1.00 92.81 355 ASN A N 1
ATOM 2795 C CA . ASN A 1 355 ? 8.226 2.070 -14.504 1.00 92.81 355 ASN A CA 1
ATOM 2796 C C . ASN A 1 355 ? 6.740 2.105 -14.912 1.00 92.81 355 ASN A C 1
ATOM 2798 O O . ASN A 1 355 ? 6.431 2.150 -16.100 1.00 92.81 355 ASN A O 1
ATOM 2802 N N . GLY A 1 356 ? 5.825 2.121 -13.937 1.00 85.62 356 GLY A N 1
ATOM 2803 C CA . GLY A 1 356 ? 4.369 2.165 -14.154 1.00 85.62 356 GLY A CA 1
ATOM 2804 C C . GLY A 1 356 ? 3.796 3.452 -14.753 1.00 85.62 356 GLY A C 1
ATOM 2805 O O . GLY A 1 356 ? 2.593 3.686 -14.664 1.00 85.62 356 GLY A O 1
ATOM 2806 N N . SER A 1 357 ? 4.629 4.312 -15.347 1.00 84.12 357 SER A N 1
ATOM 2807 C CA . SER A 1 357 ? 4.123 5.473 -16.081 1.00 84.12 357 SER A CA 1
ATOM 2808 C C . SER A 1 357 ? 3.340 5.015 -17.327 1.00 84.12 357 SER A C 1
ATOM 2810 O O . SER A 1 357 ? 3.753 4.036 -17.960 1.00 84.12 357 SER A O 1
ATOM 2812 N N . PRO A 1 358 ? 2.261 5.718 -17.740 1.00 79.19 358 PRO A N 1
ATOM 2813 C CA . PRO A 1 358 ? 1.391 5.291 -18.850 1.00 79.19 358 PRO A CA 1
ATOM 2814 C C . PRO A 1 358 ? 2.106 5.009 -20.182 1.00 79.19 358 PRO A C 1
ATOM 2816 O O . PRO A 1 358 ? 1.627 4.228 -20.999 1.00 79.19 358 PRO A O 1
ATOM 2819 N N . ARG A 1 359 ? 3.295 5.594 -20.390 1.00 80.88 359 ARG A N 1
ATOM 2820 C CA . ARG A 1 359 ? 4.179 5.324 -21.536 1.00 80.88 359 ARG A CA 1
ATOM 2821 C C . ARG A 1 359 ? 4.576 3.844 -21.662 1.00 80.88 359 ARG A C 1
ATOM 2823 O O . ARG A 1 359 ? 4.731 3.353 -22.786 1.00 80.88 359 ARG A O 1
ATOM 2830 N N . PHE A 1 360 ? 4.778 3.166 -20.530 1.00 82.94 360 PHE A N 1
ATOM 2831 C CA . PHE A 1 360 ? 5.267 1.788 -20.449 1.00 82.94 360 PHE A CA 1
ATOM 2832 C C . PHE A 1 360 ? 4.211 0.838 -19.875 1.00 82.94 360 PHE A C 1
ATOM 2834 O O . PHE A 1 360 ? 3.900 -0.162 -20.515 1.00 82.94 360 PHE A O 1
ATOM 2841 N N . ASP A 1 361 ? 3.617 1.161 -18.723 1.00 85.31 361 ASP A N 1
ATOM 2842 C CA . ASP A 1 361 ? 2.499 0.393 -18.166 1.00 85.31 361 ASP A CA 1
ATOM 2843 C C . ASP A 1 361 ? 1.184 0.857 -18.798 1.00 85.31 361 ASP A C 1
ATOM 2845 O O . ASP A 1 361 ? 0.481 1.739 -18.297 1.00 85.31 361 ASP A O 1
ATOM 2849 N N . ARG A 1 362 ? 0.882 0.257 -19.950 1.00 79.06 362 ARG A N 1
ATOM 2850 C CA . ARG A 1 362 ? -0.290 0.560 -20.783 1.00 79.06 362 ARG A CA 1
ATOM 2851 C C . ARG A 1 362 ? -1.570 -0.145 -20.330 1.00 79.06 362 ARG A C 1
ATOM 2853 O O . ARG A 1 362 ? -2.569 -0.064 -21.032 1.00 79.06 362 ARG A O 1
ATOM 2860 N N . GLN A 1 363 ? -1.557 -0.829 -19.185 1.00 76.62 363 GLN A N 1
ATOM 2861 C CA . GLN A 1 363 ? -2.757 -1.465 -18.646 1.00 76.62 363 GLN A CA 1
ATOM 2862 C C . GLN A 1 363 ? -3.805 -0.391 -18.299 1.00 76.62 363 GLN A C 1
ATOM 2864 O O . GLN A 1 363 ? -3.538 0.510 -17.488 1.00 76.62 363 GLN A O 1
ATOM 2869 N N . SER A 1 364 ? -4.975 -0.491 -18.932 1.00 73.38 364 SER A N 1
ATOM 2870 C CA . SER A 1 364 ? -6.219 0.184 -18.552 1.00 73.38 364 SER A CA 1
ATOM 2871 C C . SER A 1 364 ? -7.058 -0.738 -17.661 1.00 73.38 364 SER A C 1
ATOM 2873 O O . SER A 1 364 ? -6.749 -1.922 -17.536 1.00 73.38 364 SER A O 1
ATOM 2875 N N . ASP A 1 365 ? -8.089 -0.189 -17.011 1.00 74.06 365 ASP A N 1
ATOM 2876 C CA . ASP A 1 365 ? -9.170 -0.924 -16.317 1.00 74.06 365 ASP A CA 1
ATOM 2877 C C . ASP A 1 365 ? -8.755 -1.902 -15.193 1.00 74.06 365 ASP A C 1
ATOM 2879 O O . ASP A 1 365 ? -9.597 -2.542 -14.558 1.00 74.06 365 ASP A O 1
ATOM 2883 N N . ILE A 1 366 ? -7.459 -1.981 -14.887 1.00 76.56 366 ILE A N 1
ATOM 2884 C CA . ILE A 1 366 ? -6.901 -2.797 -13.813 1.00 76.56 366 ILE A CA 1
ATOM 2885 C C . ILE A 1 366 ? -7.273 -2.238 -12.429 1.00 76.56 366 ILE A C 1
ATOM 2887 O O . ILE A 1 366 ? -7.168 -1.030 -12.195 1.00 76.56 366 ILE A O 1
ATOM 2891 N N . PRO A 1 367 ? -7.660 -3.095 -11.464 1.00 77.31 367 PRO A N 1
ATOM 2892 C CA . PRO A 1 367 ? -7.943 -2.652 -10.105 1.00 77.31 367 PRO A CA 1
ATOM 2893 C C . PRO A 1 367 ? -6.712 -2.050 -9.409 1.00 77.31 367 PRO A C 1
ATOM 2895 O O . PRO A 1 367 ? -5.671 -2.696 -9.280 1.00 77.31 367 PRO A O 1
ATOM 2898 N N . VAL A 1 368 ? -6.864 -0.826 -8.901 1.00 79.06 368 VAL A N 1
ATOM 2899 C CA . VAL A 1 368 ? -5.870 -0.117 -8.076 1.00 79.06 368 VAL A CA 1
ATOM 2900 C C . VAL A 1 368 ? -6.264 -0.135 -6.593 1.00 79.06 368 VAL A C 1
ATOM 2902 O O . VAL A 1 368 ? -7.408 -0.435 -6.244 1.00 79.06 368 VAL A O 1
ATOM 2905 N N . SER A 1 369 ? -5.314 0.156 -5.697 1.00 68.38 369 SER A N 1
ATOM 2906 C CA . SER A 1 369 ? -5.578 0.210 -4.250 1.00 68.38 369 SER A CA 1
ATOM 2907 C C . SER A 1 369 ? -6.569 1.326 -3.902 1.00 68.38 369 SER A C 1
ATOM 2909 O O . SER A 1 369 ? -6.422 2.465 -4.343 1.00 68.38 369 SER A O 1
ATOM 2911 N N . ASN A 1 370 ? -7.566 0.998 -3.080 1.00 62.69 370 ASN A N 1
ATOM 2912 C CA . ASN A 1 370 ? -8.503 1.957 -2.488 1.00 62.69 370 ASN A CA 1
ATOM 2913 C C . ASN A 1 370 ? -8.912 1.599 -1.041 1.00 62.69 370 ASN A C 1
ATOM 2915 O O . ASN A 1 370 ? -9.860 2.178 -0.510 1.00 62.69 370 ASN A O 1
ATOM 2919 N N . VAL A 1 371 ? -8.227 0.634 -0.409 1.00 62.62 371 VAL A N 1
ATOM 2920 C CA . VAL A 1 371 ? -8.623 0.034 0.883 1.00 62.62 371 VAL A CA 1
ATOM 2921 C C . VAL A 1 371 ? -7.668 0.411 2.023 1.00 62.62 371 VAL A C 1
ATOM 2923 O O . VAL A 1 371 ? -7.748 -0.162 3.105 1.00 62.62 371 VAL A O 1
ATOM 2926 N N . THR A 1 372 ? -6.765 1.371 1.823 1.00 68.19 372 THR A N 1
ATOM 2927 C CA . THR A 1 372 ? -5.861 1.841 2.880 1.00 68.19 372 THR A CA 1
ATOM 2928 C C . THR A 1 372 ? -6.569 2.773 3.864 1.00 68.19 372 THR A C 1
ATOM 2930 O O . THR A 1 372 ? -7.473 3.537 3.516 1.00 68.19 372 THR A O 1
ATOM 2933 N N . ALA A 1 373 ? -6.155 2.716 5.128 1.00 64.31 373 ALA A N 1
ATOM 2934 C CA . ALA A 1 373 ? -6.629 3.620 6.159 1.00 64.31 373 ALA A CA 1
ATOM 2935 C C . ALA A 1 373 ? -5.961 4.979 5.958 1.00 64.31 373 ALA A C 1
ATOM 2937 O O . ALA A 1 373 ? -4.796 5.168 6.295 1.00 64.31 373 ALA A O 1
ATOM 2938 N N . ALA A 1 374 ? -6.713 5.953 5.449 1.00 68.94 374 ALA A N 1
ATOM 2939 C CA . ALA A 1 374 ? -6.316 7.350 5.566 1.00 68.94 374 ALA A CA 1
ATOM 2940 C C . ALA A 1 374 ? -6.119 7.727 7.050 1.00 68.94 374 ALA A C 1
ATOM 2942 O O . ALA A 1 374 ? -6.643 7.065 7.948 1.00 68.94 374 ALA A O 1
ATOM 2943 N N . GLN A 1 375 ? -5.476 8.866 7.311 1.00 72.00 375 GLN A N 1
ATOM 2944 C CA . GLN A 1 375 ? -5.307 9.448 8.656 1.00 72.00 375 GLN A CA 1
ATOM 2945 C C . GLN A 1 375 ? -6.632 9.507 9.459 1.00 72.00 375 GLN A C 1
ATOM 2947 O O . GLN A 1 375 ? -6.655 9.388 10.683 1.00 72.00 375 GLN A O 1
ATOM 2952 N N . TRP A 1 376 ? -7.759 9.635 8.749 1.00 71.31 376 TRP A N 1
ATOM 2953 C CA . TRP A 1 376 ? -9.124 9.539 9.269 1.00 71.31 376 TRP A CA 1
ATOM 2954 C C . TRP A 1 376 ? -9.479 8.173 9.902 1.00 71.31 376 TRP A C 1
ATOM 2956 O O . TRP A 1 376 ? -10.155 8.125 10.928 1.00 71.31 376 TRP A O 1
ATOM 2966 N N . GLY A 1 377 ? -9.035 7.060 9.312 1.00 75.62 377 GLY A N 1
ATOM 2967 C CA . GLY A 1 377 ? -9.282 5.705 9.817 1.00 75.62 377 GLY A CA 1
ATOM 2968 C C . GLY A 1 377 ? -8.567 5.440 11.142 1.00 75.62 377 GLY A C 1
ATOM 2969 O O . GLY A 1 377 ? -9.185 4.927 12.074 1.00 75.62 377 GLY A O 1
ATOM 2970 N N . LEU A 1 378 ? -7.312 5.892 11.268 1.00 83.75 378 LEU A N 1
ATOM 2971 C CA . LEU A 1 378 ? -6.585 5.883 12.543 1.00 83.75 378 LEU A CA 1
ATOM 2972 C C . LEU A 1 378 ? -7.299 6.739 13.601 1.00 83.75 378 LEU A C 1
ATOM 2974 O O . LEU A 1 378 ? -7.456 6.294 14.735 1.00 83.75 378 LEU A O 1
ATOM 2978 N N . ARG A 1 379 ? -7.804 7.927 13.233 1.00 79.19 379 ARG A N 1
ATOM 2979 C CA . ARG A 1 379 ? -8.618 8.752 14.146 1.00 79.19 379 ARG A CA 1
ATOM 2980 C C . ARG A 1 379 ? -9.843 7.989 14.650 1.00 79.19 379 ARG A C 1
ATOM 2982 O O . ARG A 1 379 ? -10.024 7.933 15.859 1.00 79.19 379 ARG A O 1
ATOM 2989 N N . ILE A 1 380 ? -10.627 7.339 13.780 1.00 79.31 380 ILE A N 1
ATOM 2990 C CA . ILE A 1 380 ? -11.763 6.500 14.218 1.00 79.31 380 ILE A CA 1
ATOM 2991 C C . ILE A 1 380 ? -11.304 5.383 15.167 1.00 79.31 380 ILE A C 1
ATOM 2993 O O . ILE A 1 380 ? -11.950 5.170 16.190 1.00 79.31 380 ILE A O 1
ATOM 2997 N N . ALA A 1 381 ? -10.194 4.701 14.871 1.00 86.44 381 ALA A N 1
ATOM 2998 C CA . ALA A 1 381 ? -9.666 3.644 15.733 1.00 86.44 381 ALA A CA 1
ATOM 2999 C C . ALA A 1 381 ? -9.348 4.161 17.149 1.00 86.44 381 ALA A C 1
ATOM 3001 O O . ALA A 1 381 ? -9.760 3.559 18.138 1.00 86.44 381 ALA A O 1
ATOM 3002 N N . LEU A 1 382 ? -8.695 5.321 17.244 1.00 84.00 382 LEU A N 1
ATOM 3003 C CA . LEU A 1 382 ? -8.405 5.996 18.510 1.00 84.00 382 LEU A CA 1
ATOM 3004 C C . LEU A 1 382 ? -9.689 6.441 19.233 1.00 84.00 382 LEU A C 1
ATOM 3006 O O . LEU A 1 382 ? -9.808 6.238 20.436 1.00 84.00 382 LEU A O 1
ATOM 3010 N N . CYS A 1 383 ? -10.683 6.975 18.514 1.00 79.56 383 CYS A N 1
ATOM 3011 C CA . CYS A 1 383 ? -11.980 7.369 19.087 1.00 79.56 383 CYS A CA 1
ATOM 3012 C C . CYS A 1 383 ? -12.748 6.180 19.684 1.00 79.56 383 CYS A C 1
ATOM 3014 O O . CYS A 1 383 ? -13.431 6.334 20.693 1.00 79.56 383 CYS A O 1
ATOM 3016 N N . ILE A 1 384 ? -12.648 5.001 19.060 1.00 82.00 384 ILE A N 1
ATOM 3017 C CA . ILE A 1 384 ? -13.207 3.755 19.596 1.00 82.00 384 ILE A CA 1
ATOM 3018 C C . ILE A 1 384 ? -12.417 3.322 20.832 1.00 82.00 384 ILE A C 1
ATOM 3020 O O . ILE A 1 384 ? -13.018 3.006 21.851 1.00 82.00 384 ILE A O 1
ATOM 3024 N N . ALA A 1 385 ? -11.085 3.338 20.761 1.00 85.44 385 ALA A N 1
ATOM 3025 C CA . ALA A 1 385 ? -10.215 2.930 21.858 1.00 85.44 385 ALA A CA 1
ATOM 3026 C C . ALA A 1 385 ? -10.414 3.785 23.126 1.00 85.44 385 ALA A C 1
ATOM 3028 O O . ALA A 1 385 ? -10.531 3.230 24.213 1.00 85.44 385 ALA A O 1
ATOM 3029 N N . PHE A 1 386 ? -10.540 5.112 23.001 1.00 82.00 386 PHE A N 1
ATOM 3030 C CA . PHE A 1 386 ? -10.783 6.027 24.130 1.00 82.00 386 PHE A CA 1
ATOM 3031 C C . PHE A 1 386 ? -12.176 5.890 24.786 1.00 82.00 386 PHE A C 1
ATOM 3033 O O . PHE A 1 386 ? -12.459 6.585 25.763 1.00 82.00 386 PHE A O 1
ATOM 3040 N N . ALA A 1 387 ? -13.051 5.008 24.285 1.00 80.44 387 ALA A N 1
ATOM 3041 C CA . ALA A 1 387 ? -14.275 4.614 24.986 1.00 80.44 387 ALA A CA 1
ATOM 3042 C C . ALA A 1 387 ? -14.038 3.523 26.055 1.00 80.44 387 ALA A C 1
ATOM 3044 O O . ALA A 1 387 ? -14.908 3.313 26.897 1.00 80.44 387 ALA A O 1
ATOM 3045 N N . PHE A 1 388 ? -12.882 2.849 26.038 1.00 81.44 388 PHE A N 1
ATOM 3046 C CA . PHE A 1 388 ? -12.528 1.771 26.966 1.00 81.44 388 PHE A CA 1
ATOM 3047 C C . PHE A 1 388 ? -11.666 2.315 28.123 1.00 81.44 388 PHE A C 1
ATOM 3049 O O . PHE A 1 388 ? -10.580 2.841 27.858 1.00 81.44 388 PHE A O 1
ATOM 3056 N N . PRO A 1 389 ? -12.112 2.223 29.396 1.00 77.31 389 PRO A N 1
ATOM 3057 C CA . PRO A 1 389 ? -11.371 2.748 30.551 1.00 77.31 389 PRO A CA 1
ATOM 3058 C C . PRO A 1 389 ? -9.981 2.134 30.762 1.00 77.31 389 PRO A C 1
ATOM 3060 O O . PRO A 1 389 ? -9.145 2.724 31.441 1.00 77.31 389 PRO A O 1
ATOM 3063 N N . GLU A 1 390 ? -9.733 0.952 30.200 1.00 77.19 390 GLU A N 1
ATOM 3064 C CA . GLU A 1 390 ? -8.491 0.190 30.338 1.00 77.19 390 GLU A CA 1
ATOM 3065 C C . GLU A 1 390 ? -7.369 0.687 29.405 1.00 77.19 390 GLU A C 1
ATOM 3067 O O . GLU A 1 390 ? -6.232 0.219 29.497 1.00 77.19 390 GLU A O 1
ATOM 3072 N N . LEU A 1 391 ? -7.662 1.618 28.486 1.00 83.31 391 LEU A N 1
ATOM 3073 C CA . LEU A 1 391 ? -6.696 2.092 27.498 1.00 83.31 391 LEU A CA 1
ATOM 3074 C C . LEU A 1 391 ? -5.607 2.978 28.126 1.00 83.31 391 LEU A C 1
ATOM 3076 O O . LEU A 1 391 ? -5.863 4.112 28.524 1.00 83.31 391 LEU A O 1
ATOM 3080 N N . ASN A 1 392 ? -4.356 2.518 28.073 1.00 83.75 392 ASN A N 1
ATOM 3081 C CA . ASN A 1 392 ? -3.177 3.347 28.326 1.00 83.75 392 ASN A CA 1
ATOM 3082 C C . ASN A 1 392 ? -2.413 3.563 27.006 1.00 83.75 392 ASN A C 1
ATOM 3084 O O . ASN A 1 392 ? -1.753 2.630 26.544 1.00 83.75 392 ASN A O 1
ATOM 3088 N N . PRO A 1 393 ? -2.437 4.767 26.399 1.00 81.38 393 PRO A N 1
ATOM 3089 C CA . PRO A 1 393 ? -1.746 5.065 25.141 1.00 81.38 393 PRO A CA 1
ATOM 3090 C C . PRO A 1 393 ? -0.293 4.582 25.032 1.00 81.38 393 PRO A C 1
ATOM 3092 O O . PRO A 1 393 ? 0.128 4.184 23.949 1.00 81.38 393 PRO A O 1
ATOM 3095 N N . LEU A 1 394 ? 0.466 4.594 26.134 1.00 81.69 394 LEU A N 1
ATOM 3096 C CA . LEU A 1 394 ? 1.893 4.249 26.146 1.00 81.69 394 LEU A CA 1
ATOM 3097 C C . LEU A 1 394 ? 2.163 2.737 26.066 1.00 81.69 394 LEU A C 1
ATOM 3099 O O . LEU A 1 394 ? 3.258 2.335 25.682 1.00 81.69 394 LEU A O 1
ATOM 3103 N N . THR A 1 395 ? 1.190 1.896 26.429 1.00 85.62 395 THR A N 1
ATOM 3104 C CA . THR A 1 395 ? 1.321 0.423 26.413 1.00 85.62 395 THR A CA 1
ATOM 3105 C C . THR A 1 395 ? 0.342 -0.256 25.457 1.00 85.62 395 THR A C 1
ATOM 3107 O O . THR A 1 395 ? 0.591 -1.372 25.005 1.00 85.62 395 THR A O 1
ATOM 3110 N N . SER A 1 396 ? -0.769 0.411 25.142 1.00 89.25 396 SER A N 1
ATOM 3111 C CA . SER A 1 396 ? -1.832 -0.074 24.263 1.00 89.25 396 SER A CA 1
ATOM 3112 C C . SER A 1 396 ? -1.624 0.286 22.791 1.00 89.25 396 SER A C 1
ATOM 3114 O O . SER A 1 396 ? -2.305 -0.294 21.953 1.00 89.25 396 SER A O 1
ATOM 3116 N N . PHE A 1 397 ? -0.710 1.192 22.434 1.00 89.62 397 PHE A N 1
ATOM 3117 C CA . PHE A 1 397 ? -0.454 1.571 21.038 1.00 89.62 397 PHE A CA 1
ATOM 3118 C C . PHE A 1 397 ? 0.875 1.006 20.517 1.00 89.62 397 PHE A C 1
ATOM 3120 O O . PHE A 1 397 ? 1.895 1.065 21.202 1.00 89.62 397 PHE A O 1
ATOM 3127 N N . LEU A 1 398 ? 0.884 0.478 19.289 1.00 91.12 398 LEU A N 1
ATOM 3128 C CA . LEU A 1 398 ? 2.089 -0.010 18.614 1.00 91.12 398 LEU A CA 1
ATOM 3129 C C . LEU A 1 398 ? 2.034 0.271 17.110 1.00 91.12 398 LEU A C 1
ATOM 3131 O O . LEU A 1 398 ? 1.023 0.009 16.459 1.00 91.12 398 LEU A O 1
ATOM 3135 N N . LEU A 1 399 ? 3.154 0.725 16.549 1.00 92.25 399 LEU A N 1
ATOM 3136 C CA . LEU A 1 399 ? 3.363 0.788 15.105 1.00 92.25 399 LEU A CA 1
ATOM 3137 C C . LEU A 1 399 ? 4.193 -0.406 14.617 1.00 92.25 399 LEU A C 1
ATOM 3139 O O . LEU A 1 399 ? 5.048 -0.927 15.340 1.00 92.25 399 LEU A O 1
ATOM 3143 N N . ALA A 1 400 ? 3.966 -0.839 13.380 1.00 93.12 400 ALA A N 1
ATOM 3144 C CA . ALA A 1 400 ? 4.738 -1.903 12.747 1.00 93.12 400 ALA A CA 1
ATOM 3145 C C . ALA A 1 400 ? 4.780 -1.767 11.211 1.00 93.12 400 ALA A C 1
ATOM 3147 O O . ALA A 1 400 ? 3.865 -1.206 10.621 1.00 93.12 400 ALA A O 1
ATOM 3148 N N . ASP A 1 401 ? 5.831 -2.297 10.584 1.00 92.19 401 ASP A N 1
ATOM 3149 C CA . ASP A 1 401 ? 6.126 -2.239 9.141 1.00 92.19 401 ASP A CA 1
ATOM 3150 C C . ASP A 1 401 ? 6.173 -3.666 8.562 1.00 92.19 401 ASP A C 1
ATOM 3152 O O . ASP A 1 401 ? 6.887 -4.524 9.099 1.00 92.19 401 ASP A O 1
ATOM 3156 N N . ILE A 1 402 ? 5.407 -3.946 7.498 1.00 92.81 402 ILE A N 1
ATOM 3157 C CA . ILE A 1 402 ? 5.434 -5.240 6.792 1.00 92.81 402 ILE A CA 1
ATOM 3158 C C . ILE A 1 402 ? 6.611 -5.262 5.808 1.00 92.81 402 ILE A C 1
ATOM 3160 O O . ILE A 1 402 ? 6.556 -4.711 4.704 1.00 92.81 402 ILE A O 1
ATOM 3164 N N . GLU A 1 403 ? 7.675 -5.974 6.175 1.00 91.88 403 GLU A N 1
ATOM 3165 C CA . GLU A 1 403 ? 8.929 -5.928 5.432 1.00 91.88 403 GLU A CA 1
ATOM 3166 C C . GLU A 1 403 ? 8.795 -6.452 3.999 1.00 91.88 403 GLU A C 1
ATOM 3168 O O . GLU A 1 403 ? 8.421 -7.598 3.743 1.00 91.88 403 GLU A O 1
ATOM 3173 N N . ASN A 1 404 ? 9.192 -5.602 3.048 1.00 91.06 404 ASN A N 1
ATOM 3174 C CA . ASN A 1 404 ? 9.190 -5.887 1.611 1.00 91.06 404 ASN A CA 1
ATOM 3175 C C . ASN A 1 404 ? 7.797 -6.209 1.035 1.00 91.06 404 ASN A C 1
ATOM 3177 O O . ASN A 1 404 ? 7.730 -6.776 -0.053 1.00 91.06 404 ASN A O 1
ATOM 3181 N N . ALA A 1 405 ? 6.720 -5.821 1.735 1.00 90.38 405 ALA A N 1
ATOM 3182 C CA . ALA A 1 405 ? 5.298 -5.968 1.405 1.00 90.38 405 ALA A CA 1
ATOM 3183 C C . ALA A 1 405 ? 4.966 -6.508 0.004 1.00 90.38 405 ALA A C 1
ATOM 3185 O O . ALA A 1 405 ? 4.553 -7.659 -0.129 1.00 90.38 405 ALA A O 1
ATOM 3186 N N . TYR A 1 406 ? 5.156 -5.718 -1.056 1.00 93.56 406 TYR A N 1
ATOM 3187 C CA . TYR A 1 406 ? 4.761 -6.115 -2.414 1.00 93.56 406 TYR A CA 1
ATOM 3188 C C . TYR A 1 406 ? 5.466 -7.400 -2.888 1.00 93.56 406 TYR A C 1
ATOM 3190 O O . TYR A 1 406 ? 4.807 -8.283 -3.430 1.00 93.56 406 TYR A O 1
ATOM 3198 N N . LEU A 1 407 ? 6.752 -7.576 -2.564 1.00 94.69 407 LEU A N 1
ATOM 3199 C CA . LEU A 1 407 ? 7.533 -8.773 -2.909 1.00 94.69 407 LEU A CA 1
ATOM 3200 C C . LEU A 1 407 ? 7.061 -10.037 -2.161 1.00 94.69 407 LEU A C 1
ATOM 3202 O O . LEU A 1 407 ? 7.462 -11.143 -2.516 1.00 94.69 407 LEU A O 1
ATOM 3206 N N . THR A 1 408 ? 6.206 -9.910 -1.138 1.00 93.25 408 THR A N 1
ATOM 3207 C CA . THR A 1 408 ? 5.554 -11.064 -0.489 1.00 93.25 408 THR A CA 1
ATOM 3208 C C . THR A 1 408 ? 4.334 -11.551 -1.275 1.00 93.25 408 THR A C 1
ATOM 3210 O O . THR A 1 408 ? 4.101 -12.760 -1.354 1.00 93.25 408 THR A O 1
ATOM 3213 N N . ALA A 1 409 ? 3.590 -10.633 -1.903 1.00 93.50 409 ALA A N 1
ATOM 3214 C CA . ALA A 1 409 ? 2.278 -10.907 -2.474 1.00 93.50 409 ALA A CA 1
ATOM 3215 C C . ALA A 1 409 ? 2.372 -11.541 -3.876 1.00 93.50 409 ALA A C 1
ATOM 3217 O O . ALA A 1 409 ? 2.895 -10.904 -4.796 1.00 93.50 409 ALA A O 1
ATOM 3218 N N . PRO A 1 410 ? 1.832 -12.758 -4.084 1.00 93.38 410 PRO A N 1
ATOM 3219 C CA . PRO A 1 410 ? 1.761 -13.360 -5.411 1.00 93.38 410 PRO A CA 1
ATOM 3220 C C . PRO A 1 410 ? 0.821 -12.557 -6.312 1.00 93.38 410 PRO A C 1
ATOM 3222 O O . PRO A 1 410 ? -0.268 -12.156 -5.881 1.00 93.38 410 PRO A O 1
ATOM 3225 N N . ARG A 1 411 ? 1.222 -12.347 -7.570 1.00 90.38 411 ARG A N 1
ATOM 3226 C CA . ARG A 1 411 ? 0.302 -11.844 -8.596 1.00 90.38 411 ARG A CA 1
ATOM 3227 C C . ARG A 1 411 ? -0.735 -12.943 -8.866 1.00 90.38 411 ARG A C 1
ATOM 3229 O O . ARG A 1 411 ? -0.361 -14.113 -8.915 1.00 90.38 411 ARG A O 1
ATOM 3236 N N . PRO A 1 412 ? -2.031 -12.613 -8.985 1.00 81.06 412 PRO A N 1
ATOM 3237 C CA . PRO A 1 412 ? -2.979 -13.545 -9.577 1.00 81.06 412 PRO A CA 1
ATOM 3238 C C . PRO A 1 412 ? -2.655 -13.709 -11.066 1.00 81.06 412 PRO A C 1
ATOM 3240 O O . PRO A 1 412 ? -2.075 -12.804 -11.673 1.00 81.06 412 PRO A O 1
ATOM 3243 N N . ASP A 1 413 ? -3.102 -14.809 -11.665 1.00 71.31 413 ASP A N 1
ATOM 3244 C CA . ASP A 1 413 ? -3.190 -14.904 -13.120 1.00 71.31 413 ASP A CA 1
ATOM 3245 C C . ASP A 1 413 ? -4.020 -13.724 -13.655 1.00 71.31 413 ASP A C 1
ATOM 3247 O O . ASP A 1 413 ? -5.028 -13.330 -13.050 1.00 71.31 413 ASP A O 1
ATOM 3251 N N . SER A 1 414 ? -3.581 -13.119 -14.761 1.00 64.44 414 SER A N 1
ATOM 3252 C CA . SER A 1 414 ? -4.284 -11.969 -15.335 1.00 64.44 414 SER A CA 1
ATOM 3253 C C . SER A 1 414 ? -5.709 -12.364 -15.751 1.00 64.44 414 SER A C 1
ATOM 3255 O O . SER A 1 414 ? -5.884 -13.436 -16.334 1.00 64.44 414 SER A O 1
ATOM 3257 N N . PRO A 1 415 ? -6.728 -11.498 -15.573 1.00 55.16 415 PRO A N 1
ATOM 3258 C CA . PRO A 1 415 ? -8.052 -11.709 -16.162 1.00 55.16 415 PRO A CA 1
ATOM 3259 C C . PRO A 1 415 ? -8.034 -11.873 -17.693 1.00 55.16 415 PRO A C 1
ATOM 3261 O O . PRO A 1 415 ? -8.947 -12.482 -18.242 1.00 55.16 415 PRO A O 1
ATOM 3264 N N . SER A 1 416 ? -7.002 -11.359 -18.378 1.00 61.66 416 SER A N 1
ATOM 3265 C CA . SER A 1 416 ? -6.765 -11.566 -19.818 1.00 61.66 416 SER A CA 1
ATOM 3266 C C . SER A 1 416 ? -5.937 -12.818 -20.146 1.00 61.66 416 SER A C 1
ATOM 3268 O O . SER A 1 416 ? -5.706 -13.106 -21.316 1.00 61.66 416 SER A O 1
ATOM 3270 N N . GLY A 1 417 ? -5.423 -13.527 -19.137 1.00 65.56 417 GLY A N 1
ATOM 3271 C CA . GLY A 1 417 ? -4.419 -14.585 -19.284 1.00 65.56 417 GLY A CA 1
ATOM 3272 C C . GLY A 1 417 ? -3.004 -14.095 -19.629 1.00 65.56 417 GLY A C 1
ATOM 3273 O O . GLY A 1 417 ? -2.071 -14.894 -19.608 1.00 65.56 417 GLY A O 1
ATOM 3274 N N . GLU A 1 418 ? -2.802 -12.805 -19.926 1.00 78.31 418 GLU A N 1
ATOM 3275 C CA . GLU A 1 418 ? -1.490 -12.289 -20.339 1.00 78.31 418 GLU A CA 1
ATOM 3276 C C . GLU A 1 418 ? -0.491 -12.185 -19.163 1.00 78.31 418 GLU A C 1
ATOM 3278 O O . GLU A 1 418 ? -0.785 -11.514 -18.167 1.00 78.31 418 GLU A O 1
ATOM 3283 N N . PRO A 1 419 ? 0.715 -12.786 -19.257 1.00 87.75 419 PRO A N 1
ATOM 3284 C CA . PRO A 1 419 ? 1.711 -12.706 -18.191 1.00 87.75 419 PRO A CA 1
ATOM 3285 C C . PRO A 1 419 ? 2.399 -11.334 -18.118 1.00 87.75 419 PRO A C 1
ATOM 3287 O O . PRO A 1 419 ? 2.742 -10.725 -19.133 1.00 87.75 419 PRO A O 1
ATOM 3290 N N . THR A 1 420 ? 2.673 -10.852 -16.902 1.00 91.31 420 THR A N 1
ATOM 3291 C CA . THR A 1 420 ? 3.342 -9.558 -16.690 1.00 91.31 420 THR A CA 1
ATOM 3292 C C . THR A 1 420 ? 4.861 -9.685 -16.836 1.00 91.31 420 THR A C 1
ATOM 3294 O O . THR A 1 420 ? 5.557 -10.057 -15.890 1.00 91.31 420 THR A O 1
ATOM 3297 N N . TYR A 1 421 ? 5.386 -9.342 -18.014 1.00 94.31 421 TYR A N 1
ATOM 3298 C CA . TYR A 1 421 ? 6.829 -9.280 -18.266 1.00 94.31 421 TYR A CA 1
ATOM 3299 C C . TYR A 1 421 ? 7.418 -7.904 -17.935 1.00 94.31 421 TYR A C 1
ATOM 3301 O O . TYR A 1 421 ? 6.888 -6.865 -18.339 1.00 94.31 421 TYR A O 1
ATOM 3309 N N . VAL A 1 422 ? 8.579 -7.899 -17.281 1.00 95.88 422 VAL A N 1
ATOM 3310 C CA . VAL A 1 422 ? 9.421 -6.711 -17.094 1.00 95.88 422 VAL A CA 1
ATOM 3311 C C . VAL A 1 422 ? 10.803 -6.915 -17.705 1.00 95.88 422 VAL A C 1
ATOM 3313 O O . VAL A 1 422 ? 11.297 -8.037 -17.809 1.00 95.88 422 VAL A O 1
ATOM 3316 N N . ARG A 1 423 ? 11.454 -5.827 -18.120 1.00 96.94 423 ARG A N 1
ATOM 3317 C CA . ARG A 1 423 ? 12.872 -5.863 -18.504 1.00 96.94 423 ARG A CA 1
ATOM 3318 C C . ARG A 1 423 ? 13.737 -5.636 -17.257 1.00 96.94 423 ARG A C 1
ATOM 3320 O O . ARG A 1 423 ? 13.382 -4.744 -16.480 1.00 96.94 423 ARG A O 1
ATOM 3327 N N . PRO A 1 424 ? 14.851 -6.373 -17.066 1.00 96.62 424 PRO A N 1
ATOM 3328 C CA . PRO A 1 424 ? 15.818 -6.095 -15.998 1.00 96.62 424 PRO A CA 1
ATOM 3329 C C . PRO A 1 424 ? 16.278 -4.623 -15.999 1.00 96.62 424 PRO A C 1
ATOM 3331 O O . PRO A 1 424 ? 16.098 -3.929 -17.006 1.00 96.62 424 PRO A O 1
ATOM 3334 N N . PRO A 1 425 ? 16.891 -4.108 -14.919 1.00 94.12 425 PRO A N 1
ATOM 3335 C CA . PRO A 1 425 ? 17.511 -2.790 -14.979 1.00 94.12 425 PRO A CA 1
ATOM 3336 C C . PRO A 1 425 ? 18.745 -2.815 -15.915 1.00 94.12 425 PRO A C 1
ATOM 3338 O O . PRO A 1 425 ? 19.355 -3.875 -16.079 1.00 94.12 425 PRO A O 1
ATOM 3341 N N . PRO A 1 426 ? 19.144 -1.682 -16.534 1.00 90.81 426 PRO A N 1
ATOM 3342 C CA . PRO A 1 426 ? 20.196 -1.664 -17.565 1.00 90.81 426 PRO A CA 1
ATOM 3343 C C . PRO A 1 426 ? 21.603 -2.084 -17.114 1.00 90.81 426 PRO A C 1
ATOM 3345 O O . PRO A 1 426 ? 22.459 -2.333 -17.954 1.00 90.81 426 PRO A O 1
ATOM 3348 N N . ASP A 1 427 ? 21.852 -2.140 -15.805 1.00 89.25 427 ASP A N 1
ATOM 3349 C CA . ASP A 1 427 ? 23.090 -2.618 -15.182 1.00 89.25 427 ASP A CA 1
ATOM 3350 C C . ASP A 1 427 ? 23.073 -4.128 -14.858 1.00 89.25 427 ASP A C 1
ATOM 3352 O O . ASP A 1 427 ? 24.034 -4.647 -14.290 1.00 89.25 427 ASP A O 1
ATOM 3356 N N . HIS A 1 428 ? 22.012 -4.857 -15.229 1.00 94.31 428 HIS A N 1
ATOM 3357 C CA . HIS A 1 428 ? 21.917 -6.305 -15.031 1.00 94.31 428 HIS A CA 1
ATOM 3358 C C . HIS A 1 428 ? 22.459 -7.105 -16.236 1.00 94.31 428 HIS A C 1
ATOM 3360 O O . HIS A 1 428 ? 22.080 -6.800 -17.369 1.00 94.31 428 HIS A O 1
ATOM 3366 N N . PRO A 1 429 ? 23.239 -8.192 -16.038 1.00 94.12 429 PRO A N 1
ATOM 3367 C CA . PRO A 1 429 ? 23.763 -9.018 -17.138 1.00 94.12 429 PRO A CA 1
ATOM 3368 C C . PRO A 1 429 ? 22.696 -9.573 -18.095 1.00 94.12 429 PRO A C 1
ATOM 3370 O O . PRO A 1 429 ? 22.954 -9.765 -19.280 1.00 94.12 429 PRO A O 1
ATOM 3373 N N . GLU A 1 430 ? 21.478 -9.806 -17.599 1.00 95.75 430 GLU A N 1
ATOM 3374 C CA . GLU A 1 430 ? 20.370 -10.329 -18.408 1.00 95.75 430 GLU A CA 1
ATOM 3375 C C . GLU A 1 430 ? 19.636 -9.266 -19.255 1.00 95.75 430 GLU A C 1
ATOM 3377 O O . GLU A 1 430 ? 18.767 -9.625 -20.045 1.00 95.75 430 GLU A O 1
ATOM 3382 N N . TYR A 1 431 ? 19.958 -7.970 -19.124 1.00 94.75 431 TYR A N 1
ATOM 3383 C CA . TYR A 1 431 ? 19.192 -6.853 -19.715 1.00 94.75 431 TYR A CA 1
ATOM 3384 C C . TYR A 1 431 ? 18.939 -6.966 -21.231 1.00 94.75 431 TYR A C 1
ATOM 3386 O O . TYR A 1 431 ? 17.891 -6.542 -21.725 1.00 94.75 431 TYR A O 1
ATOM 3394 N N . HIS A 1 432 ? 19.892 -7.551 -21.961 1.00 93.50 432 HIS A N 1
ATOM 3395 C CA . HIS A 1 432 ? 19.833 -7.757 -23.411 1.00 93.50 432 HIS A CA 1
ATOM 3396 C C . HIS A 1 432 ? 19.494 -9.197 -23.832 1.00 93.50 432 HIS A C 1
ATOM 3398 O O . HIS A 1 432 ? 19.433 -9.462 -25.029 1.00 93.50 432 HIS A O 1
ATOM 3404 N N . THR A 1 433 ? 19.287 -10.125 -22.891 1.00 96.75 433 THR A N 1
ATOM 3405 C CA . THR A 1 433 ? 19.142 -11.566 -23.185 1.00 96.75 433 THR A CA 1
ATOM 3406 C C . THR A 1 433 ? 17.867 -12.194 -22.625 1.00 96.75 433 THR A C 1
ATOM 3408 O O . THR A 1 433 ? 17.350 -13.130 -23.234 1.00 96.75 433 THR A O 1
ATOM 3411 N N . HIS A 1 434 ? 17.317 -11.679 -21.520 1.00 97.81 434 HIS A N 1
ATOM 3412 C CA . HIS A 1 434 ? 16.100 -12.202 -20.889 1.00 97.81 434 HIS A CA 1
ATOM 3413 C C . HIS A 1 434 ? 15.094 -11.090 -20.565 1.00 97.81 434 HIS A C 1
ATOM 3415 O O . HIS A 1 434 ? 15.431 -9.912 -20.429 1.00 97.81 434 HIS A O 1
ATOM 3421 N N . LEU A 1 435 ? 13.836 -11.490 -20.403 1.00 97.75 435 LEU A N 1
ATOM 3422 C CA . LEU A 1 435 ? 12.809 -10.721 -19.707 1.00 97.75 435 LEU A CA 1
ATOM 3423 C C . LEU A 1 435 ? 12.413 -11.482 -18.444 1.00 97.75 435 LEU A C 1
ATOM 3425 O O . LEU A 1 435 ? 12.477 -12.708 -18.392 1.00 97.75 435 LEU A O 1
ATOM 3429 N N . TRP A 1 436 ? 11.999 -10.751 -17.420 1.00 97.44 436 TRP A N 1
ATOM 3430 C CA . TRP A 1 436 ? 11.545 -11.331 -16.166 1.00 97.44 436 TRP A CA 1
ATOM 3431 C C . TRP A 1 436 ? 10.027 -11.453 -16.180 1.00 97.44 436 TRP A C 1
ATOM 3433 O O . TRP A 1 436 ? 9.322 -10.447 -16.250 1.00 97.44 436 TRP A O 1
ATOM 3443 N N . LEU A 1 437 ? 9.525 -12.682 -16.102 1.00 95.75 437 LEU A N 1
ATOM 3444 C CA . LEU A 1 437 ? 8.122 -12.947 -15.803 1.00 95.75 437 LEU A CA 1
ATOM 3445 C C . LEU A 1 437 ? 7.899 -12.678 -14.311 1.00 95.75 437 LEU A C 1
ATOM 3447 O O . LEU A 1 437 ? 8.549 -13.312 -13.485 1.00 95.75 437 LEU A O 1
ATOM 3451 N N . LEU A 1 438 ? 7.015 -11.744 -13.952 1.00 95.75 438 LEU A N 1
ATOM 3452 C CA . LEU A 1 438 ? 6.709 -11.453 -12.549 1.00 95.75 438 LEU A CA 1
ATOM 3453 C C . LEU A 1 438 ? 5.710 -12.455 -11.962 1.00 95.75 438 LEU A C 1
ATOM 3455 O O . LEU A 1 438 ? 4.546 -12.482 -12.356 1.00 95.75 438 LEU A O 1
ATOM 3459 N N . LEU A 1 439 ? 6.149 -13.183 -10.936 1.00 95.62 439 LEU A N 1
ATOM 3460 C CA . LEU A 1 439 ? 5.302 -14.030 -10.092 1.00 95.62 439 LEU A CA 1
ATOM 3461 C C . LEU A 1 439 ? 4.702 -13.252 -8.907 1.00 95.62 439 LEU A C 1
ATOM 3463 O O . LEU A 1 439 ? 3.688 -13.656 -8.334 1.00 95.62 439 LEU A O 1
ATOM 3467 N N . LYS A 1 440 ? 5.325 -12.132 -8.510 1.00 95.31 440 LYS A N 1
ATOM 3468 C CA . LYS A 1 440 ? 4.931 -11.326 -7.339 1.00 95.31 440 LYS A CA 1
ATOM 3469 C C . LYS A 1 440 ? 4.821 -9.838 -7.654 1.00 95.31 440 LYS A C 1
ATOM 3471 O O . LYS A 1 440 ? 5.340 -9.361 -8.662 1.00 95.31 440 LYS A O 1
ATOM 3476 N N . ALA A 1 441 ? 4.071 -9.118 -6.824 1.00 94.12 441 ALA A N 1
ATOM 3477 C CA . ALA A 1 441 ? 3.891 -7.679 -6.970 1.00 94.12 441 ALA A CA 1
ATOM 3478 C C . ALA A 1 441 ? 5.228 -6.939 -6.771 1.00 94.12 441 ALA A C 1
ATOM 3480 O O . ALA A 1 441 ? 6.077 -7.355 -5.984 1.00 94.12 441 ALA A O 1
ATOM 3481 N N . VAL A 1 442 ? 5.425 -5.828 -7.484 1.00 94.50 442 VAL A N 1
ATOM 3482 C CA . VAL A 1 442 ? 6.663 -5.033 -7.423 1.00 94.50 442 VAL A CA 1
ATOM 3483 C C . VAL A 1 442 ? 6.342 -3.550 -7.311 1.00 94.50 442 VAL A C 1
ATOM 3485 O O . VAL A 1 442 ? 5.326 -3.070 -7.813 1.00 94.50 442 VAL A O 1
ATOM 3488 N N . TYR A 1 443 ? 7.214 -2.797 -6.642 1.00 92.75 443 TYR A N 1
ATOM 3489 C CA . TYR A 1 443 ? 7.031 -1.355 -6.490 1.00 92.75 443 TYR A CA 1
ATOM 3490 C C . TYR A 1 443 ? 6.926 -0.670 -7.856 1.00 92.75 443 TYR A C 1
ATOM 3492 O O . TYR A 1 443 ? 7.716 -0.940 -8.756 1.00 92.75 443 TYR A O 1
ATOM 3500 N N . GLY A 1 444 ? 5.961 0.237 -8.003 1.00 90.81 444 GLY A N 1
ATOM 3501 C CA . GLY A 1 444 ? 5.803 1.059 -9.201 1.00 90.81 444 GLY A CA 1
ATOM 3502 C C . GLY A 1 444 ? 4.934 0.486 -10.323 1.00 90.81 444 GLY A C 1
ATOM 3503 O O . GLY A 1 444 ? 4.791 1.189 -11.310 1.00 90.81 444 GLY A O 1
ATOM 3504 N N . LEU A 1 445 ? 4.327 -0.705 -10.202 1.00 90.62 445 LEU A N 1
ATOM 3505 C CA . LEU A 1 445 ? 3.163 -1.073 -11.034 1.00 90.62 445 LEU A CA 1
ATOM 3506 C C . LEU A 1 445 ? 1.865 -0.545 -10.407 1.00 90.62 445 LEU A C 1
ATOM 3508 O O . LEU A 1 445 ? 1.724 -0.562 -9.181 1.00 90.62 445 LEU A O 1
ATOM 3512 N N . LYS A 1 446 ? 0.899 -0.149 -11.246 1.00 86.75 446 LYS A N 1
ATOM 3513 C CA . LYS A 1 446 ? -0.416 0.380 -10.827 1.00 86.75 446 LYS A CA 1
ATOM 3514 C C . LYS A 1 446 ? -1.209 -0.591 -9.934 1.00 86.75 446 LYS A C 1
ATOM 3516 O O . LYS A 1 446 ? -1.818 -0.187 -8.945 1.00 86.75 446 LYS A O 1
ATOM 3521 N N . ASP A 1 447 ? -1.183 -1.880 -10.269 1.00 87.50 447 ASP A N 1
ATOM 3522 C CA . ASP A 1 447 ? -1.975 -2.932 -9.616 1.00 87.50 447 ASP A CA 1
ATOM 3523 C C . ASP A 1 447 ? -1.357 -3.482 -8.318 1.00 87.50 447 ASP A C 1
ATOM 3525 O O . ASP A 1 447 ? -2.042 -4.113 -7.510 1.00 87.50 447 ASP A O 1
ATOM 3529 N N . SER A 1 448 ? -0.065 -3.242 -8.078 1.00 90.69 448 SER A N 1
ATOM 3530 C CA . SER A 1 448 ? 0.676 -3.909 -6.999 1.00 90.69 448 SER A CA 1
ATOM 3531 C C . SER A 1 448 ? 0.160 -3.543 -5.607 1.00 90.69 448 SER A C 1
ATOM 3533 O O . SER A 1 448 ? 0.150 -4.398 -4.722 1.00 90.69 448 SER A O 1
ATOM 3535 N N . GLY A 1 449 ? -0.373 -2.329 -5.434 1.00 89.38 449 GLY A N 1
ATOM 3536 C CA . GLY A 1 449 ? -1.070 -1.936 -4.207 1.00 89.38 449 GLY A CA 1
ATOM 3537 C C . GLY A 1 449 ? -2.353 -2.743 -3.962 1.00 89.38 449 GLY A C 1
ATOM 3538 O O . GLY A 1 449 ? -2.582 -3.193 -2.845 1.00 89.38 449 GLY A O 1
ATOM 3539 N N . PHE A 1 450 ? -3.158 -3.002 -4.999 1.00 87.19 450 PHE A N 1
ATOM 3540 C CA . PHE A 1 450 ? -4.380 -3.815 -4.899 1.00 87.19 450 PHE A CA 1
ATOM 3541 C C . PHE A 1 450 ? -4.072 -5.296 -4.644 1.00 87.19 450 PHE A C 1
ATOM 3543 O O . PHE A 1 450 ? -4.735 -5.953 -3.837 1.00 87.19 450 PHE A O 1
ATOM 3550 N N . ILE A 1 451 ? -3.044 -5.827 -5.312 1.00 90.31 451 ILE A N 1
ATOM 3551 C CA . ILE A 1 451 ? -2.575 -7.204 -5.120 1.00 90.31 451 ILE A CA 1
ATOM 3552 C C . ILE A 1 451 ? -2.076 -7.394 -3.681 1.00 90.31 451 ILE A C 1
ATOM 3554 O O . ILE A 1 451 ? -2.464 -8.363 -3.022 1.00 90.31 451 ILE A O 1
ATOM 3558 N N . PHE A 1 452 ? -1.290 -6.444 -3.161 1.00 92.38 452 PHE A N 1
ATOM 3559 C CA . PHE A 1 452 ? -0.831 -6.478 -1.775 1.00 92.38 452 PHE A CA 1
ATOM 3560 C C . PHE A 1 452 ? -1.964 -6.263 -0.762 1.00 92.38 452 PHE A C 1
ATOM 3562 O O . PHE A 1 452 ? -2.045 -7.032 0.194 1.00 92.38 452 PHE A O 1
ATOM 3569 N N . ASP A 1 453 ? -2.884 -5.316 -0.989 1.00 89.25 453 ASP A N 1
ATOM 3570 C CA . ASP A 1 453 ? -4.082 -5.136 -0.154 1.00 89.25 453 ASP A CA 1
ATOM 3571 C C . ASP A 1 453 ? -4.837 -6.463 -0.011 1.00 89.25 453 ASP A C 1
ATOM 3573 O O . ASP A 1 453 ? -5.061 -6.935 1.101 1.00 89.25 453 ASP A O 1
ATOM 3577 N N . ARG A 1 454 ? -5.150 -7.148 -1.121 1.00 88.69 454 ARG A N 1
ATOM 3578 C CA . ARG A 1 454 ? -5.834 -8.453 -1.071 1.00 88.69 454 ARG A CA 1
ATOM 3579 C C . ARG A 1 454 ? -5.013 -9.540 -0.374 1.00 88.69 454 ARG A C 1
ATOM 3581 O O . ARG A 1 454 ? -5.603 -10.459 0.193 1.00 88.69 454 ARG A O 1
ATOM 3588 N N . HIS A 1 455 ? -3.684 -9.475 -0.417 1.00 91.50 455 HIS A N 1
ATOM 3589 C CA . HIS A 1 455 ? -2.808 -10.419 0.276 1.00 91.50 455 HIS A CA 1
ATOM 3590 C C . HIS A 1 455 ? -2.797 -10.177 1.797 1.00 91.50 455 HIS A C 1
ATOM 3592 O O . HIS A 1 455 ? -3.039 -11.114 2.562 1.00 91.50 455 HIS A O 1
ATOM 3598 N N . ARG A 1 456 ? -2.634 -8.919 2.231 1.00 92.62 456 ARG A N 1
ATOM 3599 C CA . ARG A 1 456 ? -2.742 -8.482 3.633 1.00 92.62 456 ARG A CA 1
ATOM 3600 C C . ARG A 1 456 ? -4.123 -8.782 4.207 1.00 92.62 456 ARG A C 1
ATOM 3602 O O . ARG A 1 456 ? -4.219 -9.398 5.263 1.00 92.62 456 ARG A O 1
ATOM 3609 N N . ASP A 1 457 ? -5.185 -8.435 3.488 1.00 90.75 457 ASP A N 1
ATOM 3610 C CA . ASP A 1 457 ? -6.568 -8.676 3.897 1.00 90.75 457 ASP A CA 1
ATOM 3611 C C . ASP A 1 457 ? -6.846 -10.173 4.131 1.00 90.75 457 ASP A C 1
ATOM 3613 O O . ASP A 1 457 ? -7.448 -10.541 5.139 1.00 90.75 457 ASP A O 1
ATOM 3617 N N . ARG A 1 458 ? -6.366 -11.057 3.240 1.00 90.44 458 ARG A N 1
ATOM 3618 C CA . ARG A 1 458 ? -6.460 -12.521 3.416 1.00 90.44 458 ARG A CA 1
ATOM 3619 C C . ARG A 1 458 ? -5.699 -13.005 4.651 1.00 90.44 458 ARG A C 1
ATOM 3621 O O . ARG A 1 458 ? -6.203 -13.872 5.362 1.00 90.44 458 ARG A O 1
ATOM 3628 N N . ALA A 1 459 ? -4.506 -12.469 4.909 1.00 92.12 459 ALA A N 1
ATOM 3629 C CA . ALA A 1 459 ? -3.715 -12.824 6.084 1.00 92.12 459 ALA A CA 1
ATOM 3630 C C . ALA A 1 459 ? -4.396 -12.375 7.389 1.00 92.12 459 ALA A C 1
ATOM 3632 O O . ALA A 1 459 ? -4.504 -13.167 8.320 1.00 92.12 459 ALA A O 1
ATOM 3633 N N . LEU A 1 460 ? -4.928 -11.150 7.434 1.00 92.94 460 LEU A N 1
ATOM 3634 C CA . LEU A 1 460 ? -5.669 -10.622 8.583 1.00 92.94 460 LEU A CA 1
ATOM 3635 C C . LEU A 1 460 ? -6.930 -11.456 8.876 1.00 92.94 460 LEU A C 1
ATOM 3637 O O . LEU A 1 460 ? -7.119 -11.887 10.015 1.00 92.94 460 LEU A O 1
ATOM 3641 N N . LEU A 1 461 ? -7.723 -11.784 7.848 1.00 91.75 461 LEU A N 1
ATOM 3642 C CA . LEU A 1 461 ? -8.882 -12.684 7.968 1.00 91.75 461 LEU A CA 1
ATOM 3643 C C . LEU A 1 461 ? -8.484 -14.081 8.480 1.00 91.75 461 LEU A C 1
ATOM 3645 O O . LEU A 1 461 ? -9.116 -14.602 9.398 1.00 91.75 461 LEU A O 1
ATOM 3649 N N . LYS A 1 462 ? -7.406 -14.675 7.942 1.00 90.69 462 LYS A N 1
ATOM 3650 C CA . LYS A 1 462 ? -6.889 -15.994 8.364 1.00 90.69 462 LYS A CA 1
ATOM 3651 C C . LYS A 1 462 ? -6.535 -16.034 9.856 1.00 90.69 462 LYS A C 1
ATOM 3653 O O . LYS A 1 462 ? -6.689 -17.078 10.484 1.00 90.69 462 LYS A O 1
ATOM 3658 N N . VAL A 1 463 ? -6.072 -14.919 10.427 1.00 91.31 463 VAL A N 1
ATOM 3659 C CA . VAL A 1 463 ? -5.718 -14.815 11.856 1.00 91.31 463 VAL A CA 1
ATOM 3660 C C . VAL A 1 463 ? -6.834 -14.188 12.708 1.00 91.31 463 VAL A C 1
ATOM 3662 O O . VAL A 1 463 ? -6.607 -13.799 13.852 1.00 91.31 463 VAL A O 1
ATOM 3665 N N . GLY A 1 464 ? -8.066 -14.130 12.190 1.00 91.31 464 GLY A N 1
ATOM 3666 C CA . GLY A 1 464 ? -9.263 -13.769 12.954 1.00 91.31 464 GLY A CA 1
ATOM 3667 C C . GLY A 1 464 ? -9.490 -12.269 13.165 1.00 91.31 464 GLY A C 1
ATOM 3668 O O . GLY A 1 464 ? -10.202 -11.900 14.098 1.00 91.31 464 GLY A O 1
ATOM 3669 N N . TRP A 1 465 ? -8.904 -11.403 12.335 1.00 93.00 465 TRP A N 1
ATOM 3670 C CA . TRP A 1 465 ? -9.351 -10.010 12.228 1.00 93.00 465 TRP A CA 1
ATOM 3671 C C . TRP A 1 465 ? -10.564 -9.910 11.302 1.00 93.00 465 TRP A C 1
ATOM 3673 O O . TRP A 1 465 ? -10.645 -10.613 10.297 1.00 93.00 465 TRP A O 1
ATOM 3683 N N . VAL A 1 466 ? -11.476 -8.985 11.597 1.00 90.00 466 VAL A N 1
ATOM 3684 C CA . VAL A 1 466 ? -12.670 -8.702 10.785 1.00 90.00 466 VAL A CA 1
ATOM 3685 C C . VAL A 1 466 ? -12.675 -7.254 10.296 1.00 90.00 466 VAL A C 1
ATOM 3687 O O . VAL A 1 466 ? -12.204 -6.349 10.992 1.00 90.00 466 VAL A O 1
ATOM 3690 N N . LYS A 1 467 ? -13.203 -7.019 9.089 1.00 84.81 467 LYS A N 1
ATOM 3691 C CA . LYS A 1 467 ? -13.263 -5.680 8.479 1.00 84.81 467 LYS A CA 1
ATOM 3692 C C . LYS A 1 467 ? -14.262 -4.778 9.199 1.00 84.81 467 LYS A C 1
ATOM 3694 O O . LYS A 1 467 ? -15.347 -5.217 9.568 1.00 84.81 467 LYS A O 1
ATOM 3699 N N . SER A 1 468 ? -13.931 -3.495 9.345 1.00 80.81 468 SER A N 1
ATOM 3700 C CA . SER A 1 468 ? -14.804 -2.530 10.034 1.00 80.81 468 SER A CA 1
ATOM 3701 C C . SER A 1 468 ? -15.835 -1.815 9.162 1.00 80.81 468 SER A C 1
ATOM 3703 O O . SER A 1 468 ? -16.747 -1.190 9.693 1.00 80.81 468 SER A O 1
ATOM 3705 N N . GLY A 1 469 ? -15.680 -1.854 7.836 1.00 73.06 469 GLY A N 1
ATOM 3706 C CA . GLY A 1 469 ? -16.447 -1.017 6.903 1.00 73.06 469 GLY A CA 1
ATOM 3707 C C . GLY A 1 469 ? -15.879 0.397 6.743 1.00 73.06 469 GLY A C 1
ATOM 3708 O O . GLY A 1 469 ? -16.184 1.067 5.759 1.00 73.06 469 GLY A O 1
ATOM 3709 N N . VAL A 1 470 ? -14.985 0.826 7.639 1.00 76.75 470 VAL A N 1
ATOM 3710 C CA . VAL A 1 470 ? -14.064 1.939 7.390 1.00 76.75 470 VAL A CA 1
ATOM 3711 C C . VAL A 1 470 ? -12.855 1.381 6.617 1.00 76.75 470 VAL A C 1
ATOM 3713 O O . VAL A 1 470 ? -12.283 0.375 7.051 1.00 76.75 470 VAL A O 1
ATOM 3716 N N . PRO A 1 471 ? -12.450 1.984 5.479 1.00 78.25 471 PRO A N 1
ATOM 3717 C CA . PRO A 1 471 ? -11.284 1.541 4.715 1.00 78.25 471 PRO A CA 1
ATOM 3718 C C . PRO A 1 471 ? -10.032 1.396 5.587 1.00 78.25 471 PRO A C 1
ATOM 3720 O O . PRO A 1 471 ? -9.721 2.265 6.402 1.00 78.25 471 PRO A O 1
ATOM 3723 N N . GLY A 1 472 ? -9.356 0.257 5.437 1.00 84.75 472 GLY A N 1
ATOM 3724 C CA . GLY A 1 472 ? -8.125 -0.104 6.138 1.00 84.75 472 GLY A CA 1
ATOM 3725 C C . GLY A 1 472 ? -8.228 -0.294 7.651 1.00 84.75 472 GLY A C 1
ATOM 3726 O O . GLY A 1 472 ? -7.193 -0.493 8.277 1.00 84.75 472 GLY A O 1
ATOM 3727 N N . LEU A 1 473 ? -9.417 -0.236 8.260 1.00 89.12 473 LEU A N 1
ATOM 3728 C CA . LEU A 1 473 ? -9.594 -0.453 9.698 1.00 89.12 473 LEU A CA 1
ATOM 3729 C C . LEU A 1 473 ? -10.215 -1.829 9.986 1.00 89.12 473 LEU A C 1
ATOM 3731 O O . LEU A 1 473 ? -11.211 -2.231 9.374 1.00 89.12 473 LEU A O 1
ATOM 3735 N N . TRP A 1 474 ? -9.637 -2.518 10.965 1.00 92.81 474 TRP A N 1
ATOM 3736 C CA . TRP A 1 474 ? -9.939 -3.888 11.368 1.00 92.81 474 TRP A CA 1
ATOM 3737 C C . TRP A 1 474 ? -10.183 -3.992 12.875 1.00 92.81 474 TRP A C 1
ATOM 3739 O O . TRP A 1 474 ? -9.577 -3.254 13.652 1.00 92.81 474 TRP A O 1
ATOM 3749 N N . TRP A 1 475 ? -11.008 -4.958 13.283 1.00 92.06 475 TRP A N 1
ATOM 3750 C CA . TRP A 1 475 ? -11.214 -5.346 14.684 1.00 92.06 475 TRP A CA 1
ATOM 3751 C C . TRP A 1 475 ? -10.676 -6.761 14.932 1.00 92.06 475 TRP A C 1
ATOM 3753 O O . TRP A 1 475 ? -10.801 -7.624 14.060 1.00 92.06 475 TRP A O 1
ATOM 3763 N N . LYS A 1 476 ? -10.173 -7.031 16.138 1.00 94.38 476 LYS A N 1
ATOM 3764 C CA . LYS A 1 476 ? -9.882 -8.378 16.651 1.00 94.38 476 LYS A CA 1
ATOM 3765 C C . LYS A 1 476 ? -10.770 -8.654 17.859 1.00 94.38 476 LYS A C 1
ATOM 3767 O O . LYS A 1 476 ? -10.776 -7.875 18.808 1.00 94.38 476 LYS A O 1
ATOM 3772 N N . TRP A 1 477 ? -11.476 -9.777 17.840 1.00 91.38 477 TRP A N 1
ATOM 3773 C CA . TRP A 1 477 ? -12.399 -10.198 18.898 1.00 91.38 477 TRP A CA 1
ATOM 3774 C C . TRP A 1 477 ? -11.924 -11.497 19.560 1.00 91.38 477 TRP A C 1
ATOM 3776 O O . TRP A 1 477 ? -11.188 -12.267 18.941 1.00 91.38 477 TRP A O 1
ATOM 3786 N N . SER A 1 478 ? -12.342 -11.748 20.806 1.00 89.75 478 SER A N 1
ATOM 3787 C CA . SER A 1 478 ? -12.097 -13.032 21.487 1.00 89.75 478 SER A CA 1
ATOM 3788 C C . SER A 1 478 ? -12.992 -14.163 20.966 1.00 89.75 478 SER A C 1
ATOM 3790 O O . SER A 1 478 ? -12.602 -15.328 21.013 1.00 89.75 478 SER A O 1
ATOM 3792 N N . GLY A 1 479 ? -14.167 -13.824 20.428 1.00 83.62 479 GLY A N 1
ATOM 3793 C CA . GLY A 1 479 ? -15.089 -14.737 19.757 1.00 83.62 479 GLY A CA 1
ATOM 3794 C C . GLY A 1 479 ? -15.717 -14.098 18.516 1.00 83.62 479 GLY A C 1
ATOM 3795 O O . GLY A 1 479 ? -15.117 -13.248 17.861 1.00 83.62 479 GLY A O 1
ATOM 3796 N N . GLN A 1 480 ? -16.951 -14.484 18.184 1.00 75.31 480 GLN A N 1
ATOM 3797 C CA . GLN A 1 480 ? -17.719 -13.801 17.134 1.00 75.31 480 GLN A CA 1
ATOM 3798 C C . GLN A 1 480 ? -18.057 -12.361 17.564 1.00 75.31 480 GLN A C 1
ATOM 3800 O O . GLN A 1 480 ? -18.382 -12.161 18.738 1.00 75.31 480 GLN A O 1
ATOM 3805 N N . PRO A 1 481 ? -18.014 -11.354 16.670 1.00 70.06 481 PRO A N 1
ATOM 3806 C CA . PRO A 1 481 ? -18.426 -9.993 17.008 1.00 70.06 481 PRO A CA 1
ATOM 3807 C C . PRO A 1 481 ? -19.828 -9.963 17.633 1.00 70.06 481 PRO A C 1
ATOM 3809 O O . PRO A 1 481 ? -20.737 -10.648 17.168 1.00 70.06 481 PRO A O 1
ATOM 3812 N N . GLY A 1 482 ? -19.991 -9.190 18.709 1.00 63.06 482 GLY A N 1
ATOM 3813 C CA . GLY A 1 482 ? -21.290 -8.937 19.339 1.00 63.06 482 GLY A CA 1
ATOM 3814 C C . GLY A 1 482 ? -21.979 -10.119 20.043 1.00 63.06 482 GLY A C 1
ATOM 3815 O O . GLY A 1 482 ? -23.120 -9.954 20.473 1.00 63.06 482 GLY A O 1
ATOM 3816 N N . ALA A 1 483 ? -21.335 -11.282 20.186 1.00 76.38 483 ALA A N 1
ATOM 3817 C CA . ALA A 1 483 ? -21.796 -12.323 21.111 1.00 76.38 483 ALA A CA 1
ATOM 3818 C C . ALA A 1 483 ? -21.502 -11.919 22.572 1.00 76.38 483 ALA A C 1
ATOM 3820 O O . ALA A 1 483 ? -20.498 -11.261 22.827 1.00 76.38 483 ALA A O 1
ATOM 3821 N N . GLU A 1 484 ? -22.336 -12.329 23.532 1.00 75.38 484 GLU A N 1
ATOM 3822 C CA . GLU A 1 484 ? -22.281 -11.837 24.928 1.00 75.38 484 GLU A CA 1
ATOM 3823 C C . GLU A 1 484 ? -20.949 -12.115 25.649 1.00 75.38 484 GLU A C 1
ATOM 3825 O O . GLU A 1 484 ? -20.509 -11.314 26.468 1.00 75.38 484 GLU A O 1
ATOM 3830 N N . SER A 1 485 ? -20.272 -13.219 25.317 1.00 80.88 485 SER A N 1
ATOM 3831 C CA . SER A 1 485 ? -18.948 -13.581 25.848 1.00 80.88 485 SER A CA 1
ATOM 3832 C C . SER A 1 485 ? -17.767 -13.040 25.025 1.00 80.88 485 SER A C 1
ATOM 3834 O O . SER A 1 485 ? -16.611 -13.351 25.318 1.00 80.88 485 SER A O 1
ATOM 3836 N N . SER A 1 486 ? -18.033 -12.258 23.975 1.00 85.38 486 SER A N 1
ATOM 3837 C CA . SER A 1 486 ? -17.024 -11.778 23.030 1.00 85.38 486 SER A CA 1
ATOM 3838 C C . SER A 1 486 ? -16.589 -10.351 23.345 1.00 85.38 486 SER A C 1
ATOM 3840 O O . SER A 1 486 ? -17.398 -9.428 23.406 1.00 85.38 486 SER A O 1
ATOM 3842 N N . GLN A 1 487 ? -15.283 -10.166 23.509 1.00 87.88 487 GLN A N 1
ATOM 3843 C CA . GLN A 1 487 ? -14.661 -8.900 23.884 1.00 87.88 487 GLN A CA 1
ATOM 3844 C C . GLN A 1 487 ? -13.767 -8.384 22.757 1.00 87.88 487 GLN A C 1
ATOM 3846 O O . GLN A 1 487 ? -13.174 -9.163 22.002 1.00 87.88 487 GLN A O 1
ATOM 3851 N N . LEU A 1 488 ? -13.661 -7.059 22.651 1.00 89.31 488 LEU A N 1
ATOM 3852 C CA . LEU A 1 488 ? -12.790 -6.397 21.688 1.00 89.31 488 LEU A CA 1
ATOM 3853 C C . LEU A 1 488 ? -11.339 -6.459 22.189 1.00 89.31 488 LEU A C 1
ATOM 3855 O O . LEU A 1 488 ? -10.955 -5.757 23.120 1.00 89.31 488 LEU A O 1
ATOM 3859 N N . LEU A 1 489 ? -10.523 -7.305 21.565 1.00 93.38 489 LEU A N 1
ATOM 3860 C CA . LEU A 1 489 ? -9.113 -7.476 21.923 1.00 93.38 489 LEU A CA 1
ATOM 3861 C C . LEU A 1 489 ? -8.242 -6.350 21.359 1.00 93.38 489 LEU A C 1
ATOM 3863 O O . LEU A 1 489 ? -7.260 -5.963 21.989 1.00 93.38 489 LEU A O 1
ATOM 3867 N N . GLY A 1 490 ? -8.607 -5.798 20.200 1.00 94.19 490 GLY A N 1
ATOM 3868 C CA . GLY A 1 490 ? -7.902 -4.658 19.627 1.00 94.19 490 GLY A CA 1
ATOM 3869 C C . GLY A 1 490 ? -8.398 -4.208 18.257 1.00 94.19 490 GLY A C 1
ATOM 3870 O O . GLY A 1 490 ? -9.327 -4.774 17.674 1.00 94.19 490 GLY A O 1
ATOM 3871 N N . LEU A 1 491 ? -7.742 -3.171 17.748 1.00 94.62 491 LEU A N 1
ATOM 3872 C CA . LEU A 1 491 ? -8.002 -2.501 16.477 1.00 94.62 491 LEU A CA 1
ATOM 3873 C C . LEU A 1 491 ? -6.708 -2.436 15.656 1.00 94.62 491 LEU A C 1
ATOM 3875 O O . LEU A 1 491 ? -5.620 -2.350 16.221 1.00 94.62 491 LEU A O 1
ATOM 3879 N N . CYS A 1 492 ? -6.812 -2.452 14.330 1.00 94.69 492 CYS A N 1
ATOM 3880 C CA . CYS A 1 492 ? -5.664 -2.274 13.440 1.00 94.69 492 CYS A CA 1
ATOM 3881 C C . CYS A 1 492 ? -6.037 -1.379 12.254 1.00 94.69 492 CYS A C 1
ATOM 3883 O O . CYS A 1 492 ? -6.962 -1.699 11.507 1.00 94.69 492 CYS A O 1
ATOM 3885 N N . ALA A 1 493 ? -5.323 -0.266 12.087 1.00 93.19 493 ALA A N 1
ATOM 3886 C CA . ALA A 1 493 ? -5.383 0.585 10.903 1.00 93.19 493 ALA A CA 1
ATOM 3887 C C . ALA A 1 493 ? -4.192 0.270 9.979 1.00 93.19 493 ALA A C 1
ATOM 3889 O O . ALA A 1 493 ? -3.049 0.223 10.434 1.00 93.19 493 ALA A O 1
ATOM 3890 N N . THR A 1 494 ? -4.455 0.051 8.689 1.00 91.94 494 THR A N 1
ATOM 3891 C CA . THR A 1 494 ? -3.468 -0.425 7.704 1.00 91.94 494 THR A CA 1
ATOM 3892 C C . THR A 1 494 ? -3.282 0.580 6.566 1.00 91.94 494 THR A C 1
ATOM 3894 O O . THR A 1 494 ? -4.211 0.789 5.781 1.00 91.94 494 THR A O 1
ATOM 3897 N N . PHE A 1 495 ? -2.097 1.170 6.427 1.00 88.69 495 PHE A N 1
ATOM 3898 C CA . PHE A 1 495 ? -1.750 2.084 5.336 1.00 88.69 495 PHE A CA 1
ATOM 3899 C C . PHE A 1 495 ? -0.628 1.481 4.484 1.00 88.69 495 PHE A C 1
ATOM 3901 O O . PHE A 1 495 ? 0.547 1.597 4.801 1.00 88.69 495 PHE A O 1
ATOM 3908 N N . VAL A 1 496 ? -1.006 0.799 3.398 1.00 87.81 496 VAL A N 1
ATOM 3909 C CA . VAL A 1 496 ? -0.091 -0.027 2.589 1.00 87.81 496 VAL A CA 1
ATOM 3910 C C . VAL A 1 496 ? 0.642 -1.041 3.489 1.00 87.81 496 VAL A C 1
ATOM 3912 O O . VAL A 1 496 ? -0.033 -1.946 3.994 1.00 87.81 496 VAL A O 1
ATOM 3915 N N . ASP A 1 497 ? 1.961 -0.891 3.676 1.00 89.62 497 ASP A N 1
ATOM 3916 C CA . ASP A 1 497 ? 2.866 -1.671 4.532 1.00 89.62 497 ASP A CA 1
ATOM 3917 C C . ASP A 1 497 ? 2.793 -1.276 6.025 1.00 89.62 497 ASP A C 1
ATOM 3919 O O . ASP A 1 497 ? 3.042 -2.126 6.884 1.00 89.62 497 ASP A O 1
ATOM 3923 N N . ASP A 1 498 ? 2.420 -0.029 6.342 1.00 91.06 498 ASP A N 1
ATOM 3924 C CA . ASP A 1 498 ? 2.341 0.497 7.711 1.00 91.06 498 ASP A CA 1
ATOM 3925 C C . ASP A 1 498 ? 1.112 -0.057 8.469 1.00 91.06 498 ASP A C 1
ATOM 3927 O O . ASP A 1 498 ? -0.039 0.059 8.030 1.00 91.06 498 ASP A O 1
ATOM 3931 N N . LEU A 1 499 ? 1.323 -0.548 9.691 1.00 93.25 499 LEU A N 1
ATOM 3932 C CA . LEU A 1 499 ? 0.290 -0.994 10.632 1.00 93.25 499 LEU A CA 1
ATOM 3933 C C . LEU A 1 499 ? 0.300 -0.121 11.895 1.00 93.25 499 LEU A C 1
ATOM 3935 O O . LEU A 1 499 ? 1.336 0.032 12.537 1.00 93.25 499 LEU A O 1
ATOM 3939 N N . ALA A 1 500 ? -0.865 0.386 12.297 1.00 93.56 500 ALA A N 1
ATOM 3940 C CA . ALA A 1 500 ? -1.091 0.987 13.611 1.00 93.56 500 ALA A CA 1
ATOM 3941 C C . ALA A 1 500 ? -2.062 0.099 14.397 1.00 93.56 500 ALA A C 1
ATOM 3943 O O . ALA A 1 500 ? -3.238 -0.015 14.044 1.00 93.56 500 ALA A O 1
ATOM 3944 N N . VAL A 1 501 ? -1.558 -0.571 15.434 1.00 94.69 501 VAL A N 1
ATOM 3945 C CA . VAL A 1 501 ? -2.287 -1.561 16.234 1.00 94.69 501 VAL A CA 1
ATOM 3946 C C . VAL A 1 501 ? -2.575 -0.996 17.618 1.00 94.69 501 VAL A C 1
ATOM 3948 O O . VAL A 1 501 ? -1.672 -0.531 18.312 1.00 94.69 501 VAL A O 1
ATOM 3951 N N . ILE A 1 502 ? -3.842 -1.069 18.023 1.00 93.44 502 ILE A N 1
ATOM 3952 C CA . ILE A 1 502 ? -4.324 -0.637 19.333 1.00 93.44 502 ILE A CA 1
ATOM 3953 C C . ILE A 1 502 ? -4.825 -1.865 20.090 1.00 93.44 502 ILE A C 1
ATOM 3955 O O . ILE A 1 502 ? -5.775 -2.516 19.660 1.00 93.44 502 ILE A O 1
ATOM 3959 N N . GLY A 1 503 ? -4.187 -2.186 21.207 1.00 93.69 503 GLY A N 1
ATOM 3960 C CA . GLY A 1 503 ? -4.636 -3.192 22.157 1.00 93.69 503 GLY A CA 1
ATOM 3961 C C . GLY A 1 503 ? -5.725 -2.645 23.077 1.00 93.69 503 GLY A C 1
ATOM 3962 O O . GLY A 1 503 ? -5.602 -1.531 23.582 1.00 93.69 503 GLY A O 1
ATOM 3963 N N . ILE A 1 504 ? -6.784 -3.424 23.287 1.00 90.38 504 ILE A N 1
ATOM 3964 C CA . ILE A 1 504 ? -7.863 -3.126 24.241 1.00 90.38 504 ILE A CA 1
ATOM 3965 C C . ILE A 1 504 ? -7.906 -4.281 25.249 1.00 90.38 504 ILE A C 1
ATOM 3967 O O . ILE A 1 504 ? -7.230 -4.214 26.270 1.00 90.38 504 ILE A O 1
ATOM 3971 N N . GLY A 1 505 ? -8.556 -5.401 24.918 1.00 89.12 505 GLY A N 1
ATOM 3972 C CA . GLY A 1 505 ? -8.488 -6.639 25.710 1.00 89.12 505 GLY A CA 1
ATOM 3973 C C . GLY A 1 505 ? -7.210 -7.479 25.525 1.00 89.12 505 GLY A C 1
ATOM 3974 O O . GLY A 1 505 ? -7.131 -8.581 26.061 1.00 89.12 505 GLY A O 1
ATOM 3975 N N . ALA A 1 506 ? -6.229 -7.021 24.738 1.00 92.56 506 ALA A N 1
ATOM 3976 C CA . ALA A 1 506 ? -4.971 -7.731 24.489 1.00 92.56 506 ALA A CA 1
ATOM 3977 C C . ALA A 1 506 ? -3.791 -6.777 24.244 1.00 92.56 506 ALA A C 1
ATOM 3979 O O . ALA A 1 506 ? -3.962 -5.655 23.776 1.00 92.56 506 ALA A O 1
ATOM 3980 N N . SER A 1 507 ? -2.573 -7.262 24.496 1.00 93.69 507 SER A N 1
ATOM 3981 C CA . SER A 1 507 ? -1.316 -6.564 24.189 1.00 93.69 507 SER A CA 1
ATOM 3982 C C . SER A 1 507 ? -1.167 -6.324 22.674 1.00 93.69 507 SER A C 1
ATOM 3984 O O . SER A 1 507 ? -1.246 -7.281 21.894 1.00 93.69 507 SER A O 1
ATOM 3986 N N . PRO A 1 508 ? -0.885 -5.086 22.212 1.00 94.06 508 PRO A N 1
ATOM 3987 C CA . PRO A 1 508 ? -0.693 -4.810 20.786 1.00 94.06 508 PRO A CA 1
ATOM 3988 C C . PRO A 1 508 ? 0.558 -5.512 20.233 1.00 94.06 508 PRO A C 1
ATOM 3990 O O . PRO A 1 508 ? 0.615 -5.858 19.054 1.00 94.06 508 PRO A O 1
ATOM 3993 N N . SER A 1 509 ? 1.542 -5.792 21.096 1.00 94.19 509 SER A N 1
ATOM 3994 C CA . SER A 1 509 ? 2.734 -6.567 20.749 1.00 94.19 509 SER A CA 1
ATOM 3995 C C . SER A 1 509 ? 2.368 -7.999 20.354 1.00 94.19 509 SER A C 1
ATOM 3997 O O . SER A 1 509 ? 2.916 -8.519 19.380 1.00 94.19 509 SER A O 1
ATOM 3999 N N . ASP A 1 510 ? 1.409 -8.611 21.049 1.00 95.00 510 ASP A N 1
ATOM 4000 C CA . ASP A 1 510 ? 0.984 -9.990 20.799 1.00 95.00 510 ASP A CA 1
ATOM 4001 C C . ASP A 1 510 ? -0.005 -10.093 19.639 1.00 95.00 510 ASP A C 1
ATOM 4003 O O . ASP A 1 510 ? 0.080 -11.025 18.841 1.00 95.00 510 ASP A O 1
ATOM 4007 N N . LEU A 1 511 ? -0.839 -9.068 19.452 1.00 95.38 511 LEU A N 1
ATOM 4008 C CA . LEU A 1 511 ? -1.638 -8.886 18.240 1.00 95.38 511 LEU A CA 1
ATOM 4009 C C . LEU A 1 511 ? -0.755 -8.813 16.978 1.00 95.38 511 LEU A C 1
ATOM 4011 O O . LEU A 1 511 ? -1.045 -9.483 15.987 1.00 95.38 511 LEU A O 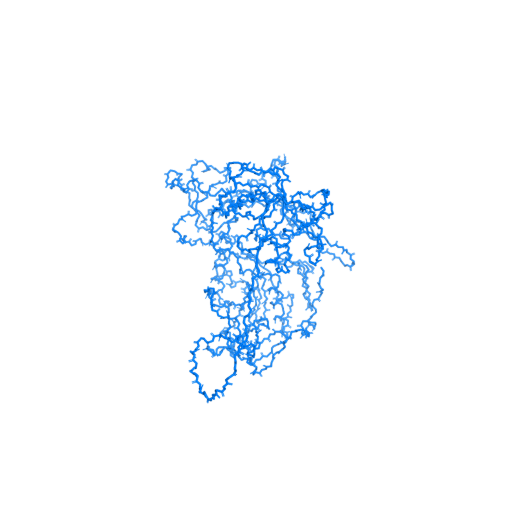1
ATOM 4015 N N . VAL A 1 512 ? 0.365 -8.078 17.015 1.00 95.25 512 VAL A N 1
ATOM 4016 C CA . VAL A 1 512 ? 1.350 -8.066 15.913 1.00 95.25 512 VAL A CA 1
ATOM 4017 C C . VAL A 1 512 ? 2.093 -9.405 15.792 1.00 95.25 512 VAL A C 1
ATOM 4019 O O . VAL A 1 512 ? 2.291 -9.884 14.674 1.00 95.25 512 VAL A O 1
ATOM 4022 N N . ASN A 1 513 ? 2.463 -10.047 16.910 1.00 94.56 513 ASN A N 1
ATOM 4023 C CA . ASN A 1 513 ? 3.085 -11.381 16.893 1.00 94.56 513 ASN A CA 1
ATOM 4024 C C . ASN A 1 513 ? 2.171 -12.419 16.219 1.00 94.56 513 ASN A C 1
ATOM 4026 O O . ASN A 1 513 ? 2.659 -13.279 15.488 1.00 94.56 513 ASN A O 1
ATOM 4030 N N . GLU A 1 514 ? 0.852 -12.347 16.423 1.00 93.75 514 GLU A N 1
ATOM 4031 C CA . GLU A 1 514 ? -0.112 -13.249 15.788 1.00 93.75 514 GLU A CA 1
ATOM 4032 C C . GLU A 1 514 ? -0.172 -13.052 14.265 1.00 93.75 514 GLU A C 1
ATOM 4034 O O . GLU A 1 514 ? -0.160 -14.035 13.520 1.00 93.75 514 GLU A O 1
ATOM 4039 N N . ILE A 1 515 ? -0.180 -11.798 13.792 1.00 93.31 515 ILE A N 1
ATOM 4040 C CA . ILE A 1 515 ? -0.160 -11.482 12.353 1.00 93.31 515 ILE A CA 1
ATOM 4041 C C . ILE A 1 515 ? 1.133 -12.003 11.707 1.00 93.31 515 ILE A C 1
ATOM 4043 O O . ILE A 1 515 ? 1.068 -12.620 10.644 1.00 93.31 515 ILE A O 1
ATOM 4047 N N . ALA A 1 516 ? 2.287 -11.816 12.354 1.00 92.44 516 ALA A N 1
ATOM 4048 C CA . ALA A 1 516 ? 3.576 -12.283 11.840 1.00 92.44 516 ALA A CA 1
ATOM 4049 C C . ALA A 1 516 ? 3.714 -13.820 11.853 1.00 92.44 516 ALA A C 1
ATOM 4051 O O . ALA A 1 516 ? 4.162 -14.411 10.877 1.00 92.44 516 ALA A O 1
ATOM 4052 N N . SER A 1 517 ? 3.305 -14.486 12.940 1.00 89.12 517 SER A N 1
ATOM 4053 C CA . SER A 1 517 ? 3.508 -15.936 13.128 1.00 89.12 517 SER A CA 1
ATOM 4054 C C . SER A 1 517 ? 2.499 -16.826 12.397 1.00 89.12 517 SER A C 1
ATOM 4056 O O . SER A 1 517 ? 2.829 -17.957 12.040 1.00 89.12 517 SER A O 1
ATOM 4058 N N . LYS A 1 518 ? 1.265 -16.350 12.177 1.00 86.38 518 LYS A N 1
ATOM 4059 C CA . LYS A 1 518 ? 0.208 -17.108 11.479 1.00 86.38 518 LYS A CA 1
ATOM 4060 C C . L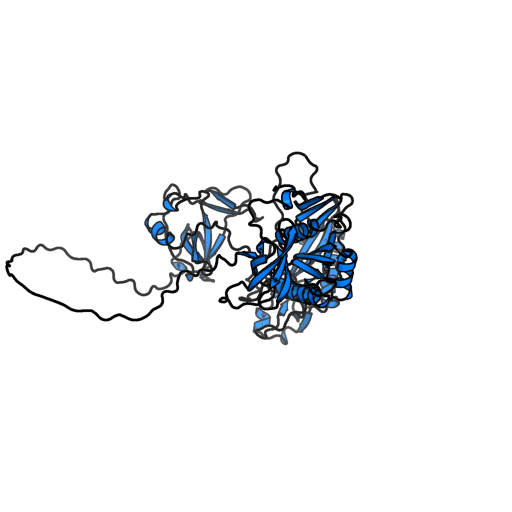YS A 1 518 ? -0.056 -16.594 10.054 1.00 86.38 518 LYS A C 1
ATOM 4062 O O . LYS A 1 518 ? -0.651 -17.321 9.245 1.00 86.38 518 LYS A O 1
ATOM 4067 N N . GLY A 1 519 ? 0.360 -15.366 9.740 1.00 81.06 519 GLY A N 1
ATOM 4068 C CA . GLY A 1 519 ? 0.378 -14.787 8.393 1.00 81.06 519 GLY A CA 1
ATOM 4069 C C . GLY A 1 519 ? 1.683 -15.077 7.628 1.00 81.06 519 GLY A C 1
ATOM 4070 O O . GLY A 1 519 ? 2.526 -15.824 8.112 1.00 81.06 519 GLY A O 1
ATOM 4071 N N . PRO A 1 520 ? 1.850 -14.523 6.414 1.00 85.50 520 PRO A N 1
ATOM 4072 C CA . PRO A 1 520 ? 3.029 -14.724 5.566 1.00 85.50 520 PRO A CA 1
ATOM 4073 C C . PRO A 1 520 ? 4.075 -13.596 5.710 1.00 85.50 520 PRO A C 1
ATOM 4075 O O . PRO A 1 520 ? 4.814 -13.323 4.765 1.00 85.50 520 PRO A O 1
ATOM 4078 N N . PHE A 1 521 ? 4.102 -12.886 6.845 1.00 91.12 521 PHE A N 1
ATOM 4079 C CA . PHE A 1 521 ? 4.772 -11.587 6.967 1.00 91.12 521 PHE A CA 1
ATOM 4080 C C . PHE A 1 521 ? 5.901 -11.568 7.998 1.00 91.12 521 PHE A C 1
ATOM 4082 O O . PHE A 1 521 ? 5.675 -11.772 9.189 1.00 91.12 521 PHE A O 1
ATOM 4089 N N . THR A 1 522 ? 7.095 -11.175 7.552 1.00 92.56 522 THR A N 1
ATOM 4090 C CA . THR A 1 522 ? 8.093 -10.559 8.435 1.00 92.56 522 THR A CA 1
ATOM 4091 C C . THR A 1 522 ? 7.605 -9.156 8.789 1.00 92.56 522 THR A C 1
ATOM 4093 O O . THR A 1 522 ? 7.292 -8.372 7.893 1.00 92.56 522 THR A O 1
ATOM 4096 N N . ILE A 1 523 ? 7.510 -8.844 10.082 1.00 94.38 523 ILE A N 1
ATOM 4097 C CA . ILE A 1 523 ? 7.005 -7.554 10.563 1.00 94.38 523 ILE A CA 1
ATOM 4098 C C . ILE A 1 523 ? 7.998 -6.957 11.559 1.00 94.38 523 ILE A C 1
ATOM 4100 O O . ILE A 1 523 ? 8.231 -7.529 12.626 1.00 94.38 523 ILE A O 1
ATOM 4104 N N . THR A 1 524 ? 8.533 -5.779 11.240 1.00 92.31 524 THR A N 1
ATOM 4105 C CA . THR A 1 524 ? 9.367 -5.001 12.162 1.00 92.31 524 THR A CA 1
ATOM 4106 C C . THR A 1 524 ? 8.477 -4.109 13.027 1.00 92.31 524 THR A C 1
ATOM 4108 O O . THR A 1 524 ? 7.623 -3.380 12.527 1.00 92.31 524 THR A O 1
ATOM 4111 N N . LYS A 1 525 ? 8.666 -4.150 14.351 1.00 91.25 525 LYS A N 1
ATOM 4112 C CA . LYS A 1 525 ? 7.934 -3.302 15.306 1.00 91.25 525 LYS A CA 1
ATOM 4113 C C . LYS A 1 525 ? 8.602 -1.934 15.412 1.00 91.25 525 LYS A C 1
ATOM 4115 O O . LYS A 1 525 ? 9.740 -1.831 15.870 1.00 91.25 525 LYS A O 1
ATOM 4120 N N . VAL A 1 526 ? 7.882 -0.889 15.018 1.00 82.00 526 VAL A N 1
ATOM 4121 C CA . VAL A 1 526 ? 8.344 0.498 15.076 1.00 82.00 526 VAL A CA 1
ATOM 4122 C C . VAL A 1 526 ? 8.080 1.027 16.485 1.00 82.00 526 VAL A C 1
ATOM 4124 O O . VAL A 1 526 ? 6.938 1.239 16.891 1.00 82.00 526 VAL A O 1
ATOM 4127 N N . LYS A 1 527 ? 9.156 1.209 17.254 1.00 68.88 527 LYS A N 1
ATOM 4128 C CA . LYS A 1 527 ? 9.094 1.861 18.566 1.00 68.88 527 LYS A CA 1
ATOM 4129 C C . LYS A 1 527 ? 8.903 3.368 18.387 1.00 68.88 527 LYS A C 1
ATOM 4131 O O . LYS A 1 527 ? 9.468 3.947 17.461 1.00 68.88 527 LYS A O 1
ATOM 4136 N N . ALA A 1 528 ? 8.169 3.987 19.308 1.00 70.25 528 ALA A N 1
ATOM 4137 C CA . ALA A 1 528 ? 8.287 5.422 19.537 1.00 70.25 528 ALA A CA 1
ATOM 4138 C C . ALA A 1 528 ? 9.706 5.766 20.033 1.00 70.25 528 ALA A C 1
ATOM 4140 O O . ALA A 1 528 ? 10.412 4.902 20.568 1.00 70.25 528 ALA A O 1
ATOM 4141 N N . ASP A 1 529 ? 10.121 7.014 19.842 1.00 68.12 529 ASP A N 1
ATOM 4142 C CA . ASP A 1 529 ? 11.376 7.536 20.377 1.00 68.12 529 ASP A CA 1
ATOM 4143 C C . ASP A 1 529 ? 11.310 7.772 21.902 1.00 68.12 529 ASP A C 1
ATOM 4145 O O . ASP A 1 529 ? 10.312 7.480 22.568 1.00 68.12 529 ASP A O 1
ATOM 4149 N N . THR A 1 530 ? 12.392 8.305 22.477 1.00 64.31 530 THR A N 1
ATOM 4150 C CA . THR A 1 530 ? 12.493 8.606 23.918 1.00 64.31 530 THR A CA 1
ATOM 4151 C C . THR A 1 530 ? 11.465 9.619 24.420 1.00 64.31 530 THR A C 1
ATOM 4153 O O . THR A 1 530 ? 11.267 9.723 25.627 1.00 64.31 530 THR A O 1
ATOM 4156 N N . ASN A 1 531 ? 10.820 10.357 23.515 1.00 66.44 531 ASN A N 1
ATOM 4157 C CA . ASN A 1 531 ? 9.882 11.431 23.816 1.00 66.44 531 ASN A CA 1
ATOM 4158 C C . ASN A 1 531 ? 8.422 10.985 23.598 1.00 66.44 531 ASN A C 1
ATOM 4160 O O . ASN A 1 531 ? 7.506 11.791 23.751 1.00 66.44 531 ASN A O 1
ATOM 4164 N N . GLY A 1 532 ? 8.199 9.714 23.235 1.00 71.62 532 GLY A N 1
ATOM 4165 C CA . GLY A 1 532 ? 6.882 9.176 22.890 1.00 71.62 532 GLY A CA 1
ATOM 4166 C C . GLY A 1 532 ? 6.427 9.519 21.468 1.00 71.62 532 GLY A C 1
ATOM 4167 O O . GLY A 1 532 ? 5.262 9.288 21.141 1.00 71.62 532 GLY A O 1
ATOM 4168 N N . CYS A 1 533 ? 7.310 10.051 20.618 1.00 77.25 533 CYS A N 1
ATOM 4169 C CA . CYS A 1 533 ? 6.985 10.415 19.243 1.00 77.25 533 CYS A CA 1
ATOM 4170 C C . CYS A 1 533 ? 7.205 9.239 18.278 1.00 77.25 533 CYS A C 1
ATOM 4172 O O . CYS A 1 533 ? 8.191 8.505 18.365 1.00 77.25 533 CYS A O 1
ATOM 4174 N N . ALA A 1 534 ? 6.292 9.067 17.326 1.00 79.06 534 ALA A N 1
ATOM 4175 C CA . ALA A 1 534 ? 6.363 8.063 16.267 1.00 79.06 534 ALA A CA 1
ATOM 4176 C C . ALA A 1 534 ? 5.716 8.593 14.973 1.00 79.06 534 ALA A C 1
ATOM 4178 O O . ALA A 1 534 ? 5.023 9.607 15.005 1.00 79.06 534 ALA A O 1
ATOM 4179 N N . ARG A 1 535 ? 5.903 7.914 13.833 1.00 80.62 535 ARG A N 1
ATOM 4180 C CA . ARG A 1 535 ? 5.315 8.318 12.539 1.00 80.62 535 ARG A CA 1
ATOM 4181 C C . ARG A 1 535 ? 4.653 7.141 11.825 1.00 80.62 535 ARG A C 1
ATOM 4183 O O . ARG A 1 535 ? 5.260 6.081 11.723 1.00 80.62 535 ARG A O 1
ATOM 4190 N N . TRP A 1 536 ? 3.440 7.352 11.313 1.00 83.62 536 TRP A N 1
ATOM 4191 C CA . TRP A 1 536 ? 2.632 6.366 10.574 1.00 83.62 536 TRP A CA 1
ATOM 4192 C C . TRP A 1 536 ? 1.857 7.073 9.460 1.00 83.62 536 TRP A C 1
ATOM 4194 O O . TRP A 1 536 ? 1.230 8.095 9.740 1.00 83.62 536 TRP A O 1
ATOM 4204 N N . ALA A 1 537 ? 1.882 6.573 8.217 1.00 78.50 537 ALA A N 1
ATOM 4205 C CA . ALA A 1 537 ? 1.183 7.202 7.082 1.00 78.50 537 ALA A CA 1
ATOM 4206 C C . ALA A 1 537 ? 1.428 8.730 6.957 1.00 78.50 537 ALA A C 1
ATOM 4208 O O . ALA A 1 537 ? 0.506 9.518 6.722 1.00 78.50 537 ALA A O 1
ATOM 4209 N N . GLU A 1 538 ? 2.679 9.143 7.192 1.00 72.25 538 GLU A N 1
ATOM 4210 C CA . GLU A 1 538 ? 3.149 10.542 7.216 1.00 72.25 538 GLU A CA 1
ATOM 4211 C C . GLU A 1 538 ? 2.468 11.463 8.260 1.00 72.25 538 GLU A C 1
ATOM 4213 O O . GLU A 1 538 ? 2.646 12.676 8.209 1.00 72.25 538 GLU A O 1
ATOM 4218 N N . VAL A 1 539 ? 1.756 10.900 9.246 1.00 73.31 539 VAL A N 1
ATOM 4219 C CA . VAL A 1 539 ? 1.290 11.589 10.467 1.00 73.31 539 VAL A CA 1
ATOM 4220 C C . VAL A 1 539 ? 2.341 11.464 11.561 1.00 73.31 539 VAL A C 1
ATOM 4222 O O . VAL A 1 539 ? 2.786 10.347 11.838 1.00 73.31 539 VAL A O 1
ATOM 4225 N N . ASP A 1 540 ? 2.668 12.566 12.235 1.00 78.88 540 ASP A N 1
ATOM 4226 C CA . ASP A 1 540 ? 3.427 12.513 13.488 1.00 78.88 540 ASP A CA 1
ATOM 4227 C C . ASP A 1 540 ? 2.481 12.258 14.670 1.00 78.88 540 ASP A C 1
ATOM 4229 O O . ASP A 1 540 ? 1.472 12.945 14.848 1.00 78.88 540 ASP A O 1
ATOM 4233 N N . ILE A 1 541 ? 2.804 11.239 15.466 1.00 82.44 541 ILE A N 1
ATOM 4234 C CA . ILE A 1 541 ? 2.020 10.741 16.597 1.00 82.44 541 ILE A CA 1
ATOM 4235 C C . ILE A 1 541 ? 2.801 11.002 17.886 1.00 82.44 541 ILE A C 1
ATOM 4237 O O . ILE A 1 541 ? 3.895 10.474 18.055 1.00 82.44 541 ILE A O 1
ATOM 4241 N N . GLU A 1 542 ? 2.227 11.774 18.808 1.00 83.50 542 GLU A N 1
ATOM 4242 C CA . GLU A 1 542 ? 2.784 12.030 20.146 1.00 83.50 542 GLU A CA 1
ATOM 4243 C C . GLU A 1 542 ? 1.983 11.213 21.172 1.00 83.50 542 GLU A C 1
ATOM 4245 O O . GLU A 1 542 ? 0.798 11.492 21.389 1.00 83.50 542 GLU A O 1
ATOM 4250 N N . LEU A 1 543 ? 2.597 10.203 21.793 1.00 81.19 543 LEU A N 1
ATOM 4251 C CA . LEU A 1 543 ? 1.965 9.366 22.816 1.00 81.19 543 LEU A CA 1
ATOM 4252 C C . LEU A 1 543 ? 2.275 9.904 24.221 1.00 81.19 543 LEU A C 1
ATOM 4254 O O . LEU A 1 543 ? 3.436 10.029 24.607 1.00 81.19 543 LEU A O 1
ATOM 4258 N N . ARG A 1 544 ? 1.236 10.174 25.015 1.00 78.44 544 ARG A N 1
ATOM 4259 C CA . ARG A 1 544 ? 1.315 10.504 26.448 1.00 78.44 544 ARG A CA 1
ATOM 4260 C C . ARG A 1 544 ? 0.319 9.651 27.232 1.00 78.44 544 ARG A C 1
ATOM 4262 O O . ARG A 1 544 ? -0.654 9.163 26.669 1.00 78.44 544 ARG A O 1
ATOM 4269 N N . GLN A 1 545 ? 0.535 9.492 28.535 1.00 72.81 545 GLN A N 1
ATOM 4270 C CA . GLN A 1 545 ? -0.299 8.641 29.400 1.00 72.81 545 GLN A CA 1
ATOM 4271 C C . GLN A 1 545 ? -1.796 9.023 29.392 1.00 72.81 545 GLN A C 1
ATOM 4273 O O . GLN A 1 545 ? -2.651 8.164 29.573 1.00 72.81 545 GLN A O 1
ATOM 4278 N N . ASP A 1 546 ? -2.098 10.299 29.164 1.00 71.19 546 ASP A N 1
ATOM 4279 C CA . ASP A 1 546 ? -3.423 10.927 29.181 1.00 71.19 546 ASP A CA 1
ATOM 4280 C C . ASP A 1 546 ? -3.982 11.260 27.782 1.00 71.19 546 ASP A C 1
ATOM 4282 O O . ASP A 1 546 ? -5.153 11.615 27.644 1.00 71.19 546 ASP A O 1
ATOM 4286 N N . LYS A 1 547 ? -3.145 11.206 26.738 1.00 72.38 547 LYS A N 1
ATOM 4287 C CA . LYS A 1 547 ? -3.387 11.907 25.469 1.00 72.38 547 LYS A CA 1
ATOM 4288 C C . LYS A 1 547 ? -2.624 11.270 24.308 1.00 72.38 547 LYS A C 1
ATOM 4290 O O . LYS A 1 547 ? -1.457 10.917 24.432 1.00 72.38 547 LYS A O 1
ATOM 4295 N N . ILE A 1 548 ? -3.238 11.269 23.124 1.00 75.19 548 ILE A N 1
ATOM 4296 C CA . ILE A 1 548 ? -2.540 11.046 21.849 1.00 75.19 548 ILE A CA 1
ATOM 4297 C C . ILE A 1 548 ? -2.701 12.297 20.982 1.00 75.19 548 ILE A C 1
ATOM 4299 O O . ILE A 1 548 ? -3.821 12.750 20.751 1.00 75.19 548 ILE A O 1
ATOM 4303 N N . ARG A 1 549 ? -1.594 12.870 20.496 1.00 76.44 549 ARG A N 1
ATOM 4304 C CA . ARG A 1 549 ? -1.619 13.935 19.477 1.00 76.44 549 ARG A CA 1
ATOM 4305 C C . ARG A 1 549 ? -1.372 13.331 18.103 1.00 76.44 549 ARG A C 1
ATOM 4307 O O . ARG A 1 549 ? -0.567 12.416 17.974 1.00 76.44 549 ARG A O 1
ATOM 4314 N N . LEU A 1 550 ? -2.016 13.905 17.094 1.00 75.12 550 LEU A N 1
ATOM 4315 C CA . LEU A 1 550 ? -1.722 13.680 15.683 1.00 75.12 550 LEU A CA 1
ATOM 4316 C C . LEU A 1 550 ? -1.444 15.048 15.049 1.00 75.12 550 LEU A C 1
ATOM 4318 O O . LEU A 1 550 ? -2.261 15.958 15.225 1.00 75.12 550 LEU A O 1
ATOM 4322 N N . SER A 1 551 ? -0.335 15.195 14.328 1.00 67.00 551 SER A N 1
ATOM 4323 C CA . SER A 1 551 ? 0.074 16.443 13.654 1.00 67.00 551 SER A CA 1
ATOM 4324 C C . SER A 1 551 ? 0.472 16.229 12.201 1.00 67.00 551 SER A C 1
ATOM 4326 O O . SER A 1 551 ? 1.078 15.171 11.923 1.00 67.00 551 SER A O 1
#

pLDDT: mean 71.85, std 22.25, range [21.77, 97.88]

Sequence (551 aa):
MLDLLSAEELKNDPSLRTFSAGDRVLFNHPEKQRDKREDLWEDAIIKQRHGGHVYTIQLSRTQRSTLAHIRCLRPSSETSPPASRSFLPHPLNPPHPPSSSLSDSQPSPPSPPHASSPIPLAPSEPTLGELPSIHDFHQGEMIIWEVSETQKRFLGKVVGIDEKTELLEVHAWGSLRHGALKNRMFAPMWRRPTGHRIRYQHQQPPSHNPDICIIALDEIRERCISLSPEGRLPHSTLAALSVTTAESEYRPSLDPSVCPAAFAASATASEPCSNATTHILVRVRDLKDPEEQAQHQAGRKKELGKFETYGVKESIPIDAVPPSARRTAIPLIWRDTLKRVSEHERIFKSRLCANGSPRFDRQSDIPVSNVTAAQWGLRIALCIAFAFPELNPLTSFLLADIENAYLTAPRPDSPSGEPTYVRPPPDHPEYHTHLWLLLKAVYGLKDSGFIFDRHRDRALLKVGWVKSGVPGLWWKWSGQPGAESSQLLGLCATFVDDLAVIGIGASPSDLVNEIASKGPFTITKVKADTNGCARWAEVDIELRQDKIRLS